Protein AF-A0A2V2RV16-F1 (afdb_monomer)

Sequence (569 aa):
MNMLKKNFLVLLIILVGFSVRVYATSWTYPSAAPCNTTLQACINGVQSGDTIFIAQAKVDEDLTINKSVNMLPFPPNPSATIGGGNTTRTISVVSGPNEVHVKLIQLKLQNSRIESTFTNGGNYLTVLDSTIDLNQKGLNAITLNSNTTNGFSFLRNLIKSSGFGIYADMNGTLDPESETGIDIKANTFTSSDTSLSQGAIRIKVRGVGYIGTNINNNIIYNVTGCGSCGAQAAIDVSVGDTAQAGTILENNTIDSIGLGDGIWLETPDAGTVVMMQIYNNIVTNISNAWLHLPPFSANVQINQDANTDFNAAAAYGGYAPGPDTYYQDPGYTNGPQHDYSLTPFSPCLDTGLINNVNIWSPRIDWAQTPRPLGKIIDRGALERTSSVLVNYLYLADNFNDGVLNNNYSYLKGKWSEDGKNLVAISATKSKLFLNSPLLCPKGCVFDTTVRFSPATGLVNKAYMLGWYQDSGTYVKVIVNQLAGKLTLIQYVNGAIAAKKSIKVTIDPLVDYRMRLVYDGDYPQTYVELLTDNANVYMPVVSVSGGDFGIQMKGDPLYIENAFITPPIN

Nearest PDB structures (foldseek):
  4b1m-assembly3_C  TM=8.407E-01  e=9.966E-08  Bacillus subtilis
  4gxl-assembly1_A  TM=7.006E-01  e=5.874E-04  Homo sapiens
  8hl9-assembly1_A  TM=6.553E-01  e=5.611E-04  Homo sapiens
  1x50-assembly1_A  TM=6.290E-01  e=1.605E-03  Homo sapiens
  4han-assembly1_B  TM=6.142E-01  e=9.111E-03  Homo sapiens

Secondary structure (DSSP, 8-state):
----------------------PPPEEEESSSTTSSS-HHHHHHHSPTT-EEEE--SEE-S-EEE-S-EEEEEPTT----EEE-SSSPEEEEEE--SS--EEEEES-EEESEEEEEEE-SSS-EEEEES-EEEE--TT--SEEEEESSS-EEEEES-EEEESSEEEEEEEEEE--TT-EEEEEEES-EEE-SSTTT--EEEEEEEEEESEEEEEEES-EEEEE--BTTTB---SEEEEE-TT-EEEEEEES-EEEEESSS-SEEE--PPTT-EEEEEEES-EEEEESSEEEE-PSP-TTEEEEEES-EEES-EEE-TTPPPPTT-EE----EEEGGGTEEEEPTT-TTTT-S-SSSS-TTS-SB-TTSPBS-SSSSPPSSS-PPPTTGGGSS-B----S-SS---TTEEEEES-EEEETTEEEE--SS-EEEEESS-----TT-EEEEEEEEPPP-SS-EEEEEEEEE-SSSSEEEEEEEGGGTEEEEEEEETTEEEEEEEEE----TT-EEEEEEE--SSSS-EEEEEGGGTEEEEEPPP-----EEEEEEEES-EEEEEEEEEPP--

pLDDT: mean 86.22, std 14.65, range [35.88, 98.69]

Foldseek 3Di:
DDDDPDPPPPPPPPPPPPPPPDDAAEEEACDDPPRPDAVQSVLVGGDANHEYAYADQEHEEAHEHAGEYEYAHDPPDLEREYHPDPAQHEHEYEHDPDAYEYEYESYEYASYAYEYAYPEADHEYEYYLYEFAHPDAPDERYEAEEAEAYEYYYALYEFAALEEPYAYAYAYPYDQVGEREAEAALYEYEYPDLQRAQAHEEAAAHYAHEYEYEHELYEYESRAHHPVVAAHENYEYEAEDQYEYEYEAFQAEAEHHHGYEPHEYDDYYPNYAYHYEAWLAEFEQHPEAPYADAADDPRHHYHYALYEYENYHHHQNPDDHHPNYDHDDQCAPDVVVPRRAGDPDGPQAQRTDDPPPDVPHDQAASVRHGPDPDLHGGRHRDDHDPVSCPVFPFPDDQLQPFDPDPQKDFPDADWTGDRRWIKGADQFKTKMWGPDFPQQAAAKKKKWKKAAAPAPDPWWKKKKWFLDPDPQFTWIWIDTAVQQKIKIFTGHRNDTPKIDMDGHHHDHGDIWMWMWHGNPPDQWTKIATSVRRDMDTMGDDDGGGGIIMMMIHHHMMIMGGIGMGGHDD

Solvent-accessible surface area (backbone atoms only — not comparable to full-atom values): 27990 Å² total; per-residue (Å²): 135,90,79,87,82,78,83,79,81,77,80,80,77,78,74,79,74,76,76,77,82,79,73,64,49,80,44,47,30,74,42,65,85,55,15,59,81,45,70,53,46,22,65,68,59,54,60,73,56,20,35,40,24,34,62,45,61,66,40,78,62,67,36,78,43,53,49,18,32,36,39,34,35,26,84,91,48,72,58,20,24,39,24,69,53,98,56,76,24,44,41,36,40,35,53,44,100,52,63,20,45,35,37,43,32,37,35,33,26,29,34,19,30,38,37,36,44,30,80,55,56,69,27,32,46,36,41,30,55,22,38,33,36,18,76,39,84,87,41,45,28,26,38,39,37,31,36,34,37,32,42,39,38,40,33,47,26,42,32,24,6,6,10,23,30,33,36,36,48,35,49,20,73,28,53,75,91,37,66,24,39,38,38,41,32,27,27,38,33,35,37,61,36,38,71,43,4,38,24,35,36,36,42,36,40,29,41,34,25,39,37,42,35,41,43,29,20,27,37,37,35,47,34,28,12,13,86,88,83,40,65,28,22,41,34,32,40,37,46,26,53,53,17,33,39,41,39,39,40,34,20,25,27,39,36,44,21,55,46,9,26,38,32,30,41,52,74,57,36,85,73,26,38,39,40,38,38,42,31,14,27,30,32,32,45,18,64,34,20,37,40,35,41,38,70,75,45,98,47,53,47,77,50,50,32,24,29,33,33,26,70,42,45,82,31,49,26,81,53,78,81,23,94,58,42,44,82,46,73,52,42,46,68,38,53,98,80,70,37,68,45,55,34,101,81,23,72,36,54,55,53,20,74,72,85,82,54,58,100,77,59,70,57,44,30,40,84,67,47,61,55,58,91,64,93,29,28,40,30,16,16,41,54,74,59,86,70,76,46,74,85,34,68,70,66,58,59,59,30,59,84,56,66,84,60,82,62,46,41,73,80,36,57,45,75,48,41,63,75,38,20,41,33,37,72,27,64,74,43,22,31,36,31,53,65,58,89,52,66,46,52,67,32,22,34,42,38,33,30,41,27,40,45,77,75,84,62,98,44,46,34,47,30,47,36,36,40,34,69,53,98,27,29,27,36,35,40,37,44,28,39,86,73,24,32,42,35,43,36,33,32,50,84,64,39,79,74,35,75,38,73,48,81,44,90,52,63,57,76,41,74,38,41,39,34,42,39,37,57,76,83,56,76,44,34,36,36,42,32,61,80,76,72,44,70,50,69,35,62,66,74,94,76,65,48,19,34,47,32,46,36,38,32,12,55,49,36,35,35,39,51,45,42,44,41,66,46,82,126

Mean predicted aligned error: 12.06 Å

Radius of gyration: 29.86 Å; Cα contacts (8 Å, |Δi|>4): 1711; chains: 1; bounding box: 71×100×74 Å

Structure (mmCIF, N/CA/C/O backbone):
data_AF-A0A2V2RV16-F1
#
_entry.id   AF-A0A2V2RV16-F1
#
loop_
_atom_site.group_PDB
_atom_site.id
_atom_site.type_symbol
_atom_site.label_atom_id
_atom_site.label_alt_id
_atom_site.label_comp_id
_atom_site.label_asym_id
_atom_site.label_entity_id
_atom_site.label_seq_id
_atom_site.pdbx_PDB_ins_code
_atom_site.Cartn_x
_atom_site.Cartn_y
_atom_site.Cartn_z
_atom_site.occupancy
_atom_site.B_iso_or_equiv
_atom_site.auth_seq_id
_atom_site.auth_comp_id
_atom_site.auth_asym_id
_atom_site.auth_atom_id
_atom_site.pdbx_PDB_model_num
ATOM 1 N N . MET A 1 1 ? 45.811 45.851 51.523 1.00 38.59 1 MET A N 1
ATOM 2 C CA . MET A 1 1 ? 45.138 46.502 50.381 1.00 38.59 1 MET A CA 1
ATOM 3 C C . MET A 1 1 ? 44.035 45.574 49.908 1.00 38.59 1 MET A C 1
ATOM 5 O O . MET A 1 1 ? 44.295 44.403 49.672 1.00 38.59 1 MET A O 1
ATOM 9 N N . ASN A 1 2 ? 42.812 46.091 49.937 1.00 43.19 2 ASN A N 1
ATOM 10 C CA . ASN A 1 2 ? 41.542 45.391 49.777 1.00 43.19 2 ASN A CA 1
ATOM 11 C C . ASN A 1 2 ? 41.410 44.667 48.433 1.00 43.19 2 ASN A C 1
ATOM 13 O O . ASN A 1 2 ? 41.698 45.276 47.413 1.00 43.19 2 ASN A O 1
ATOM 17 N N . MET A 1 3 ? 40.830 43.462 48.430 1.00 35.88 3 MET A N 1
ATOM 18 C CA . MET A 1 3 ? 39.749 43.129 47.494 1.00 35.88 3 MET A CA 1
ATOM 19 C C . MET A 1 3 ? 38.909 41.959 48.029 1.00 35.88 3 MET A C 1
ATOM 21 O O . MET A 1 3 ? 39.340 40.811 48.102 1.00 35.88 3 MET A O 1
ATOM 25 N N . LEU A 1 4 ? 37.692 42.322 48.437 1.00 39.31 4 LEU A N 1
ATOM 26 C CA . LEU A 1 4 ? 36.576 41.474 48.845 1.00 39.31 4 LEU A CA 1
ATOM 27 C C . LEU A 1 4 ? 36.238 40.450 47.742 1.00 39.31 4 LEU A C 1
ATOM 29 O O . LEU A 1 4 ? 35.750 40.829 46.678 1.00 39.31 4 LEU A O 1
ATOM 33 N N . LYS A 1 5 ? 36.400 39.152 48.018 1.00 37.97 5 LYS A N 1
ATOM 34 C CA . LYS A 1 5 ? 35.707 38.085 47.279 1.00 37.97 5 LYS A CA 1
ATOM 35 C C . LYS A 1 5 ? 34.271 37.998 47.804 1.00 37.97 5 LYS A C 1
ATOM 37 O O . LYS A 1 5 ? 34.021 37.399 48.846 1.00 37.97 5 LYS A O 1
ATOM 42 N N . LYS A 1 6 ? 33.327 38.640 47.110 1.00 44.31 6 LYS A N 1
ATOM 43 C CA . LYS A 1 6 ? 31.890 38.409 47.315 1.00 44.31 6 LYS A CA 1
ATOM 44 C C . LYS A 1 6 ? 31.553 37.012 46.787 1.00 44.31 6 LYS A C 1
ATOM 46 O O . LYS A 1 6 ? 31.472 36.811 45.580 1.00 44.31 6 LYS A O 1
ATOM 51 N N . ASN A 1 7 ? 31.373 36.062 47.700 1.00 41.94 7 ASN A N 1
ATOM 52 C CA . ASN A 1 7 ? 30.797 34.753 47.410 1.00 41.94 7 ASN A CA 1
ATOM 53 C C . ASN A 1 7 ? 29.326 34.943 47.016 1.00 41.94 7 ASN A C 1
ATOM 55 O O . ASN A 1 7 ? 28.468 35.160 47.870 1.00 41.94 7 ASN A O 1
ATOM 59 N N . PHE A 1 8 ? 29.052 34.910 45.714 1.00 42.94 8 PHE A N 1
ATOM 60 C CA . PHE A 1 8 ? 27.702 34.865 45.166 1.00 42.94 8 PHE A CA 1
ATOM 61 C C . PHE A 1 8 ? 27.206 33.418 45.293 1.00 42.94 8 PHE A C 1
ATOM 63 O O . PHE A 1 8 ? 27.550 32.552 44.492 1.00 42.94 8 PHE A O 1
ATOM 70 N N . LEU A 1 9 ? 26.462 33.139 46.362 1.00 39.34 9 LEU A N 1
ATOM 71 C CA . LEU A 1 9 ? 25.745 31.882 46.553 1.00 39.34 9 LEU A CA 1
ATOM 72 C C . LEU A 1 9 ? 24.571 31.861 45.559 1.00 39.34 9 LEU A C 1
ATOM 74 O O . LEU A 1 9 ? 23.493 32.374 45.849 1.00 39.34 9 LEU A O 1
ATOM 78 N N . VAL A 1 10 ? 24.801 31.329 44.358 1.00 44.25 10 VAL A N 1
ATOM 79 C CA . VAL A 1 10 ? 23.735 31.049 43.388 1.00 44.25 10 VAL A CA 1
ATOM 80 C C . VAL A 1 10 ? 22.962 29.838 43.904 1.00 44.25 10 VAL A C 1
ATOM 82 O O . VAL A 1 10 ? 23.418 28.701 43.808 1.00 44.25 10 VAL A O 1
ATOM 85 N N . LEU A 1 11 ? 21.802 30.098 44.502 1.00 41.09 11 LEU A N 1
ATOM 86 C CA . LEU A 1 11 ? 20.821 29.083 44.860 1.00 41.09 11 LEU A CA 1
ATOM 87 C C . LEU A 1 11 ? 20.212 28.538 43.557 1.00 41.09 11 LEU A C 1
ATOM 89 O O . LEU A 1 11 ? 19.268 29.107 43.013 1.00 41.09 11 LEU A O 1
ATOM 93 N N . LEU A 1 12 ? 20.793 27.460 43.026 1.00 45.53 12 LEU A N 1
ATOM 94 C CA . LEU A 1 12 ? 20.233 26.698 41.913 1.00 45.53 12 LEU A CA 1
ATOM 95 C C . LEU A 1 12 ? 18.991 25.953 42.426 1.00 45.53 12 LEU A C 1
ATOM 97 O O . LEU A 1 12 ? 19.073 24.817 42.889 1.00 45.53 12 LEU A O 1
ATOM 101 N N . ILE A 1 13 ? 17.835 26.617 42.394 1.00 48.56 13 ILE A N 1
ATOM 102 C CA . ILE A 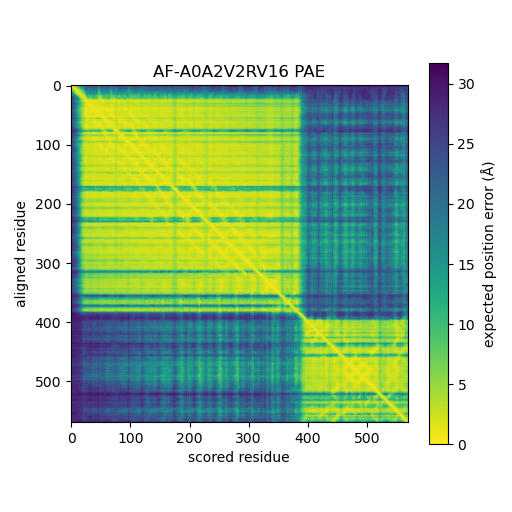1 13 ? 16.542 25.961 42.582 1.00 48.56 13 ILE A CA 1
ATOM 103 C C . ILE A 1 13 ? 16.318 25.104 41.334 1.00 48.56 13 ILE A C 1
ATOM 105 O O . ILE A 1 13 ? 15.862 25.593 40.302 1.00 48.56 13 ILE A O 1
ATOM 109 N N . ILE A 1 14 ? 16.685 23.824 41.416 1.00 51.72 14 ILE A N 1
ATOM 110 C CA . ILE A 1 14 ? 16.278 22.809 40.446 1.00 51.72 14 ILE A CA 1
ATOM 111 C C . ILE A 1 14 ? 14.768 22.639 40.633 1.00 51.72 14 ILE A C 1
ATOM 113 O O . ILE A 1 14 ? 14.309 21.846 41.454 1.00 51.72 14 ILE A O 1
ATOM 117 N N . LEU A 1 15 ? 13.989 23.448 39.912 1.00 50.22 15 LEU A N 1
ATOM 118 C CA . LEU A 1 15 ? 12.564 23.224 39.727 1.00 50.22 15 LEU A CA 1
ATOM 119 C C . LEU A 1 15 ? 12.456 21.943 38.893 1.00 50.22 15 LEU A C 1
ATOM 121 O O . LEU A 1 15 ? 12.500 21.974 37.665 1.00 50.22 15 LEU A O 1
ATOM 125 N N . VAL A 1 16 ? 12.400 20.792 39.564 1.00 56.78 16 VAL A N 1
ATOM 126 C CA . VAL A 1 16 ? 12.000 19.534 38.933 1.00 56.78 16 VAL A CA 1
ATOM 127 C C . VAL A 1 16 ? 10.543 19.733 38.538 1.00 56.78 16 VAL A C 1
ATOM 129 O O . VAL A 1 16 ? 9.632 19.543 39.343 1.00 56.78 16 VAL A O 1
ATOM 132 N N . GLY A 1 17 ? 10.329 20.236 37.323 1.00 54.53 17 GLY A N 1
ATOM 133 C CA . GLY A 1 17 ? 9.014 20.346 36.723 1.00 54.53 17 GLY A CA 1
ATOM 134 C C . GLY A 1 17 ? 8.469 18.939 36.570 1.00 54.53 17 GLY A C 1
ATOM 135 O O . GLY A 1 17 ? 8.813 18.240 35.621 1.00 54.53 17 GLY A O 1
ATOM 136 N N . PHE A 1 18 ? 7.662 18.497 37.531 1.00 55.97 18 PHE A N 1
ATOM 137 C CA . PHE A 1 18 ? 6.874 17.285 37.386 1.00 55.97 18 PHE A CA 1
ATOM 138 C C . PHE A 1 18 ? 5.902 17.527 36.235 1.00 55.97 18 PHE A C 1
ATOM 140 O O . PHE A 1 18 ? 4.863 18.163 36.408 1.00 55.97 18 PHE A O 1
ATOM 147 N N . SER A 1 19 ? 6.259 17.059 35.040 1.00 59.78 19 SER A N 1
ATOM 148 C CA . SER A 1 19 ? 5.331 16.981 33.922 1.00 59.78 19 SER A CA 1
ATOM 149 C C . SER A 1 19 ? 4.188 16.067 34.353 1.00 59.78 19 SER A C 1
ATOM 151 O O . SER A 1 19 ? 4.348 14.847 34.432 1.00 59.78 19 SER A O 1
ATOM 153 N N . VAL A 1 20 ? 3.046 16.660 34.702 1.00 63.50 20 VAL A N 1
ATOM 154 C CA . VAL A 1 20 ? 1.825 15.908 34.980 1.00 63.50 20 VAL A CA 1
ATOM 155 C C . VAL A 1 20 ? 1.483 15.171 33.692 1.00 63.50 20 VAL A C 1
ATOM 157 O O . VAL A 1 20 ? 1.203 15.799 32.672 1.00 63.50 20 VAL A O 1
ATOM 160 N N . ARG A 1 21 ? 1.559 13.836 33.710 1.00 66.56 21 ARG A N 1
ATOM 161 C CA . ARG A 1 21 ? 1.073 13.023 32.596 1.00 66.56 21 ARG A CA 1
ATOM 162 C C . ARG A 1 21 ? -0.437 13.207 32.533 1.00 66.56 21 ARG A C 1
ATOM 164 O O . ARG A 1 21 ? -1.159 12.648 33.355 1.00 66.56 21 ARG A O 1
ATOM 171 N N . VAL A 1 22 ? -0.901 14.022 31.593 1.00 72.12 22 VAL A N 1
ATOM 172 C CA . VAL A 1 22 ? -2.319 14.084 31.249 1.00 72.12 22 VAL A CA 1
ATOM 173 C C . VAL A 1 22 ? -2.641 12.766 30.556 1.00 72.12 22 VAL A C 1
ATOM 175 O O . VAL A 1 22 ? -2.099 12.465 29.494 1.00 72.12 22 VAL A O 1
ATOM 178 N N . TYR A 1 23 ? -3.442 11.930 31.210 1.00 79.62 23 TYR A N 1
ATOM 179 C CA . TYR A 1 23 ? -3.945 10.712 30.592 1.00 79.62 23 TYR A CA 1
ATOM 180 C C . TYR A 1 23 ? -4.995 11.106 29.555 1.00 79.62 23 TYR A C 1
ATOM 182 O O . TYR A 1 23 ? -5.935 11.828 29.882 1.00 79.62 23 TYR A O 1
ATOM 190 N N . ALA A 1 24 ? -4.826 10.629 28.322 1.00 89.62 24 ALA A N 1
ATOM 191 C CA . ALA A 1 24 ? -5.817 10.794 27.267 1.00 89.62 24 ALA A CA 1
ATOM 192 C C . ALA A 1 24 ? -7.166 10.231 27.734 1.00 89.62 24 ALA A C 1
ATOM 194 O O . ALA A 1 24 ? -7.274 9.045 28.061 1.00 89.62 24 ALA A O 1
ATOM 195 N N . THR A 1 25 ? -8.188 11.081 27.781 1.00 95.56 25 THR A N 1
ATOM 196 C CA . THR A 1 25 ? -9.546 10.683 28.147 1.00 95.56 25 THR A CA 1
ATOM 197 C C . THR A 1 25 ? -10.287 10.197 26.906 1.00 95.56 25 THR A C 1
ATOM 199 O O . THR A 1 25 ? -10.070 10.670 25.789 1.00 95.56 25 THR A O 1
ATOM 202 N N . SER A 1 26 ? -11.157 9.208 27.094 1.00 95.00 26 SER A N 1
ATOM 203 C CA . SER A 1 26 ? -12.036 8.694 26.046 1.00 95.00 26 SER A CA 1
ATOM 204 C C . SER A 1 26 ? -13.424 9.314 26.160 1.00 95.00 26 SER A C 1
ATOM 206 O O . SER A 1 26 ? -14.040 9.267 27.222 1.00 95.00 26 SER A O 1
ATOM 208 N N . TRP A 1 27 ? -13.933 9.838 25.052 1.00 97.31 27 TRP A N 1
ATOM 209 C CA . TRP A 1 27 ? -15.252 10.449 24.936 1.00 97.31 27 TRP A CA 1
ATOM 210 C C . TRP A 1 27 ? -16.081 9.703 23.904 1.00 97.31 27 TRP A C 1
ATOM 212 O O . TRP A 1 27 ? -15.542 9.178 22.939 1.00 97.31 27 TRP A O 1
ATOM 222 N N . THR A 1 28 ? -17.397 9.656 24.084 1.00 96.44 28 THR A N 1
ATOM 223 C CA . THR A 1 28 ? -18.314 9.104 23.075 1.00 96.44 28 THR A CA 1
ATOM 224 C C . THR A 1 28 ? -19.165 10.228 22.498 1.00 96.44 28 THR A C 1
ATOM 226 O O . THR A 1 28 ? -19.632 11.087 23.240 1.00 96.44 28 THR A O 1
ATOM 229 N N . TYR A 1 29 ? -19.380 10.246 21.188 1.00 96.94 29 TYR A N 1
ATOM 230 C CA . TYR A 1 29 ? -20.296 11.164 20.523 1.00 96.94 29 TYR A CA 1
ATOM 231 C C . TYR A 1 29 ? -21.432 10.392 19.828 1.00 96.94 29 TYR A C 1
ATOM 233 O O . TYR A 1 29 ? -21.142 9.541 18.982 1.00 96.94 29 TYR A O 1
ATOM 241 N N . PRO A 1 30 ? -22.709 10.703 20.114 1.00 97.06 30 PRO A N 1
ATOM 242 C CA . PRO A 1 30 ? -23.178 11.600 21.171 1.00 97.06 30 PRO A CA 1
ATOM 243 C C . PRO A 1 30 ? -23.063 10.960 22.569 1.00 97.06 30 PRO A C 1
ATOM 245 O O . PRO A 1 30 ? -23.253 9.756 22.728 1.00 97.06 30 PRO A O 1
ATOM 248 N N . SER A 1 31 ? -22.775 11.758 23.599 1.00 96.38 31 SER A N 1
ATOM 249 C CA . SER A 1 31 ? -22.886 11.363 25.015 1.00 96.38 31 SER A CA 1
ATOM 250 C C . SER A 1 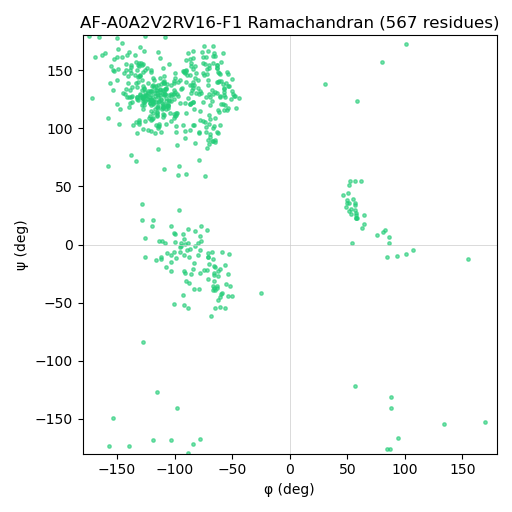31 ? -23.126 12.582 25.918 1.00 96.38 31 SER A C 1
ATOM 252 O O . SER A 1 31 ? -23.782 13.527 25.493 1.00 96.38 31 SER A O 1
ATOM 254 N N . ALA A 1 32 ? -22.660 12.569 27.171 1.00 97.12 32 ALA A N 1
ATOM 255 C CA . ALA A 1 32 ? -22.731 13.725 28.062 1.00 97.12 32 ALA A CA 1
ATOM 256 C C . ALA A 1 32 ? -21.859 14.891 27.554 1.00 97.12 32 ALA A C 1
ATOM 258 O O . ALA A 1 32 ? -20.997 14.723 26.690 1.00 97.12 32 ALA A O 1
ATOM 259 N N . ALA A 1 33 ? -22.090 16.092 28.096 1.00 96.62 33 ALA A N 1
ATOM 260 C CA . ALA A 1 33 ? -21.289 17.270 27.767 1.00 96.62 33 ALA A CA 1
ATOM 261 C C . ALA A 1 33 ? -19.778 16.982 27.955 1.00 96.62 33 ALA A C 1
ATOM 263 O O . ALA A 1 33 ? -19.414 16.355 28.952 1.00 96.62 33 ALA A O 1
ATOM 264 N N . PRO A 1 34 ? -18.908 17.416 27.019 1.00 97.19 34 PRO A N 1
ATOM 265 C CA . PRO A 1 34 ? -19.181 18.349 25.921 1.00 97.19 34 PRO A CA 1
ATOM 266 C C . PRO A 1 34 ? -19.695 17.698 24.621 1.00 97.19 34 PRO A C 1
ATOM 268 O O . PRO A 1 34 ? -19.948 18.399 23.646 1.00 97.19 34 PRO A O 1
ATOM 271 N N . CYS A 1 35 ? -19.882 16.378 24.584 1.00 97.88 35 CYS A N 1
ATOM 272 C CA . CYS A 1 35 ? -20.196 15.615 23.372 1.00 97.88 35 CYS A CA 1
ATOM 273 C C . CYS A 1 35 ? -21.700 15.349 23.179 1.00 97.88 35 CYS A C 1
ATOM 275 O O . CYS A 1 35 ? -22.077 14.332 22.604 1.00 97.88 35 CYS A O 1
ATOM 277 N N . ASN A 1 36 ? -22.574 16.235 23.659 1.00 96.88 36 ASN A N 1
ATOM 278 C CA . ASN A 1 36 ? -24.029 16.026 23.690 1.00 96.88 36 ASN A CA 1
ATOM 279 C C . ASN A 1 36 ? -24.814 16.712 22.557 1.00 96.88 36 ASN A C 1
ATOM 281 O O . ASN A 1 36 ? -26.042 16.647 22.559 1.00 96.88 36 ASN A O 1
ATOM 285 N N . THR A 1 37 ? -24.142 17.394 21.624 1.00 96.88 37 THR A N 1
ATOM 286 C CA . THR A 1 37 ? -24.794 18.163 20.546 1.00 96.88 37 THR A CA 1
ATOM 287 C C . THR A 1 37 ? -24.261 17.783 19.160 1.00 96.88 37 THR A C 1
ATOM 289 O O . THR A 1 37 ? -24.843 16.924 18.501 1.00 96.88 37 THR A O 1
ATOM 292 N N . THR A 1 38 ? -23.144 18.367 18.722 1.00 98.12 38 THR A N 1
ATOM 293 C CA . THR A 1 38 ? -22.489 18.084 17.430 1.00 98.12 38 THR A CA 1
ATOM 294 C C . THR A 1 38 ? -21.134 17.408 17.624 1.00 98.12 38 THR A C 1
ATOM 296 O O . THR A 1 38 ? -20.548 17.487 18.713 1.00 98.12 38 THR A O 1
ATOM 299 N N . LEU A 1 39 ? -20.614 16.751 16.583 1.00 98.25 39 LEU A N 1
ATOM 300 C CA . LEU A 1 39 ? -19.268 16.179 16.649 1.00 98.25 39 LEU A CA 1
ATOM 301 C C . LEU A 1 39 ? -18.233 17.307 16.746 1.00 98.25 39 LEU A C 1
ATOM 303 O O . LEU A 1 39 ? -17.294 17.203 17.531 1.00 98.25 39 LEU A O 1
ATOM 307 N N . GLN A 1 40 ? -18.464 18.438 16.078 1.00 98.50 40 GLN A N 1
ATOM 308 C CA . GLN A 1 40 ? -17.662 19.648 16.229 1.00 98.50 40 GLN A CA 1
ATOM 309 C C . GLN A 1 40 ? -17.661 20.174 17.671 1.00 98.50 40 GLN A C 1
ATOM 311 O O . GLN A 1 40 ? -16.609 20.569 18.173 1.00 98.50 40 GLN A O 1
ATOM 316 N N . ALA A 1 41 ? -18.804 20.183 18.366 1.00 98.19 41 ALA A N 1
ATOM 317 C CA . ALA A 1 41 ? -18.864 20.603 19.767 1.00 98.19 41 ALA A CA 1
ATOM 318 C C . ALA A 1 41 ? -18.067 19.651 20.671 1.00 98.19 41 ALA A C 1
ATOM 320 O O . ALA A 1 41 ? -17.335 20.113 21.548 1.00 98.19 41 ALA A O 1
ATOM 321 N N . CYS A 1 42 ? -18.136 18.344 20.400 1.00 98.56 42 CYS A N 1
ATOM 322 C CA . CYS A 1 42 ? -17.304 17.346 21.067 1.00 98.56 42 CYS A CA 1
ATOM 323 C C . CYS A 1 42 ? -15.809 17.623 20.820 1.00 98.56 42 CYS A C 1
ATOM 325 O O . CYS A 1 42 ? -15.069 17.827 21.779 1.00 98.56 42 CYS A O 1
ATOM 327 N N . ILE A 1 43 ? -15.376 17.759 19.558 1.00 98.19 43 ILE A N 1
ATOM 328 C CA . ILE A 1 43 ? -13.990 18.102 19.182 1.00 98.19 43 ILE A CA 1
ATOM 329 C C . ILE A 1 43 ? -13.527 19.376 19.896 1.00 98.19 43 ILE A C 1
ATOM 331 O O . ILE A 1 43 ? -12.429 19.416 20.451 1.00 98.19 43 ILE A O 1
ATOM 335 N N . ASN A 1 44 ? -14.368 20.410 19.943 1.00 98.06 44 ASN A N 1
ATOM 336 C CA . ASN A 1 44 ? -14.053 21.673 20.608 1.00 98.06 44 ASN A CA 1
ATOM 337 C C . ASN A 1 44 ? -13.912 21.521 22.127 1.00 98.06 44 ASN A C 1
ATOM 339 O O . ASN A 1 44 ? -13.039 22.165 22.711 1.00 98.06 44 ASN A O 1
ATOM 343 N N . GLY A 1 45 ? -14.727 20.675 22.758 1.00 97.75 45 GLY A N 1
ATOM 344 C CA . GLY A 1 45 ? -14.772 20.524 24.211 1.00 97.75 45 GLY A CA 1
ATOM 345 C C . GLY A 1 45 ? -13.761 19.546 24.814 1.00 97.75 45 GLY A C 1
ATOM 346 O O . GLY A 1 45 ? -13.410 19.715 25.979 1.00 97.75 45 GLY A O 1
ATOM 347 N N . VAL A 1 46 ? -13.276 18.553 24.059 1.00 97.75 46 VAL A N 1
ATOM 348 C CA . VAL A 1 46 ? -12.266 17.598 24.561 1.00 97.75 46 VAL A CA 1
ATOM 349 C C . VAL A 1 46 ? -10.873 18.227 24.692 1.00 97.75 46 VAL A C 1
ATOM 351 O O . VAL A 1 46 ? -10.579 19.271 24.094 1.00 97.75 46 VAL A O 1
ATOM 354 N N . GLN A 1 47 ? -9.992 17.600 25.470 1.00 96.94 47 GLN A N 1
ATOM 355 C CA . GLN A 1 47 ? -8.610 18.046 25.646 1.00 96.94 47 GLN A CA 1
ATOM 356 C C . GLN A 1 47 ? -7.700 17.536 24.517 1.00 96.94 47 GLN A C 1
ATOM 358 O O . GLN A 1 47 ? -8.028 16.593 23.801 1.00 96.94 47 GLN A O 1
ATOM 363 N N . SER A 1 48 ? -6.544 18.183 24.332 1.00 96.19 48 SER A N 1
ATOM 364 C CA . SER A 1 48 ? -5.535 17.706 23.377 1.00 96.19 48 SER A CA 1
ATOM 365 C C . SER A 1 48 ? -4.991 16.345 23.825 1.00 96.19 48 SER A C 1
ATOM 367 O O . SER A 1 48 ? -4.619 16.183 24.985 1.00 96.19 48 SER A O 1
ATOM 369 N N . GLY A 1 49 ? -4.936 15.384 22.908 1.00 93.56 49 GLY A N 1
ATOM 370 C CA . GLY A 1 49 ? -4.550 13.994 23.149 1.00 93.56 49 GLY A CA 1
ATOM 371 C C . GLY A 1 49 ? -5.726 13.054 23.431 1.00 93.56 49 GLY A C 1
ATOM 372 O O . GLY A 1 49 ? -5.524 11.840 23.428 1.00 93.56 49 GLY A O 1
ATOM 373 N N . ASP A 1 50 ? -6.940 13.577 23.635 1.00 97.38 50 ASP A N 1
ATOM 374 C CA . ASP A 1 50 ? -8.127 12.760 23.894 1.00 97.38 50 ASP A CA 1
ATOM 375 C C . ASP A 1 50 ? -8.530 11.902 22.685 1.00 97.38 50 ASP A C 1
ATOM 377 O O . ASP A 1 50 ? -8.143 12.127 21.534 1.00 97.38 50 ASP A O 1
ATOM 381 N N . THR A 1 51 ? -9.347 10.890 22.965 1.00 94.81 51 THR A N 1
ATOM 382 C CA . THR A 1 51 ? -9.920 9.990 21.964 1.00 94.81 51 THR A CA 1
ATOM 383 C C . THR A 1 51 ? -11.436 10.150 21.918 1.00 94.81 51 THR A C 1
ATOM 385 O O . THR A 1 51 ? -12.095 10.094 22.953 1.00 94.81 51 THR A O 1
ATOM 388 N N . ILE A 1 52 ? -11.997 10.325 20.724 1.00 97.06 52 ILE A N 1
ATOM 389 C CA . ILE A 1 52 ? -13.435 10.445 20.476 1.00 97.06 52 ILE A CA 1
ATOM 390 C C . ILE A 1 52 ? -13.921 9.195 19.738 1.00 97.06 52 ILE A C 1
ATOM 392 O O . ILE A 1 52 ? -13.524 8.923 18.605 1.00 97.06 52 ILE A O 1
ATOM 396 N N . PHE A 1 53 ? -14.832 8.465 20.371 1.00 95.19 53 PHE A N 1
ATOM 397 C CA . PHE A 1 53 ? -15.583 7.367 19.784 1.00 95.19 53 PHE A CA 1
ATOM 398 C C . PHE A 1 53 ? -16.888 7.879 19.169 1.00 95.19 53 PHE A C 1
ATOM 400 O O . PHE A 1 53 ? -17.730 8.443 19.867 1.00 95.19 53 PHE A O 1
ATOM 407 N N . ILE A 1 54 ? -17.093 7.663 17.875 1.00 95.94 54 ILE A N 1
ATOM 408 C CA . ILE A 1 54 ? -18.291 8.106 17.153 1.00 95.94 54 ILE A CA 1
ATOM 409 C C . ILE A 1 54 ? -19.322 6.972 17.163 1.00 95.94 54 ILE A C 1
ATOM 411 O O . ILE A 1 54 ? -19.202 5.996 16.425 1.00 95.94 54 ILE A O 1
ATOM 415 N N . ALA A 1 55 ? -20.337 7.090 18.017 1.00 93.12 55 ALA A N 1
ATOM 416 C CA . ALA A 1 55 ? -21.459 6.154 18.113 1.00 93.12 55 ALA A CA 1
ATOM 417 C C . ALA A 1 55 ? -22.573 6.447 17.104 1.00 93.12 55 ALA A C 1
ATOM 419 O O . ALA A 1 55 ? -23.366 5.564 16.770 1.00 93.12 55 ALA A O 1
ATOM 420 N N . GLN A 1 56 ? -22.636 7.678 16.597 1.00 92.44 56 GLN A N 1
ATOM 421 C CA . GLN A 1 56 ? -23.607 8.051 15.581 1.00 92.44 56 GLN A CA 1
ATOM 422 C C . GLN A 1 56 ? -23.287 7.391 14.238 1.00 92.44 56 GLN A C 1
ATOM 424 O O . GLN A 1 56 ? -22.176 7.498 13.725 1.00 92.44 56 GLN A O 1
ATOM 429 N N . ALA A 1 57 ? -24.290 6.750 13.633 1.00 90.62 57 ALA A N 1
ATOM 430 C CA . ALA A 1 57 ? -24.118 6.072 12.350 1.00 90.62 57 ALA A CA 1
ATOM 431 C C . ALA A 1 57 ? -23.750 7.038 11.209 1.00 90.62 57 ALA A C 1
ATOM 433 O O . ALA A 1 57 ? -22.947 6.689 10.348 1.00 90.62 57 ALA A O 1
ATOM 434 N N . LYS A 1 58 ? -24.325 8.249 11.208 1.00 96.06 58 LYS A N 1
ATOM 435 C CA . LYS A 1 58 ? -24.109 9.275 10.180 1.00 96.06 58 LYS A CA 1
ATOM 436 C C . LYS A 1 58 ? -23.941 10.661 10.796 1.00 96.06 58 LYS A C 1
ATOM 438 O O . LYS A 1 58 ? -24.831 11.115 11.513 1.00 96.06 58 LYS A O 1
ATOM 443 N N . VAL A 1 59 ? -22.857 11.343 10.452 1.00 97.06 59 VAL A N 1
ATOM 444 C CA . VAL A 1 59 ? -22.510 12.702 10.877 1.00 97.06 59 VAL A CA 1
ATOM 445 C C . VAL A 1 59 ? -22.429 13.587 9.635 1.00 97.06 59 VAL A C 1
ATOM 447 O O . VAL A 1 59 ? -21.526 13.417 8.827 1.00 97.06 59 VAL A O 1
ATOM 450 N N . ASP A 1 60 ? -23.388 14.492 9.442 1.00 97.25 60 ASP A N 1
ATOM 451 C CA . ASP A 1 60 ? -23.482 15.338 8.240 1.00 97.25 60 ASP A CA 1
ATOM 452 C C . ASP A 1 60 ? -23.137 16.802 8.554 1.00 97.25 60 ASP A C 1
ATOM 454 O O . ASP A 1 60 ? -23.979 17.695 8.490 1.00 97.25 60 ASP A O 1
ATOM 458 N N . GLU A 1 61 ? -21.885 17.033 8.934 1.00 97.56 61 GLU A N 1
ATOM 459 C CA . GLU A 1 61 ? -21.340 18.342 9.298 1.00 97.56 61 GLU A CA 1
ATOM 460 C C . GLU A 1 61 ? -19.902 18.480 8.794 1.00 97.56 61 GLU A C 1
ATOM 462 O O . GLU A 1 61 ? -19.206 17.485 8.581 1.00 97.56 61 GLU A O 1
ATOM 467 N N . ASP A 1 62 ? -19.472 19.723 8.589 1.00 98.44 62 ASP A N 1
ATOM 468 C CA . ASP A 1 62 ? -18.066 20.046 8.363 1.00 98.44 62 ASP A CA 1
ATOM 469 C C . ASP A 1 62 ? -17.329 20.084 9.702 1.00 98.44 62 ASP A C 1
ATOM 471 O O . ASP A 1 62 ? -17.869 20.565 10.701 1.00 98.44 62 ASP A O 1
ATOM 475 N N . LEU A 1 63 ? -16.093 19.585 9.715 1.00 98.62 63 LEU A N 1
ATOM 476 C CA . LEU A 1 63 ? -15.286 19.455 10.924 1.00 98.62 63 LEU A CA 1
ATOM 477 C C . LEU A 1 63 ? -14.003 20.274 10.797 1.00 98.62 63 LEU A C 1
ATOM 479 O O . LEU A 1 63 ? -13.282 20.146 9.816 1.00 98.62 63 LEU A O 1
ATOM 483 N N . THR A 1 64 ? -13.677 21.060 11.817 1.00 98.56 64 THR A N 1
ATOM 484 C CA . THR A 1 64 ? -12.380 21.723 11.989 1.00 98.56 64 THR A CA 1
ATOM 485 C C . THR A 1 64 ? -11.675 21.138 13.209 1.00 98.56 64 THR A C 1
ATOM 487 O O . THR A 1 64 ? -12.204 21.191 14.323 1.00 98.56 64 THR A O 1
ATOM 490 N N . ILE A 1 65 ? -10.465 20.617 13.009 1.00 98.38 65 ILE A N 1
ATOM 491 C CA . ILE A 1 65 ? -9.615 20.023 14.041 1.00 98.38 65 ILE A CA 1
ATOM 492 C C . ILE A 1 65 ? -8.303 20.809 14.098 1.00 98.38 65 ILE A C 1
ATOM 494 O O . ILE A 1 65 ? -7.534 20.816 13.141 1.00 98.38 65 ILE A O 1
ATOM 498 N N . ASN A 1 66 ? -8.053 21.473 15.225 1.00 97.94 66 ASN A N 1
ATOM 499 C CA . ASN A 1 66 ? -6.878 22.325 15.452 1.00 97.94 66 ASN A CA 1
ATOM 500 C C . ASN A 1 66 ? -6.121 21.980 16.748 1.00 97.94 66 ASN A C 1
ATOM 502 O O . ASN A 1 66 ? -5.414 22.814 17.318 1.00 97.94 66 ASN A O 1
ATOM 506 N N . LYS A 1 67 ? -6.321 20.756 17.240 1.00 96.88 67 LYS A N 1
ATOM 507 C CA . LYS A 1 67 ? -5.703 20.179 18.437 1.00 96.88 67 LYS A CA 1
ATOM 508 C C . LYS A 1 67 ? -5.481 18.684 18.206 1.00 96.88 67 LYS A C 1
ATOM 510 O O . LYS A 1 67 ? -6.142 18.097 17.348 1.00 96.88 67 LYS A O 1
ATOM 515 N N . SER A 1 68 ? -4.604 18.058 18.984 1.00 97.19 68 SER A N 1
ATOM 516 C CA . SER A 1 68 ? -4.374 16.618 18.868 1.00 97.19 68 SER A CA 1
ATOM 517 C C . SER A 1 68 ? -5.593 15.836 19.352 1.00 97.19 68 SER A C 1
ATOM 519 O O . SER A 1 68 ? -6.045 16.057 20.471 1.00 97.19 68 SER A O 1
ATOM 521 N N . VAL A 1 69 ? -6.121 14.928 18.535 1.00 97.75 69 VAL A N 1
ATOM 522 C CA . VAL A 1 69 ? -7.236 14.031 18.890 1.00 97.75 69 VAL A CA 1
ATOM 523 C C . VAL A 1 69 ? -7.176 12.755 18.056 1.00 97.75 69 VAL A C 1
ATOM 525 O O . VAL A 1 69 ? -6.759 12.770 16.897 1.00 97.75 69 VAL A O 1
ATOM 528 N N . ASN A 1 70 ? -7.657 11.652 18.626 1.00 95.19 70 ASN A N 1
ATOM 529 C CA . ASN A 1 70 ? -7.940 10.430 17.874 1.00 95.19 70 ASN A CA 1
ATOM 530 C C . ASN A 1 70 ? -9.449 10.302 17.658 1.00 95.19 70 ASN A C 1
ATOM 532 O O . ASN A 1 70 ? -10.222 10.519 18.589 1.00 95.19 70 ASN A O 1
ATOM 536 N N . MET A 1 71 ? -9.874 9.911 16.461 1.00 97.31 71 MET A N 1
ATOM 537 C CA . MET A 1 71 ? -11.277 9.683 16.123 1.00 97.31 71 MET A CA 1
ATOM 538 C C . MET A 1 71 ? -11.450 8.296 15.512 1.00 97.31 71 MET A C 1
ATOM 540 O O . MET A 1 71 ? -10.759 7.948 14.553 1.00 97.31 71 MET A O 1
ATOM 544 N N . LEU A 1 72 ? -12.380 7.519 16.065 1.00 94.88 72 LEU A N 1
ATOM 545 C CA . LEU A 1 72 ? -12.711 6.171 15.605 1.00 94.88 72 LEU A CA 1
ATOM 546 C C . LEU A 1 72 ? -14.186 5.832 15.872 1.00 94.88 72 LEU A C 1
ATOM 548 O O . LEU A 1 72 ? -14.819 6.493 16.698 1.00 94.88 72 LEU A O 1
ATOM 552 N N . PRO A 1 73 ? -14.770 4.821 15.207 1.00 88.62 73 PRO A N 1
ATOM 553 C CA . PRO A 1 73 ? -16.125 4.369 15.500 1.00 88.62 73 PRO A CA 1
ATOM 554 C C . PRO A 1 73 ? -16.263 3.826 16.929 1.00 88.62 73 PRO A C 1
ATOM 556 O O . PRO A 1 73 ? -15.327 3.248 17.482 1.00 88.62 73 PRO A O 1
ATOM 559 N N . PHE A 1 74 ? -17.443 3.981 17.530 1.00 89.25 74 PHE A N 1
ATOM 560 C CA . PHE A 1 74 ? -17.760 3.375 18.825 1.00 89.25 74 PHE A CA 1
ATOM 561 C C . PHE A 1 74 ? -18.018 1.865 18.671 1.00 89.25 74 PHE A C 1
ATOM 563 O O . PHE A 1 74 ? -18.938 1.477 17.943 1.00 89.25 74 PHE A O 1
ATOM 570 N N . PRO A 1 75 ? -17.284 0.988 19.379 1.00 77.00 75 PRO A N 1
ATOM 571 C CA . PRO A 1 75 ? -17.555 -0.445 19.357 1.00 77.00 75 PRO A CA 1
ATOM 572 C C . PRO A 1 75 ? -18.960 -0.778 19.894 1.00 77.00 75 PRO A C 1
ATOM 574 O O . PRO A 1 75 ? -19.387 -0.195 20.887 1.00 77.00 75 PRO A O 1
ATOM 577 N N . PRO A 1 76 ? -19.689 -1.740 19.303 1.00 75.56 76 PRO A N 1
ATOM 578 C CA . PRO A 1 76 ? -19.251 -2.648 18.248 1.00 75.56 76 PRO A CA 1
ATOM 579 C C . PRO A 1 76 ? -19.546 -2.142 16.829 1.00 75.56 76 PRO A C 1
ATOM 581 O O . PRO A 1 76 ? -19.427 -2.932 15.906 1.00 75.56 76 PRO A O 1
ATOM 584 N N . ASN A 1 77 ? -19.983 -0.893 16.631 1.00 70.88 77 ASN A N 1
ATOM 585 C CA . ASN A 1 77 ? -20.375 -0.387 15.315 1.00 70.88 77 ASN A CA 1
ATOM 586 C C . ASN A 1 77 ? -19.135 0.080 14.530 1.00 70.88 77 ASN A C 1
ATOM 588 O O . ASN A 1 77 ? -18.658 1.185 14.780 1.00 70.88 77 ASN A O 1
ATOM 592 N N . PRO A 1 78 ? -18.625 -0.685 13.549 1.00 69.94 78 PRO A N 1
ATOM 593 C CA . PRO A 1 78 ? -17.376 -0.347 12.873 1.00 69.94 78 PRO A CA 1
ATOM 594 C C . PRO A 1 78 ? -17.574 0.691 11.753 1.00 69.94 78 PRO A C 1
ATOM 596 O O . PRO A 1 78 ? -16.698 0.858 10.916 1.00 69.94 78 PRO A O 1
ATOM 599 N N . SER A 1 79 ? -18.745 1.337 11.660 1.00 72.81 79 SER A N 1
ATOM 600 C CA . SER A 1 79 ? -19.186 2.021 10.434 1.00 72.81 79 SER A CA 1
ATOM 601 C C . SER A 1 79 ? -19.637 3.473 10.629 1.00 72.81 79 SER A C 1
ATOM 603 O O . SER A 1 79 ? -20.546 3.945 9.943 1.00 72.81 79 SER A O 1
ATOM 605 N N . ALA A 1 80 ? -19.001 4.205 11.551 1.00 93.06 80 ALA A N 1
ATOM 606 C CA . ALA A 1 80 ? -19.259 5.636 11.709 1.00 93.06 80 ALA A CA 1
ATOM 607 C C . ALA A 1 80 ? -18.996 6.374 10.386 1.00 93.06 80 ALA A C 1
ATOM 609 O O . ALA A 1 80 ? -17.870 6.398 9.879 1.00 93.06 80 ALA A O 1
ATOM 610 N N . THR A 1 81 ? -20.057 6.948 9.815 1.00 96.69 81 THR A N 1
ATOM 611 C CA . THR A 1 81 ? -20.001 7.638 8.528 1.00 96.69 81 THR A CA 1
ATOM 612 C C . THR A 1 81 ? -19.995 9.147 8.730 1.00 96.69 81 THR A C 1
ATOM 614 O O . THR A 1 81 ? -20.893 9.678 9.378 1.00 96.69 81 THR A O 1
ATOM 617 N N . ILE A 1 82 ? -19.033 9.848 8.134 1.00 97.44 82 ILE A N 1
ATOM 618 C CA . ILE A 1 82 ? -19.023 11.311 8.032 1.00 97.44 82 ILE A CA 1
ATOM 619 C C . ILE A 1 82 ? -19.390 11.697 6.591 1.00 97.44 82 ILE A C 1
ATOM 621 O O . ILE A 1 82 ? -18.767 11.247 5.625 1.00 97.44 82 ILE A O 1
ATOM 625 N N . GLY A 1 83 ? -20.424 12.524 6.453 1.00 97.06 83 GLY A N 1
ATOM 626 C CA . GLY A 1 83 ? -21.073 12.909 5.203 1.00 97.06 83 GLY A CA 1
ATOM 627 C C . GLY A 1 83 ? -22.198 11.963 4.781 1.00 97.06 83 GLY A C 1
ATOM 628 O O . GLY A 1 83 ? -23.014 11.525 5.590 1.00 97.06 83 GLY A O 1
ATOM 629 N N . GLY A 1 84 ? -22.286 11.687 3.481 1.00 92.25 84 GLY A N 1
ATOM 630 C CA . GLY A 1 84 ? -23.343 10.909 2.830 1.00 92.25 84 GLY A CA 1
ATOM 631 C C . GLY A 1 84 ? -24.613 11.721 2.558 1.00 92.25 84 GLY A C 1
ATOM 632 O O . GLY A 1 84 ? -25.674 11.146 2.311 1.00 92.25 84 GLY A O 1
ATOM 633 N N . GLY A 1 85 ? -24.558 13.045 2.716 1.00 91.94 85 GLY A N 1
ATOM 634 C CA . GLY A 1 85 ? -25.581 13.986 2.259 1.00 91.94 85 GLY A CA 1
ATOM 635 C C . GLY A 1 85 ? -25.343 14.445 0.816 1.00 91.94 85 GLY A C 1
ATOM 636 O O . GLY A 1 85 ? -24.376 14.045 0.167 1.00 91.94 85 GLY A O 1
ATOM 637 N N . ASN A 1 86 ? -26.219 15.323 0.321 1.00 92.25 86 ASN A N 1
ATOM 638 C CA . ASN A 1 86 ? -26.086 15.926 -1.015 1.00 92.25 86 ASN A CA 1
ATOM 639 C C . ASN A 1 86 ? -24.949 16.956 -1.085 1.00 92.25 86 ASN A C 1
ATOM 641 O O . ASN A 1 86 ? -24.457 17.270 -2.164 1.00 92.25 86 ASN A O 1
ATOM 645 N N . THR A 1 87 ? -24.553 17.501 0.063 1.00 95.81 87 THR A N 1
ATOM 646 C CA . THR A 1 87 ? -23.447 18.446 0.194 1.00 95.81 87 THR A CA 1
ATOM 647 C C . THR A 1 87 ? -22.170 17.706 0.538 1.00 95.81 87 THR A C 1
ATOM 649 O O . THR A 1 87 ? -22.170 16.868 1.441 1.00 95.81 87 TH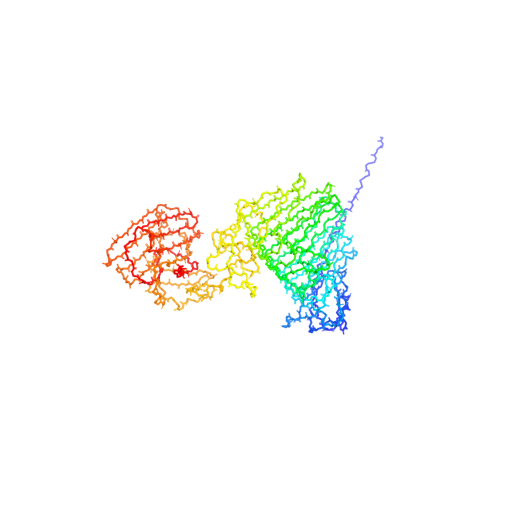R A O 1
ATOM 652 N N . THR A 1 88 ? -21.084 18.059 -0.142 1.00 97.75 88 THR A N 1
ATOM 653 C CA . THR A 1 88 ? -19.753 17.573 0.211 1.00 97.75 88 THR A CA 1
ATOM 654 C C . THR A 1 88 ? -19.371 18.070 1.599 1.00 97.75 88 THR A C 1
ATOM 656 O O . THR A 1 88 ? -19.482 19.270 1.848 1.00 97.75 88 THR A O 1
ATOM 659 N N . ARG A 1 89 ? -18.907 17.182 2.484 1.00 98.19 89 ARG A N 1
ATOM 660 C CA . ARG A 1 89 ? -18.370 17.579 3.796 1.00 98.19 89 ARG A CA 1
ATOM 661 C C . ARG A 1 89 ? -16.852 17.617 3.797 1.00 98.19 89 ARG A C 1
ATOM 663 O O . ARG A 1 89 ? -16.198 16.845 3.096 1.00 98.19 89 ARG A O 1
ATOM 670 N N . THR A 1 90 ? -16.283 18.516 4.586 1.00 98.62 90 THR A N 1
ATOM 671 C CA . THR A 1 90 ? -14.832 18.655 4.726 1.00 98.62 90 THR A CA 1
ATOM 672 C C . THR A 1 90 ? -14.411 18.434 6.172 1.00 98.62 90 THR A C 1
ATOM 674 O O . THR A 1 90 ? -14.976 19.019 7.094 1.00 98.62 90 THR A O 1
ATOM 677 N N . ILE A 1 91 ? -13.389 17.599 6.360 1.00 98.62 91 ILE A N 1
ATOM 678 C CA . ILE A 1 91 ? -12.627 17.506 7.605 1.00 98.62 91 ILE A CA 1
ATOM 679 C C . ILE A 1 91 ? -11.353 18.329 7.418 1.00 98.62 91 ILE A C 1
ATOM 681 O O . ILE A 1 91 ? -10.415 17.888 6.756 1.00 98.62 91 ILE A O 1
ATOM 685 N N . SER A 1 92 ? -11.334 19.530 7.983 1.00 98.62 92 SER A N 1
ATOM 686 C CA . SER A 1 92 ? -10.202 20.451 7.967 1.00 98.62 92 SER A CA 1
ATOM 687 C C . SER A 1 92 ? -9.302 20.212 9.178 1.00 98.62 92 SER A C 1
ATOM 689 O O . SER A 1 92 ? -9.688 20.482 10.315 1.00 98.62 92 SER A O 1
ATOM 691 N N . VAL A 1 93 ? -8.084 19.735 8.941 1.00 98.31 93 VAL A N 1
ATOM 692 C CA . VAL A 1 93 ? -7.041 19.560 9.956 1.00 98.31 93 VAL A CA 1
ATOM 693 C C . VAL A 1 93 ? -6.033 20.690 9.808 1.00 98.31 93 VAL A C 1
ATOM 695 O O . VAL A 1 93 ? -5.249 20.721 8.860 1.00 98.31 93 VAL A O 1
ATOM 698 N N . VAL A 1 94 ? -6.067 21.642 10.733 1.00 98.12 94 VAL A N 1
ATOM 699 C CA . VAL A 1 94 ? -5.278 22.875 10.647 1.00 98.12 94 VAL A CA 1
ATOM 700 C C . VAL A 1 94 ? -4.310 22.975 11.813 1.00 98.12 94 VAL A C 1
ATOM 702 O O . VAL A 1 94 ? -4.637 22.593 12.935 1.00 98.12 94 VAL A O 1
ATOM 705 N N . SER A 1 95 ? -3.116 23.506 11.571 1.00 96.31 95 SER A N 1
ATOM 706 C CA . SER A 1 95 ? -2.173 23.783 12.656 1.00 96.31 95 SER A CA 1
ATOM 707 C C . SER A 1 95 ? -2.725 24.834 13.622 1.00 96.31 95 SER A C 1
ATOM 709 O O . SER A 1 95 ? -3.305 25.837 13.201 1.00 96.31 95 SER A O 1
ATOM 711 N N . GLY A 1 96 ? -2.505 24.623 14.919 1.00 92.12 96 GLY A N 1
ATOM 712 C CA . GLY A 1 96 ? -2.798 25.586 15.979 1.00 92.12 96 GLY A CA 1
ATOM 713 C C . GLY A 1 96 ? -1.534 26.285 16.500 1.00 92.12 96 GLY A C 1
ATOM 714 O O . GLY A 1 96 ? -0.463 26.153 15.913 1.00 92.12 96 GLY A O 1
ATOM 715 N N . PRO A 1 97 ? -1.617 27.006 17.635 1.00 91.69 97 PRO A N 1
ATOM 716 C CA . PRO A 1 97 ? -0.433 27.540 18.320 1.00 91.69 97 PRO A CA 1
ATOM 717 C C . PRO A 1 97 ? 0.477 26.441 18.898 1.00 91.69 97 PRO A C 1
ATOM 719 O O . PRO A 1 97 ? 1.640 26.704 19.184 1.00 91.69 97 PRO A O 1
ATOM 722 N N . ASN A 1 98 ? -0.053 25.227 19.061 1.00 94.75 98 ASN A N 1
ATOM 723 C CA . ASN A 1 98 ? 0.669 24.028 19.478 1.00 94.75 98 ASN A CA 1
ATOM 724 C C . ASN A 1 98 ? 0.678 23.009 18.329 1.00 94.75 98 ASN A C 1
ATOM 726 O O . ASN A 1 98 ? -0.133 23.121 17.407 1.00 94.75 98 ASN A O 1
ATOM 730 N N . GLU A 1 99 ? 1.535 21.991 18.432 1.00 95.38 99 GLU A N 1
ATOM 731 C CA . GLU A 1 99 ? 1.521 20.841 17.523 1.00 95.38 99 GLU A CA 1
ATOM 732 C C . GLU A 1 99 ? 0.157 20.132 17.532 1.00 95.38 99 GLU A C 1
ATOM 734 O O . GLU A 1 99 ? -0.459 19.927 18.584 1.00 95.38 99 GLU A O 1
ATOM 739 N N . VAL A 1 100 ? -0.305 19.747 16.343 1.00 96.94 100 VAL A N 1
ATOM 740 C CA . VAL A 1 100 ? -1.588 19.081 16.103 1.00 96.94 100 VAL A CA 1
ATOM 741 C C . VAL A 1 100 ? -1.330 17.681 15.564 1.00 96.94 100 VAL A C 1
ATOM 743 O O . VAL A 1 100 ? -0.831 17.513 14.455 1.00 96.94 100 VAL A O 1
ATOM 746 N N . HIS A 1 101 ? -1.639 16.661 16.366 1.00 96.56 101 HIS A N 1
ATOM 747 C CA . HIS A 1 101 ? -1.481 15.249 16.003 1.00 96.56 101 HIS A CA 1
ATOM 748 C C . HIS A 1 101 ? -2.863 14.597 15.910 1.00 96.56 101 HIS A C 1
ATOM 750 O O . HIS A 1 101 ? -3.495 14.318 16.931 1.00 96.56 101 HIS A O 1
ATOM 756 N N . VAL A 1 102 ? -3.352 14.374 14.693 1.00 97.31 102 VAL A N 1
ATOM 757 C CA . VAL A 1 102 ? -4.707 13.864 14.436 1.00 97.31 102 VAL A CA 1
ATOM 758 C C . VAL A 1 102 ? -4.652 12.463 13.853 1.00 97.31 102 VAL A C 1
ATOM 760 O O . VAL A 1 102 ? -3.919 12.212 12.895 1.00 97.31 102 VAL A O 1
ATOM 763 N N . LYS A 1 103 ? -5.467 11.554 14.398 1.00 94.81 103 LYS A N 1
ATOM 764 C CA . LYS A 1 103 ? -5.667 10.211 13.839 1.00 94.81 103 LYS A CA 1
ATOM 765 C C . LYS A 1 103 ? -7.131 9.975 13.501 1.00 94.81 103 LYS A C 1
ATOM 767 O O . LYS A 1 103 ? -7.987 10.074 14.376 1.00 94.81 103 LYS A O 1
ATOM 772 N N . LEU A 1 104 ? -7.396 9.613 12.252 1.00 95.94 104 LEU A N 1
ATOM 773 C CA . LEU A 1 104 ? -8.703 9.206 11.745 1.00 95.94 104 LEU A CA 1
ATOM 774 C C . LEU A 1 104 ? -8.637 7.707 11.439 1.00 95.94 104 LEU A C 1
ATOM 776 O O . LEU A 1 104 ? -7.905 7.298 10.540 1.00 95.94 104 LEU A O 1
ATOM 780 N N . ILE A 1 105 ? -9.325 6.882 12.227 1.00 91.19 105 ILE A N 1
ATOM 781 C CA . ILE A 1 105 ? -9.153 5.424 12.209 1.00 91.19 105 ILE A CA 1
ATOM 782 C C . ILE A 1 105 ? -10.500 4.758 11.940 1.00 91.19 105 ILE A C 1
ATOM 784 O O . ILE A 1 105 ? -11.459 5.038 12.651 1.00 91.19 105 ILE A O 1
ATOM 788 N N . GLN A 1 106 ? -10.566 3.853 10.960 1.00 90.19 106 GLN A N 1
ATOM 789 C CA . GLN A 1 106 ? -11.765 3.063 10.641 1.00 90.19 106 GLN A CA 1
ATOM 790 C C . GLN A 1 106 ? -13.018 3.900 10.338 1.00 90.19 106 GLN A C 1
ATOM 792 O O . GLN A 1 106 ? -14.144 3.472 10.583 1.00 90.19 106 GLN A O 1
ATOM 797 N N . LEU A 1 107 ? -12.846 5.113 9.808 1.00 93.38 107 LEU A N 1
ATOM 798 C CA . LEU A 1 107 ? -13.968 5.985 9.468 1.00 93.38 107 LEU A CA 1
ATOM 799 C C . LEU A 1 107 ? -14.436 5.741 8.033 1.00 93.38 107 LEU A C 1
ATOM 801 O O . LEU A 1 107 ? -13.642 5.438 7.140 1.00 93.38 107 LEU A O 1
ATOM 805 N N . LYS A 1 108 ? -15.735 5.935 7.794 1.00 96.69 108 LYS A N 1
ATOM 806 C CA . LYS A 1 108 ? -16.299 5.980 6.444 1.00 96.69 108 LYS A CA 1
ATOM 807 C C . LYS A 1 108 ? -16.594 7.427 6.062 1.00 96.69 108 LYS A C 1
ATOM 809 O O . LYS A 1 108 ? -17.475 8.058 6.629 1.00 96.69 108 LYS A O 1
ATOM 814 N N . LEU A 1 109 ? -15.887 7.962 5.083 1.00 97.94 109 LEU A N 1
ATOM 815 C CA . LEU A 1 109 ? -16.113 9.291 4.531 1.00 97.94 109 LEU A CA 1
ATOM 816 C C . LEU A 1 109 ? -16.892 9.133 3.223 1.00 97.94 109 LEU A C 1
ATOM 818 O O . LEU A 1 109 ? -16.355 8.629 2.244 1.00 97.94 109 LEU A O 1
ATOM 822 N N . GLN A 1 110 ? -18.169 9.511 3.206 1.00 97.88 110 GLN A N 1
ATOM 823 C CA . GLN A 1 110 ? -19.009 9.436 2.003 1.00 97.88 110 GLN A CA 1
ATOM 824 C C . GLN A 1 110 ? -19.358 10.834 1.525 1.00 97.88 110 GLN A C 1
ATOM 826 O O . GLN A 1 110 ? -19.862 11.622 2.315 1.00 97.88 110 GLN A O 1
ATOM 831 N N . ASN A 1 111 ? -19.136 11.142 0.248 1.00 97.75 111 ASN A N 1
ATOM 832 C CA . ASN A 1 111 ? -19.235 12.509 -0.267 1.00 97.75 111 ASN A CA 1
ATOM 833 C C . ASN A 1 111 ? -18.513 13.504 0.665 1.00 97.75 111 ASN A C 1
ATOM 835 O O . ASN A 1 111 ? -19.038 14.552 1.028 1.00 97.75 111 ASN A O 1
ATOM 839 N N . SER A 1 112 ? -17.335 13.102 1.134 1.00 98.25 112 SER A N 1
ATOM 840 C CA . SER A 1 112 ? -16.564 13.806 2.151 1.00 98.25 112 SER A CA 1
ATOM 841 C C . SER A 1 112 ? -15.098 13.777 1.768 1.00 98.25 112 SER A C 1
ATOM 843 O O . SER A 1 112 ? -14.641 12.822 1.139 1.00 98.25 112 SER A O 1
ATOM 845 N N . ARG A 1 113 ? -14.359 14.803 2.177 1.00 98.38 113 ARG A N 1
ATOM 846 C CA . ARG A 1 113 ? -12.922 14.919 1.927 1.00 98.38 113 ARG A CA 1
ATOM 847 C C . ARG A 1 113 ? -12.163 15.356 3.169 1.00 98.38 113 ARG A C 1
ATOM 849 O O . ARG A 1 113 ? -12.748 15.896 4.110 1.00 98.38 113 ARG A O 1
ATOM 856 N N . ILE A 1 114 ? -10.854 15.160 3.136 1.00 98.69 114 ILE A N 1
ATOM 857 C CA . ILE A 1 114 ? -9.930 15.646 4.157 1.00 98.69 114 ILE A CA 1
ATOM 858 C C . ILE A 1 114 ? -9.089 16.763 3.547 1.00 98.69 114 ILE A C 1
ATOM 860 O O . ILE A 1 114 ? -8.532 16.607 2.462 1.00 98.69 114 ILE A O 1
ATOM 864 N N . GLU A 1 115 ? -8.965 17.874 4.261 1.00 98.56 115 GLU A N 1
ATOM 865 C CA . GLU A 1 115 ? -8.014 18.929 3.933 1.00 98.56 115 GLU A CA 1
ATOM 866 C C . GLU A 1 115 ? -7.099 19.172 5.119 1.00 98.56 115 GLU A C 1
ATOM 868 O O . GLU A 1 115 ? -7.566 19.444 6.222 1.00 98.56 115 GLU A O 1
ATOM 873 N N . SER A 1 116 ? -5.793 19.093 4.894 1.00 98.25 116 SER A N 1
ATOM 874 C CA . SER A 1 116 ? -4.799 19.446 5.894 1.00 98.25 116 SER A CA 1
ATOM 875 C C . SER A 1 116 ? -4.038 20.689 5.468 1.00 98.25 116 SER A C 1
ATOM 877 O O . SER A 1 116 ? -3.565 20.763 4.336 1.00 98.25 116 SER A O 1
ATOM 879 N N . THR A 1 117 ? -3.917 21.647 6.385 1.00 97.81 117 THR A N 1
ATOM 880 C CA . THR A 1 117 ? -3.125 22.863 6.186 1.00 97.81 117 THR A CA 1
ATOM 881 C C . THR A 1 117 ? -2.271 23.110 7.419 1.00 97.81 117 THR A C 1
ATOM 883 O O . THR A 1 117 ? -2.774 23.547 8.458 1.00 97.81 117 THR A O 1
ATOM 886 N N . PHE A 1 118 ? -0.972 22.847 7.303 1.00 96.62 118 PHE A N 1
ATOM 887 C CA . PHE A 1 118 ? -0.005 23.073 8.373 1.00 96.62 118 PHE A CA 1
ATOM 888 C C . PHE A 1 118 ? 0.927 24.238 8.035 1.00 96.62 118 PHE A C 1
ATOM 890 O O . PHE A 1 118 ? 1.669 24.214 7.053 1.00 96.62 118 PHE A O 1
ATOM 897 N N . THR A 1 119 ? 0.876 25.278 8.868 1.00 94.94 119 THR A N 1
ATOM 898 C CA . THR A 1 119 ? 1.669 26.508 8.722 1.00 94.94 119 THR A CA 1
ATOM 899 C C . THR A 1 119 ? 2.813 26.615 9.735 1.00 94.94 119 THR A C 1
ATOM 901 O O . THR A 1 119 ? 3.611 27.542 9.649 1.00 94.94 119 THR A O 1
ATOM 904 N N . ASN A 1 120 ? 2.895 25.703 10.708 1.00 93.19 120 ASN A N 1
ATOM 905 C CA . ASN A 1 120 ? 4.017 25.534 11.642 1.00 93.19 120 ASN A CA 1
ATOM 906 C C . ASN A 1 120 ? 4.513 24.074 11.617 1.00 93.19 120 ASN A C 1
ATOM 908 O O . ASN A 1 120 ? 3.885 23.224 10.986 1.00 93.19 120 ASN A O 1
ATOM 912 N N . GLY A 1 121 ? 5.689 23.789 12.179 1.00 93.06 121 GLY A N 1
ATOM 913 C CA . GLY A 1 121 ? 6.269 22.438 12.172 1.00 93.06 121 GLY A CA 1
ATOM 914 C C . GLY A 1 121 ? 5.751 21.543 13.303 1.00 93.06 121 GLY A C 1
ATOM 915 O O . GLY A 1 121 ? 5.162 22.037 14.263 1.00 93.06 121 GLY A O 1
ATOM 916 N N . GLY A 1 122 ? 6.010 20.238 13.197 1.00 92.12 122 GLY A N 1
ATOM 917 C CA . GLY A 1 122 ? 5.738 19.243 14.243 1.00 92.12 122 GLY A CA 1
ATOM 918 C C . GLY A 1 122 ? 4.323 18.654 14.236 1.00 92.12 122 GLY A C 1
ATOM 919 O O . GLY A 1 122 ? 3.970 17.903 15.143 1.00 92.12 122 GLY A O 1
ATOM 920 N N . ASN A 1 123 ? 3.498 18.963 13.233 1.00 96.50 123 ASN A N 1
ATOM 921 C CA . ASN A 1 123 ? 2.145 18.417 13.122 1.00 96.50 123 ASN A CA 1
ATOM 922 C C . ASN A 1 123 ? 2.136 17.063 12.414 1.00 96.50 123 ASN A C 1
ATOM 924 O O . ASN A 1 123 ? 2.990 16.769 11.574 1.00 96.50 123 ASN A O 1
ATOM 928 N N . TYR A 1 124 ? 1.121 16.259 12.731 1.00 96.69 124 TYR A N 1
ATOM 929 C CA . TYR A 1 124 ? 0.943 14.927 12.172 1.00 96.69 124 TYR A CA 1
ATOM 930 C C . TYR A 1 124 ? -0.519 14.655 11.825 1.00 96.69 124 TYR A C 1
ATOM 932 O O . TYR A 1 124 ? -1.411 14.847 12.653 1.00 96.69 124 TYR A O 1
ATOM 940 N N . LEU A 1 125 ? -0.761 14.132 10.624 1.00 97.88 125 LEU A N 1
ATOM 941 C CA . LEU A 1 125 ? -2.052 13.576 10.223 1.00 97.88 125 LEU A CA 1
ATOM 942 C C . LEU A 1 125 ? -1.888 12.098 9.872 1.00 97.88 125 LEU A C 1
ATOM 944 O O . LEU A 1 125 ? -1.102 11.739 8.999 1.00 97.88 125 LEU A O 1
ATOM 948 N N . THR A 1 126 ? -2.653 11.235 10.536 1.00 95.56 126 THR A N 1
ATOM 949 C CA . THR A 1 126 ? -2.757 9.812 10.203 1.00 95.56 126 THR A CA 1
ATOM 950 C C . THR A 1 126 ? -4.182 9.458 9.796 1.00 95.56 126 THR A C 1
ATOM 952 O O . THR A 1 126 ? -5.122 9.743 10.537 1.00 95.56 126 THR A O 1
ATOM 955 N N . VAL A 1 127 ? -4.340 8.781 8.660 1.00 95.56 127 VAL A N 1
ATOM 956 C CA . VAL A 1 127 ? -5.601 8.169 8.223 1.00 95.56 127 VAL A CA 1
ATOM 957 C C . VAL A 1 127 ? -5.372 6.673 8.049 1.00 95.56 127 VAL A C 1
ATOM 959 O O . VAL A 1 127 ? -4.502 6.253 7.281 1.00 95.56 127 VAL A O 1
ATOM 9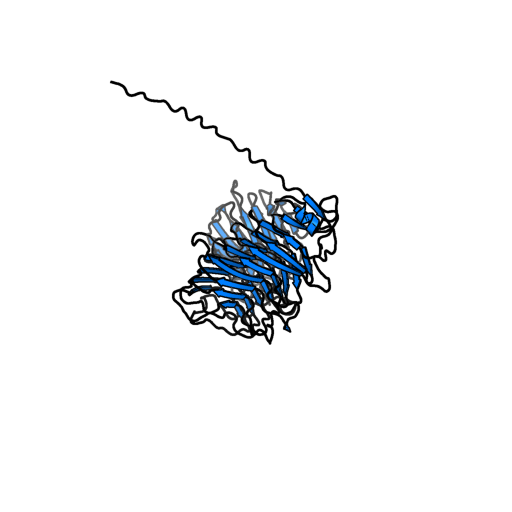62 N N . LEU A 1 128 ? -6.118 5.871 8.799 1.00 90.88 128 LEU A N 1
ATOM 963 C CA . LEU A 1 128 ? -5.865 4.445 8.957 1.00 90.88 128 LEU A CA 1
ATOM 964 C C . LEU A 1 128 ? -7.143 3.633 8.784 1.00 90.88 128 LEU A C 1
ATOM 966 O O . LEU A 1 128 ? -8.167 3.977 9.379 1.00 90.88 128 LEU A O 1
ATOM 970 N N . ASP A 1 129 ? -7.073 2.534 8.033 1.00 85.75 129 ASP A N 1
ATOM 971 C CA . ASP A 1 129 ? -8.159 1.548 7.900 1.00 85.75 129 ASP A CA 1
ATOM 972 C C . ASP A 1 129 ? -9.511 2.171 7.496 1.00 85.75 129 ASP A C 1
ATOM 974 O O . ASP A 1 129 ? -10.575 1.666 7.849 1.00 85.75 129 ASP A O 1
ATOM 978 N N . SER A 1 130 ? -9.487 3.315 6.809 1.00 94.06 130 SER A N 1
ATOM 979 C CA . SER A 1 130 ? -10.672 4.125 6.526 1.00 94.06 130 SER A CA 1
ATOM 980 C C . SER A 1 130 ? -11.120 3.972 5.073 1.00 94.06 130 SER A C 1
ATOM 982 O O . SER A 1 130 ? -10.342 3.643 4.181 1.00 94.06 130 SER A O 1
ATOM 984 N N . THR A 1 131 ? -12.401 4.224 4.810 1.00 95.94 131 THR A N 1
ATOM 985 C CA . THR A 1 131 ? -12.935 4.289 3.443 1.00 95.94 131 THR A CA 1
ATOM 986 C C . THR A 1 131 ? -13.292 5.724 3.111 1.00 95.94 131 THR A C 1
ATOM 988 O O . THR A 1 131 ? -14.024 6.353 3.868 1.00 95.94 131 THR A O 1
ATOM 991 N N . ILE A 1 132 ? -12.832 6.226 1.972 1.00 98.31 132 ILE A N 1
ATOM 992 C CA . ILE A 1 132 ? -13.181 7.545 1.450 1.00 98.31 132 ILE A CA 1
ATOM 993 C C . ILE A 1 132 ? -13.814 7.352 0.080 1.00 98.31 132 ILE A C 1
ATOM 995 O O . ILE A 1 132 ? -13.246 6.676 -0.768 1.00 98.31 132 ILE A O 1
ATOM 999 N N . ASP A 1 133 ? -14.998 7.916 -0.123 1.00 97.94 133 ASP A N 1
ATOM 1000 C CA . ASP A 1 133 ? -15.724 7.882 -1.387 1.00 97.94 133 ASP A CA 1
ATOM 1001 C C . ASP A 1 133 ? -16.184 9.295 -1.740 1.00 97.94 133 ASP A C 1
ATOM 1003 O O . ASP A 1 133 ? -17.125 9.827 -1.140 1.00 97.94 133 ASP A O 1
ATOM 1007 N N . LEU A 1 134 ? -15.487 9.917 -2.689 1.00 97.44 134 LEU A N 1
ATOM 1008 C CA . LEU A 1 134 ? -15.739 11.274 -3.150 1.00 97.44 134 LEU A CA 1
ATOM 1009 C C . LEU A 1 134 ? -15.998 11.282 -4.657 1.00 97.44 134 LEU A C 1
ATOM 1011 O O . LEU A 1 134 ? -15.072 11.342 -5.465 1.00 97.44 134 LEU A O 1
ATOM 1015 N N . ASN A 1 135 ? -17.274 11.321 -5.035 1.00 95.62 135 ASN A N 1
ATOM 1016 C CA . ASN A 1 135 ? -17.677 11.497 -6.427 1.00 95.62 135 ASN A CA 1
ATOM 1017 C C . ASN A 1 135 ? -17.990 12.966 -6.753 1.00 95.62 135 ASN A C 1
ATOM 1019 O O . ASN A 1 135 ? -19.146 13.331 -6.961 1.00 95.62 135 ASN A O 1
ATOM 1023 N N . GLN A 1 136 ? -16.973 13.829 -6.733 1.00 94.31 136 GLN A N 1
ATOM 1024 C CA . GLN A 1 136 ? -17.134 15.254 -7.031 1.00 94.31 136 GLN A CA 1
ATOM 1025 C C . GLN A 1 136 ? -16.076 15.724 -8.023 1.00 94.31 136 GLN A C 1
ATOM 1027 O O . GLN A 1 136 ? -14.876 15.590 -7.789 1.00 94.31 136 GLN A O 1
ATOM 1032 N N . LYS A 1 137 ? -16.525 16.302 -9.141 1.00 91.50 137 LYS A N 1
ATOM 1033 C CA . LYS A 1 137 ? -15.634 16.795 -10.194 1.00 91.50 137 LYS A CA 1
ATOM 1034 C C . LYS A 1 137 ? -14.710 17.888 -9.650 1.00 91.50 137 LYS A C 1
ATOM 1036 O O . LYS A 1 137 ? -15.181 18.895 -9.129 1.00 91.50 137 LYS A O 1
ATOM 1041 N N . GLY A 1 138 ? -13.405 17.716 -9.853 1.00 90.75 138 GLY A N 1
ATOM 1042 C CA . GLY A 1 138 ? -12.394 18.720 -9.508 1.00 90.75 138 GLY A CA 1
ATOM 1043 C C . GLY A 1 138 ? -12.073 18.828 -8.016 1.00 90.75 138 GLY A C 1
ATOM 1044 O O . GLY A 1 138 ? -11.350 19.744 -7.634 1.00 90.75 138 GLY A O 1
ATOM 1045 N N . LEU A 1 139 ? -12.587 17.920 -7.180 1.00 95.88 139 LEU A N 1
ATOM 1046 C CA . LEU A 1 139 ? -12.221 17.829 -5.769 1.00 95.88 139 LEU A CA 1
ATOM 1047 C C . LEU A 1 139 ? -11.410 16.560 -5.512 1.00 95.88 139 LEU A C 1
ATOM 1049 O O . LEU A 1 139 ? -11.742 15.493 -6.019 1.00 95.88 139 LEU A O 1
ATOM 1053 N N . ASN A 1 140 ? -10.385 16.680 -4.672 1.00 97.44 140 ASN A N 1
ATOM 1054 C CA . ASN A 1 140 ? -9.565 15.556 -4.228 1.00 97.44 140 ASN A CA 1
ATOM 1055 C C . ASN A 1 140 ? -10.133 14.960 -2.938 1.00 97.44 140 ASN A C 1
ATOM 1057 O O . ASN A 1 140 ? -10.677 15.692 -2.105 1.00 97.44 140 ASN A O 1
ATOM 1061 N N . ALA A 1 141 ? -9.981 13.647 -2.759 1.00 98.06 141 ALA A N 1
ATOM 1062 C CA . ALA A 1 141 ? -10.412 12.961 -1.542 1.00 98.06 141 ALA A CA 1
ATOM 1063 C C . ALA A 1 141 ? -9.581 13.402 -0.326 1.00 98.06 141 ALA A C 1
ATOM 1065 O O . ALA A 1 141 ? -10.131 13.616 0.758 1.00 98.06 141 ALA A O 1
ATOM 1066 N N . ILE A 1 142 ? -8.276 13.598 -0.521 1.00 98.69 142 ILE A N 1
ATOM 1067 C CA . ILE A 1 142 ? -7.356 14.137 0.480 1.00 98.69 142 ILE A CA 1
ATOM 1068 C C . ILE A 1 142 ? -6.497 15.228 -0.166 1.00 98.69 142 ILE A C 1
ATOM 1070 O O . ILE A 1 142 ? -5.812 14.970 -1.155 1.00 98.69 142 ILE A O 1
ATOM 1074 N N . THR A 1 143 ? -6.501 16.425 0.419 1.00 98.50 143 THR A N 1
ATOM 1075 C CA . THR A 1 143 ? -5.606 17.531 0.051 1.00 98.50 143 THR A CA 1
ATOM 1076 C C . THR A 1 143 ? -4.669 17.838 1.211 1.00 98.50 143 THR A C 1
ATOM 1078 O O . THR A 1 143 ? -5.133 18.068 2.328 1.00 98.50 143 THR A O 1
ATOM 1081 N N . LEU A 1 144 ? -3.365 17.886 0.952 1.00 98.12 144 LEU A N 1
ATOM 1082 C CA . LEU A 1 144 ? -2.344 18.236 1.939 1.00 98.12 144 LEU A CA 1
ATOM 1083 C C . LEU A 1 144 ? -1.641 19.511 1.500 1.00 98.12 144 LEU A C 1
ATOM 1085 O O . LEU A 1 144 ? -1.152 19.581 0.379 1.00 98.12 144 LEU A O 1
ATOM 1089 N N . ASN A 1 145 ? -1.579 20.491 2.393 1.00 97.06 145 ASN A N 1
ATOM 1090 C CA . ASN A 1 145 ? -0.818 21.716 2.215 1.00 97.06 145 ASN A CA 1
ATOM 1091 C C . ASN A 1 145 ? 0.105 21.890 3.418 1.00 97.06 145 ASN A C 1
ATOM 1093 O O . ASN A 1 145 ? -0.354 21.943 4.564 1.00 97.06 145 ASN A O 1
ATOM 1097 N N . SER A 1 146 ? 1.405 21.991 3.171 1.00 95.31 146 SER A N 1
ATOM 1098 C CA . SER A 1 146 ? 2.393 22.174 4.233 1.00 95.31 146 SER A CA 1
ATOM 1099 C C . SER A 1 146 ? 3.494 23.110 3.780 1.00 95.31 146 SER A C 1
ATOM 1101 O O . SER A 1 146 ? 4.055 22.914 2.702 1.00 95.31 146 SER A O 1
ATOM 1103 N N . ASN A 1 147 ? 3.843 24.070 4.640 1.00 92.25 147 ASN A N 1
ATOM 1104 C CA . ASN A 1 147 ? 4.954 24.996 4.393 1.00 92.25 147 ASN A CA 1
ATOM 1105 C C . ASN A 1 147 ? 6.160 24.769 5.321 1.00 92.25 147 ASN A C 1
ATOM 1107 O O . ASN A 1 147 ? 7.140 25.515 5.292 1.00 92.25 147 ASN A O 1
ATOM 1111 N N . THR A 1 148 ? 6.060 23.750 6.169 1.00 91.81 148 THR A N 1
ATOM 1112 C CA . THR A 1 148 ? 6.947 23.446 7.296 1.00 91.81 148 THR A CA 1
ATOM 1113 C C . THR A 1 148 ? 7.078 21.930 7.473 1.00 91.81 148 THR A C 1
ATOM 1115 O O . THR A 1 148 ? 6.391 21.153 6.804 1.00 91.81 148 THR A O 1
ATOM 1118 N N . THR A 1 149 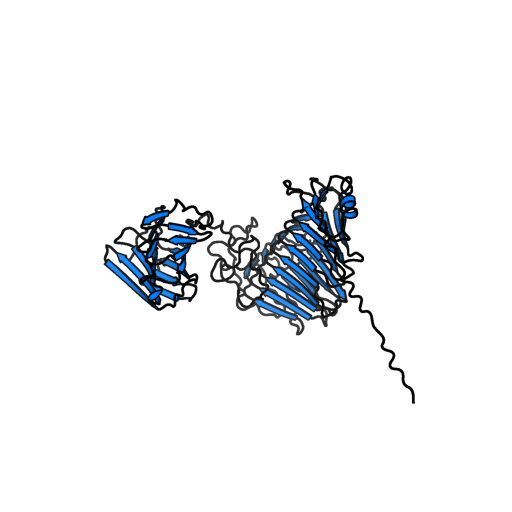? 7.963 21.507 8.375 1.00 91.94 149 THR A N 1
ATOM 1119 C CA . THR A 1 149 ? 8.265 20.101 8.671 1.00 91.94 149 THR A CA 1
ATOM 1120 C C . THR A 1 149 ? 7.098 19.411 9.369 1.00 91.94 149 THR A C 1
ATOM 1122 O O . THR A 1 149 ? 6.839 19.678 10.542 1.00 91.94 149 THR A O 1
ATOM 1125 N N . ASN A 1 150 ? 6.392 18.525 8.670 1.00 94.19 150 ASN A N 1
ATOM 1126 C CA . ASN A 1 150 ? 5.236 17.794 9.203 1.00 94.19 150 ASN A CA 1
ATOM 1127 C C . ASN A 1 150 ? 5.240 16.326 8.745 1.00 94.19 150 ASN A C 1
ATOM 1129 O O . ASN A 1 150 ? 5.971 15.954 7.828 1.00 94.19 150 ASN A O 1
ATOM 1133 N N . GLY A 1 151 ? 4.422 15.489 9.380 1.00 94.25 151 GLY A N 1
ATOM 1134 C CA . GLY A 1 151 ? 4.261 14.085 9.005 1.00 94.25 151 GLY A CA 1
ATOM 1135 C C . GLY A 1 151 ? 2.853 13.756 8.522 1.00 94.25 151 GLY A C 1
ATOM 1136 O O . GLY A 1 151 ? 1.856 14.129 9.142 1.00 94.25 151 GLY A O 1
ATOM 1137 N N . PHE A 1 152 ? 2.759 12.993 7.439 1.00 97.25 152 PHE A N 1
ATOM 1138 C CA . PHE A 1 152 ? 1.495 12.504 6.897 1.00 97.25 152 PHE A CA 1
ATOM 1139 C C . PHE A 1 152 ? 1.570 10.997 6.704 1.00 97.25 152 PHE A C 1
ATOM 1141 O O . PHE A 1 152 ? 2.544 10.490 6.153 1.00 97.25 152 PHE A O 1
ATOM 1148 N N . SER A 1 153 ? 0.550 10.271 7.155 1.00 95.50 153 SER A N 1
ATOM 1149 C CA . SER A 1 153 ? 0.535 8.813 7.067 1.00 95.50 153 SER A CA 1
ATOM 1150 C C . SER A 1 153 ? -0.841 8.289 6.674 1.00 95.50 153 SER A C 1
ATOM 1152 O O . SER A 1 153 ? -1.822 8.483 7.389 1.00 95.50 153 SER A O 1
ATOM 1154 N N . PHE A 1 154 ? -0.915 7.608 5.536 1.00 96.94 154 PHE A N 1
ATOM 1155 C CA . PHE A 1 154 ? -2.131 7.020 4.984 1.00 96.94 154 PHE A CA 1
ATOM 1156 C C . PHE A 1 154 ? -1.900 5.527 4.845 1.00 96.94 154 PHE A C 1
ATOM 1158 O O . PHE A 1 154 ? -1.128 5.106 3.979 1.00 96.94 154 PHE A O 1
ATOM 1165 N N . LEU A 1 155 ? -2.532 4.725 5.707 1.00 90.75 155 LEU A N 1
ATOM 1166 C CA . LEU A 1 155 ? -2.356 3.278 5.675 1.00 90.75 155 LEU A CA 1
ATOM 1167 C C . LEU A 1 155 ? -3.669 2.509 5.581 1.00 90.75 155 LEU A C 1
ATOM 1169 O O . LEU A 1 155 ? -4.602 2.773 6.338 1.00 90.75 155 LEU A O 1
ATOM 1173 N N . ARG A 1 156 ? -3.699 1.502 4.699 1.00 88.81 156 ARG A N 1
ATOM 1174 C CA . ARG A 1 156 ? -4.810 0.538 4.583 1.00 88.81 156 ARG A CA 1
ATOM 1175 C C . ARG A 1 156 ? -6.172 1.170 4.328 1.00 88.81 156 ARG A C 1
ATOM 1177 O O . ARG A 1 156 ? -7.199 0.680 4.789 1.00 88.81 156 ARG A O 1
ATOM 1184 N N . ASN A 1 157 ? -6.188 2.273 3.592 1.00 94.94 157 ASN A N 1
ATOM 1185 C CA . ASN A 1 157 ? -7.425 2.943 3.233 1.00 94.94 157 ASN A CA 1
ATOM 1186 C C . ASN A 1 157 ? -7.955 2.442 1.889 1.00 94.94 157 ASN A C 1
ATOM 1188 O O . ASN A 1 157 ? -7.181 2.126 0.987 1.00 94.94 157 ASN A O 1
ATOM 1192 N N . LEU A 1 158 ? -9.277 2.452 1.732 1.00 96.00 158 LEU A N 1
ATOM 1193 C CA . LEU A 1 158 ? -9.938 2.369 0.432 1.00 96.00 158 LEU A CA 1
ATOM 1194 C C . LEU A 1 158 ? -10.342 3.780 0.006 1.00 96.00 158 LEU A C 1
ATOM 1196 O O . LEU A 1 158 ? -11.241 4.365 0.604 1.00 96.00 158 LEU A O 1
ATOM 1200 N N . ILE A 1 159 ? -9.700 4.324 -1.023 1.00 98.31 159 ILE A N 1
ATOM 1201 C CA . ILE A 1 159 ? -9.918 5.693 -1.494 1.00 98.31 159 ILE A CA 1
ATOM 1202 C C . ILE A 1 159 ? -10.507 5.641 -2.904 1.00 98.31 159 ILE A C 1
ATOM 1204 O O . ILE A 1 159 ? -9.831 5.273 -3.864 1.00 98.31 159 ILE A O 1
ATOM 1208 N N . LYS A 1 160 ? -11.779 6.022 -3.015 1.00 97.88 160 LYS A N 1
ATOM 1209 C CA . LYS A 1 160 ? -12.502 6.219 -4.270 1.00 97.88 160 LYS A CA 1
ATOM 1210 C C . LYS A 1 160 ? -12.667 7.714 -4.511 1.00 97.88 160 LYS A C 1
ATOM 1212 O O . LYS A 1 160 ? -13.240 8.411 -3.672 1.00 97.88 160 LYS A O 1
ATOM 1217 N N . SER A 1 161 ? -12.121 8.220 -5.613 1.00 97.31 161 SER A N 1
ATOM 1218 C CA . SER A 1 161 ? -12.143 9.655 -5.911 1.00 97.31 161 SER A CA 1
ATOM 1219 C C . SER A 1 161 ? -12.394 9.920 -7.388 1.00 97.31 161 SER A C 1
ATOM 1221 O O . SER A 1 161 ? -11.837 9.250 -8.255 1.00 97.31 161 SER A O 1
ATOM 1223 N N . SER A 1 162 ? -13.218 10.921 -7.680 1.00 95.06 162 SER A N 1
ATOM 1224 C CA . SER A 1 162 ? -13.323 11.495 -9.026 1.00 95.06 162 SER A CA 1
ATOM 1225 C C . SER A 1 162 ? -12.240 12.545 -9.289 1.00 95.06 162 SER A C 1
ATOM 1227 O O . SER A 1 162 ? -12.023 12.896 -10.434 1.00 95.06 162 SER A O 1
ATOM 1229 N N . GLY A 1 163 ? -11.552 13.066 -8.270 1.00 95.75 163 GLY A N 1
ATOM 1230 C CA . GLY A 1 163 ? -10.326 13.856 -8.438 1.00 95.75 163 GLY A CA 1
ATOM 1231 C C . GLY A 1 163 ? -9.090 12.992 -8.219 1.00 95.75 163 GLY A C 1
ATOM 1232 O O . GLY A 1 163 ? -9.055 11.837 -8.641 1.00 95.75 163 GLY A O 1
ATOM 1233 N N . PHE A 1 164 ? -8.074 13.543 -7.554 1.00 97.38 164 PHE A N 1
ATOM 1234 C CA . PHE A 1 164 ? -7.007 12.721 -6.989 1.00 97.38 164 PHE A CA 1
ATOM 1235 C C . PHE A 1 164 ? -7.497 12.009 -5.726 1.00 97.38 164 PHE A C 1
ATOM 1237 O O . PHE A 1 164 ? -8.320 12.543 -4.969 1.00 97.38 164 PHE A O 1
ATOM 1244 N N . GLY A 1 165 ? -6.987 10.806 -5.468 1.00 97.50 165 GLY A N 1
ATOM 1245 C CA . GLY A 1 165 ? -7.123 10.168 -4.160 1.00 97.50 165 GLY A CA 1
ATOM 1246 C C . GLY A 1 165 ? -6.383 10.971 -3.088 1.00 97.50 165 GLY A C 1
ATOM 1247 O O . GLY A 1 165 ? -6.981 11.407 -2.106 1.00 97.50 165 GLY A O 1
ATOM 1248 N N . ILE A 1 166 ? -5.097 11.232 -3.321 1.00 98.44 166 ILE A N 1
ATOM 1249 C CA . ILE A 1 166 ? -4.258 12.119 -2.508 1.00 98.44 166 ILE A CA 1
ATOM 1250 C C . ILE A 1 166 ? -3.617 13.163 -3.418 1.00 98.44 166 ILE A C 1
ATOM 1252 O O . ILE A 1 166 ? -2.969 12.818 -4.403 1.00 98.44 166 ILE A O 1
ATOM 1256 N N . TYR A 1 167 ? -3.762 14.433 -3.056 1.00 98.00 167 TYR A N 1
ATOM 1257 C CA . TYR A 1 167 ? -3.055 15.556 -3.658 1.00 98.00 167 TYR A CA 1
ATOM 1258 C C . TYR A 1 167 ? -2.261 16.279 -2.569 1.00 98.00 167 TYR A C 1
ATOM 1260 O O . TYR A 1 167 ? -2.844 16.900 -1.680 1.00 98.00 167 TYR A O 1
ATOM 1268 N N . ALA A 1 168 ? -0.937 16.184 -2.623 1.00 97.69 168 ALA A N 1
ATOM 1269 C CA . ALA A 1 168 ? -0.038 16.867 -1.705 1.00 97.69 168 ALA A CA 1
ATOM 1270 C C . ALA A 1 168 ? 0.640 18.041 -2.414 1.00 97.69 168 ALA A C 1
ATOM 1272 O O . ALA A 1 168 ? 1.344 17.839 -3.400 1.00 97.69 168 ALA A O 1
ATOM 1273 N N . ASP A 1 169 ? 0.434 19.255 -1.911 1.00 96.69 169 ASP A N 1
ATOM 1274 C CA . ASP A 1 169 ? 1.107 20.475 -2.353 1.00 96.69 169 ASP A CA 1
ATOM 1275 C C . ASP A 1 169 ? 1.984 20.999 -1.221 1.00 96.69 169 ASP A C 1
ATOM 1277 O O . ASP A 1 169 ? 1.531 21.600 -0.244 1.00 96.69 169 ASP A O 1
ATOM 1281 N N . MET A 1 170 ? 3.265 20.701 -1.336 1.00 95.56 170 MET A N 1
ATOM 1282 C CA . MET A 1 170 ? 4.241 20.917 -0.290 1.00 95.56 170 MET A CA 1
ATOM 1283 C C . MET A 1 170 ? 5.125 22.085 -0.704 1.00 95.56 170 MET A C 1
ATOM 1285 O O . MET A 1 170 ? 5.968 21.950 -1.589 1.00 95.56 170 MET A O 1
ATOM 1289 N N . ASN A 1 171 ? 4.897 23.247 -0.098 1.00 90.94 171 ASN A N 1
ATOM 1290 C CA . ASN A 1 171 ? 5.544 24.499 -0.471 1.00 90.94 171 ASN A CA 1
ATOM 1291 C C . ASN A 1 171 ? 6.438 24.986 0.668 1.00 90.94 171 ASN A C 1
ATOM 1293 O O . ASN A 1 171 ? 6.038 25.789 1.510 1.00 90.94 171 ASN A O 1
ATOM 1297 N N . GLY A 1 172 ? 7.642 24.437 0.729 1.00 69.06 172 GLY A N 1
ATOM 1298 C CA . GLY A 1 172 ? 8.522 24.591 1.872 1.00 69.06 172 GLY A CA 1
ATOM 1299 C C . GLY A 1 172 ? 9.367 25.856 1.846 1.00 69.06 172 GLY A C 1
ATOM 1300 O O . GLY A 1 172 ? 10.090 26.105 0.892 1.00 69.06 172 GLY A O 1
ATOM 1301 N N . THR A 1 173 ? 9.414 26.578 2.962 1.00 79.56 173 THR A N 1
ATOM 1302 C CA . THR A 1 173 ? 10.693 27.111 3.465 1.00 79.56 173 THR A CA 1
ATOM 1303 C C . THR A 1 173 ? 11.201 26.145 4.525 1.00 79.56 173 THR A C 1
ATOM 1305 O O . THR A 1 173 ? 11.263 26.488 5.704 1.00 79.56 173 THR A O 1
ATOM 1308 N N . LEU A 1 174 ? 11.432 24.891 4.128 1.00 71.50 174 LEU A N 1
ATOM 1309 C CA . LEU A 1 174 ? 11.888 23.870 5.060 1.00 71.50 174 LEU A CA 1
ATOM 1310 C C . LEU A 1 174 ? 13.333 24.180 5.434 1.00 71.50 174 LEU A C 1
ATOM 1312 O O . LEU A 1 174 ? 14.149 24.532 4.578 1.00 71.50 174 LEU A O 1
ATOM 1316 N N . ASP A 1 175 ? 13.639 24.044 6.720 1.00 70.00 175 ASP A N 1
ATOM 1317 C CA . ASP A 1 175 ? 15.026 23.967 7.151 1.00 70.00 175 ASP A CA 1
ATOM 1318 C C . ASP A 1 175 ? 15.665 22.792 6.386 1.00 70.00 175 ASP A C 1
ATOM 1320 O O . ASP A 1 175 ? 15.072 21.706 6.384 1.00 70.00 175 ASP A O 1
ATOM 1324 N N . PRO A 1 176 ? 16.799 22.981 5.688 1.00 67.00 176 PRO A N 1
ATOM 1325 C CA . PRO A 1 176 ? 17.474 21.908 4.963 1.00 67.00 176 PRO A CA 1
ATOM 1326 C C . PRO A 1 176 ? 17.840 20.701 5.843 1.00 67.00 176 PRO A C 1
ATOM 1328 O O . PRO A 1 176 ? 18.066 19.625 5.297 1.00 67.00 176 PRO A O 1
ATOM 1331 N N . GLU A 1 177 ? 17.867 20.849 7.173 1.00 68.75 177 GLU A N 1
ATOM 1332 C CA . GLU A 1 177 ? 18.066 19.739 8.119 1.00 68.75 177 GLU A CA 1
ATOM 1333 C C . GLU A 1 177 ? 16.761 19.047 8.559 1.00 68.75 177 GLU A C 1
ATOM 1335 O O . GLU A 1 177 ? 16.790 18.050 9.280 1.00 68.75 177 GLU A O 1
ATOM 1340 N N . SER A 1 178 ? 15.603 19.556 8.138 1.00 70.69 178 SER A N 1
ATOM 1341 C CA . SER A 1 178 ? 14.287 19.060 8.538 1.00 70.69 178 SER A CA 1
ATOM 1342 C C . SER A 1 178 ? 13.590 18.306 7.401 1.00 70.69 178 SER A C 1
ATOM 1344 O O . SER A 1 178 ? 13.553 18.768 6.262 1.00 70.69 178 SER A O 1
ATOM 1346 N N . GLU A 1 179 ? 13.002 17.150 7.713 1.00 76.31 179 GLU A N 1
ATOM 1347 C CA . GLU A 1 179 ? 12.350 16.281 6.731 1.00 76.31 179 GLU A CA 1
ATOM 1348 C C . GLU A 1 179 ? 10.831 16.283 6.925 1.00 76.31 179 GLU A C 1
ATOM 1350 O O . GLU A 1 179 ? 10.316 15.902 7.977 1.00 76.31 179 GLU A O 1
ATOM 1355 N N . THR A 1 180 ? 10.100 16.719 5.897 1.00 86.75 180 THR A N 1
ATOM 1356 C CA . THR A 1 180 ? 8.656 16.467 5.816 1.00 86.75 180 THR A CA 1
ATOM 1357 C C . THR A 1 180 ? 8.446 15.081 5.228 1.00 86.75 180 THR A C 1
ATOM 1359 O O . THR A 1 180 ? 8.922 14.815 4.125 1.00 86.75 180 THR A O 1
ATOM 1362 N N . GLY A 1 181 ? 7.745 14.213 5.957 1.00 93.06 181 GLY A N 1
ATOM 1363 C CA . GLY A 1 181 ? 7.533 12.819 5.570 1.00 93.06 181 GLY A CA 1
ATOM 1364 C C . GLY A 1 181 ? 6.098 12.551 5.129 1.00 93.06 181 GLY A C 1
ATOM 1365 O O . GLY A 1 181 ? 5.155 12.875 5.856 1.00 93.06 181 GLY A O 1
ATOM 1366 N N . ILE A 1 182 ? 5.924 11.925 3.966 1.00 96.50 182 ILE A N 1
ATOM 1367 C CA . ILE A 1 182 ? 4.633 11.423 3.481 1.00 96.50 182 ILE A CA 1
ATOM 1368 C C . ILE A 1 182 ? 4.729 9.905 3.302 1.00 96.50 182 ILE A C 1
ATOM 1370 O O . ILE A 1 182 ? 5.427 9.416 2.420 1.00 96.50 182 ILE A O 1
ATOM 1374 N N . ASP A 1 183 ? 3.993 9.150 4.112 1.00 95.19 183 ASP A N 1
ATOM 1375 C CA . ASP A 1 183 ? 3.878 7.697 4.003 1.00 95.19 183 ASP A CA 1
ATOM 1376 C C . ASP A 1 183 ? 2.506 7.306 3.433 1.00 95.19 183 ASP A C 1
ATOM 1378 O O . ASP A 1 183 ? 1.476 7.535 4.067 1.00 95.19 183 ASP A O 1
ATOM 1382 N N . ILE A 1 184 ? 2.477 6.659 2.268 1.00 97.25 184 ILE A N 1
ATOM 1383 C CA . ILE A 1 184 ? 1.268 6.129 1.620 1.00 97.25 184 ILE A CA 1
ATOM 1384 C C . ILE A 1 184 ? 1.454 4.620 1.452 1.00 97.25 184 ILE A C 1
ATOM 1386 O O . ILE A 1 184 ? 2.142 4.166 0.537 1.00 97.25 184 ILE A O 1
ATOM 1390 N N . LYS A 1 185 ? 0.891 3.828 2.370 1.00 93.88 185 LYS A N 1
ATOM 1391 C CA . LYS A 1 185 ? 1.198 2.394 2.486 1.00 93.88 185 LYS A CA 1
ATOM 1392 C C . LYS A 1 185 ? -0.041 1.509 2.460 1.00 93.88 185 LYS A C 1
ATOM 1394 O O . LYS A 1 185 ? -0.978 1.737 3.217 1.00 93.88 185 LYS A O 1
ATOM 1399 N N . ALA A 1 186 ? -0.017 0.435 1.676 1.00 91.69 186 ALA A N 1
ATOM 1400 C CA . ALA A 1 186 ? -1.074 -0.582 1.697 1.00 91.69 186 ALA A CA 1
ATOM 1401 C C . ALA A 1 186 ? -2.490 -0.040 1.409 1.00 91.69 186 ALA A C 1
ATOM 1403 O O . ALA A 1 186 ? -3.467 -0.601 1.887 1.00 91.69 186 ALA A O 1
ATOM 1404 N N . ASN A 1 187 ? -2.635 1.059 0.663 1.00 96.50 187 ASN A N 1
ATOM 1405 C CA . ASN A 1 187 ? -3.950 1.598 0.312 1.00 96.50 187 ASN A CA 1
ATOM 1406 C C . ASN A 1 187 ? -4.457 0.998 -1.002 1.00 96.50 187 ASN A C 1
ATOM 1408 O O . ASN A 1 187 ? -3.682 0.535 -1.840 1.00 96.50 187 ASN A O 1
ATOM 1412 N N . THR A 1 188 ? -5.767 1.065 -1.202 1.00 97.50 188 THR A N 1
ATOM 1413 C CA . THR A 1 188 ? -6.414 0.814 -2.487 1.00 97.50 188 THR A CA 1
ATOM 1414 C C . THR A 1 188 ? -6.972 2.118 -3.032 1.00 97.50 188 THR A C 1
ATOM 1416 O O . THR A 1 188 ? -7.825 2.737 -2.397 1.00 97.50 188 THR A O 1
ATOM 1419 N N . PHE A 1 189 ? -6.529 2.509 -4.221 1.00 98.06 189 PHE A N 1
ATOM 1420 C CA . PHE A 1 189 ? -7.026 3.672 -4.943 1.00 98.06 189 PHE A CA 1
ATOM 1421 C C . PHE A 1 189 ? -7.832 3.234 -6.156 1.00 98.06 189 PHE A C 1
ATOM 1423 O O . PHE A 1 189 ? -7.384 2.411 -6.955 1.00 98.06 189 PHE A O 1
ATOM 1430 N N . THR A 1 190 ? -9.012 3.816 -6.310 1.00 97.56 190 THR A N 1
ATOM 1431 C CA . THR A 1 190 ? -9.811 3.670 -7.524 1.00 97.56 190 THR A CA 1
ATOM 1432 C C . THR A 1 190 ? -10.653 4.916 -7.765 1.00 97.56 190 THR A C 1
ATOM 1434 O O . THR A 1 190 ? -10.627 5.858 -6.969 1.00 97.56 190 THR A O 1
ATOM 1437 N N . SER A 1 191 ? -11.395 4.948 -8.866 1.00 95.81 191 SER A N 1
ATOM 1438 C CA . SER A 1 191 ? -12.261 6.074 -9.179 1.00 95.81 191 SER A CA 1
ATOM 1439 C C . SER A 1 191 ? -13.711 5.834 -8.766 1.00 95.81 191 SER A C 1
ATOM 1441 O O . SER A 1 191 ? -14.250 4.743 -8.955 1.00 95.81 191 SER A O 1
ATOM 1443 N N . SER A 1 192 ? -14.361 6.867 -8.221 1.00 93.62 192 SER A N 1
ATOM 1444 C CA . SER A 1 192 ? -15.822 6.871 -8.032 1.00 93.62 192 SER A CA 1
ATOM 1445 C C . SER A 1 192 ? -16.572 7.166 -9.339 1.00 93.62 192 SER A C 1
ATOM 1447 O O . SER A 1 192 ? -17.727 6.772 -9.485 1.00 93.62 192 SER A O 1
ATOM 1449 N N . ASP A 1 193 ? -15.914 7.840 -10.285 1.00 94.50 193 ASP A N 1
ATOM 1450 C CA . ASP A 1 193 ? -16.371 8.078 -11.653 1.00 94.50 193 ASP A CA 1
ATOM 1451 C C . ASP A 1 193 ? -15.146 8.137 -12.568 1.00 94.50 193 ASP A C 1
ATOM 1453 O O . ASP A 1 193 ? -14.422 9.136 -12.629 1.00 94.50 193 ASP A O 1
ATOM 1457 N N . THR A 1 194 ? -14.934 7.048 -13.301 1.00 91.75 194 THR A N 1
ATOM 1458 C CA . THR A 1 194 ? -13.775 6.859 -14.173 1.00 91.75 194 THR A CA 1
ATOM 1459 C C . THR A 1 194 ? -13.636 7.997 -15.190 1.00 91.75 194 THR A C 1
ATOM 1461 O O . THR A 1 194 ? -12.525 8.438 -15.468 1.00 91.75 194 THR A O 1
ATOM 1464 N N . SER A 1 195 ? -14.747 8.566 -15.677 1.00 90.81 195 SER A N 1
ATOM 1465 C CA . SER A 1 195 ? -14.730 9.665 -16.656 1.00 90.81 195 SER A CA 1
ATOM 1466 C C . SER A 1 195 ? -14.239 11.004 -16.092 1.00 90.81 195 SER A C 1
ATOM 1468 O O . SER A 1 195 ? -13.914 11.924 -16.851 1.00 90.81 195 SER A O 1
ATOM 1470 N N . LEU A 1 196 ? -14.209 11.127 -14.764 1.00 92.25 196 LEU A N 1
ATOM 1471 C CA . LEU A 1 196 ? -13.805 12.330 -14.048 1.00 92.25 196 LEU A CA 1
ATOM 1472 C C . LEU A 1 196 ? -12.445 12.195 -13.366 1.00 92.25 196 LEU A C 1
ATOM 1474 O O . LEU A 1 196 ? -11.850 13.232 -13.080 1.00 92.25 196 LEU A O 1
ATOM 1478 N N . SER A 1 197 ? -11.969 10.964 -13.152 1.00 93.88 197 SER A N 1
ATOM 1479 C CA . SER A 1 197 ? -10.748 10.635 -12.412 1.00 93.88 197 SER A CA 1
ATOM 1480 C C . SER A 1 197 ? -9.547 11.471 -12.844 1.00 93.88 197 SER A C 1
ATOM 1482 O O . SER A 1 197 ? -9.193 11.484 -14.017 1.00 93.88 197 SER A O 1
ATOM 1484 N N . GLN A 1 198 ? -8.870 12.106 -11.893 1.00 94.62 198 GLN A N 1
ATOM 1485 C CA . GLN A 1 198 ? -7.632 12.844 -12.157 1.00 94.62 198 GLN A CA 1
ATOM 1486 C C . GLN A 1 198 ? -6.408 11.943 -11.968 1.00 94.62 198 GLN A C 1
ATOM 1488 O O . GLN A 1 198 ? -5.640 11.737 -12.887 1.00 94.62 198 GLN A O 1
ATOM 1493 N N . GLY A 1 199 ? -6.288 11.261 -10.839 1.00 95.75 199 GLY A N 1
ATOM 1494 C CA . GLY A 1 199 ? -5.172 10.350 -10.585 1.00 95.75 199 GLY A CA 1
ATOM 1495 C C . GLY A 1 199 ? -5.382 9.624 -9.266 1.00 95.75 199 GLY A C 1
ATOM 1496 O O . GLY A 1 199 ? -6.365 9.882 -8.570 1.00 95.75 199 GLY A O 1
ATOM 1497 N N . ALA A 1 200 ? -4.468 8.746 -8.864 1.00 97.38 200 ALA A N 1
ATOM 1498 C CA . ALA A 1 200 ? -4.517 8.209 -7.505 1.00 97.38 200 ALA A CA 1
ATOM 1499 C C . ALA A 1 200 ? -3.742 9.108 -6.543 1.00 97.38 200 ALA A C 1
ATOM 1501 O O . ALA A 1 200 ? -4.305 9.580 -5.554 1.00 97.38 200 ALA A O 1
ATOM 1502 N N . ILE A 1 201 ? -2.473 9.374 -6.851 1.00 98.19 201 ILE A N 1
ATOM 1503 C CA . ILE A 1 201 ? -1.564 10.109 -5.974 1.00 98.19 201 ILE A CA 1
ATOM 1504 C C . ILE A 1 201 ? -0.849 11.181 -6.788 1.00 98.19 201 ILE A C 1
ATOM 1506 O O . ILE A 1 201 ? -0.216 10.871 -7.793 1.00 98.19 201 ILE A O 1
ATOM 1510 N N . ARG A 1 202 ? -0.901 12.428 -6.318 1.00 97.62 202 ARG A N 1
ATOM 1511 C CA . ARG A 1 202 ? -0.073 13.518 -6.828 1.00 97.62 202 ARG A CA 1
ATOM 1512 C C . ARG A 1 202 ? 0.731 14.152 -5.707 1.00 97.62 202 ARG A C 1
ATOM 1514 O O . ARG A 1 202 ? 0.156 14.608 -4.719 1.00 97.62 202 ARG A O 1
ATOM 1521 N N . ILE A 1 203 ? 2.045 14.204 -5.886 1.00 97.94 203 ILE A N 1
ATOM 1522 C CA . ILE A 1 203 ? 2.995 14.833 -4.972 1.00 97.94 203 ILE A CA 1
ATOM 1523 C C . ILE A 1 203 ? 3.639 16.007 -5.693 1.00 97.94 203 ILE A C 1
ATOM 1525 O O . ILE A 1 203 ? 4.375 15.830 -6.660 1.00 97.94 203 ILE A O 1
ATOM 1529 N N . LYS A 1 204 ? 3.357 17.217 -5.222 1.00 97.38 204 LYS A N 1
ATOM 1530 C CA . LYS A 1 204 ? 3.933 18.449 -5.741 1.00 97.38 204 LYS A CA 1
ATOM 1531 C C . LYS A 1 204 ? 4.814 19.087 -4.680 1.00 97.38 204 LYS A C 1
ATOM 1533 O O . LYS A 1 204 ? 4.329 19.463 -3.618 1.00 97.38 204 LYS A O 1
ATOM 1538 N N . VAL A 1 205 ? 6.100 19.212 -4.977 1.00 95.94 205 VAL A N 1
ATOM 1539 C CA . VAL A 1 205 ? 7.125 19.746 -4.077 1.00 95.94 205 VAL A CA 1
ATOM 1540 C C . VAL A 1 205 ? 7.664 21.053 -4.649 1.00 95.94 205 VAL A C 1
ATOM 1542 O O . VAL A 1 205 ? 8.064 21.102 -5.809 1.00 95.94 205 VAL A O 1
ATOM 1545 N N . ARG A 1 206 ? 7.648 22.121 -3.852 1.00 95.38 206 ARG A N 1
ATOM 1546 C CA . ARG A 1 206 ? 8.054 23.485 -4.223 1.00 95.38 206 ARG A CA 1
ATOM 1547 C C . ARG A 1 206 ? 8.806 24.173 -3.078 1.00 95.38 206 ARG A C 1
ATOM 1549 O O . ARG A 1 206 ? 8.724 23.734 -1.929 1.00 95.38 206 ARG A O 1
ATOM 1556 N N . GLY A 1 207 ? 9.520 25.254 -3.391 1.00 91.25 207 GLY A N 1
ATOM 1557 C CA . GLY A 1 207 ? 10.284 26.057 -2.429 1.00 91.25 207 GLY A CA 1
ATOM 1558 C C . GLY A 1 207 ? 11.728 25.585 -2.167 1.00 91.25 207 GLY A C 1
ATOM 1559 O O . GLY A 1 207 ? 12.515 25.411 -3.099 1.00 91.25 207 GLY A O 1
ATOM 1560 N N . VAL A 1 208 ? 12.109 25.458 -0.890 1.00 88.06 208 VAL A N 1
ATOM 1561 C CA . VAL A 1 208 ? 13.432 25.030 -0.390 1.00 88.06 208 VAL A CA 1
ATOM 1562 C C . VAL A 1 208 ? 13.309 23.929 0.673 1.00 88.06 208 VAL A C 1
ATOM 1564 O O . VAL A 1 208 ? 12.320 23.856 1.406 1.00 88.06 208 VAL A O 1
ATOM 1567 N N . GLY A 1 209 ? 14.366 23.118 0.773 1.00 88.69 209 GLY A N 1
ATOM 1568 C CA . GLY A 1 209 ? 14.544 22.015 1.726 1.00 88.69 209 GLY A CA 1
ATOM 1569 C C . GLY A 1 209 ? 14.119 20.654 1.171 1.00 88.69 209 GLY A C 1
ATOM 1570 O O . GLY A 1 209 ? 13.990 20.511 -0.046 1.00 88.69 209 GLY A O 1
ATOM 1571 N N . TYR A 1 210 ? 13.985 19.647 2.043 1.00 91.62 210 TYR A N 1
ATOM 1572 C CA . TYR A 1 210 ? 13.857 18.240 1.646 1.00 91.62 210 TYR A CA 1
ATOM 1573 C C . TYR A 1 210 ? 12.504 17.619 2.027 1.00 91.62 2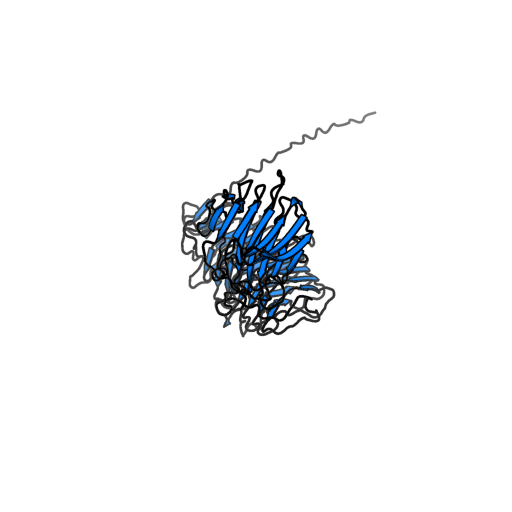10 TYR A C 1
ATOM 1575 O O . TYR A 1 210 ? 12.035 17.743 3.162 1.00 91.62 210 TYR A O 1
ATOM 1583 N N . ILE A 1 211 ? 11.888 16.913 1.073 1.00 93.69 211 ILE A N 1
ATOM 1584 C CA . ILE A 1 211 ? 10.641 16.162 1.276 1.00 93.69 211 ILE A CA 1
ATOM 1585 C C . ILE A 1 211 ? 10.855 14.692 0.939 1.00 93.69 211 ILE A C 1
ATOM 1587 O O . ILE A 1 211 ? 11.204 14.357 -0.194 1.00 93.69 211 ILE A O 1
ATOM 1591 N N . GLY A 1 212 ? 10.603 13.828 1.921 1.00 94.19 212 GLY A N 1
ATOM 1592 C CA . GLY A 1 212 ? 10.622 12.378 1.779 1.00 94.19 212 GLY A CA 1
ATOM 1593 C C . GLY A 1 212 ? 9.214 11.830 1.550 1.00 94.19 212 GLY A C 1
ATOM 1594 O O . GLY A 1 212 ? 8.295 12.107 2.321 1.00 94.19 212 GLY A O 1
ATOM 1595 N N . THR A 1 213 ? 9.030 11.032 0.500 1.00 96.12 213 THR A N 1
ATOM 1596 C CA . THR A 1 213 ? 7.766 10.339 0.212 1.00 96.12 213 THR A CA 1
ATOM 1597 C C . THR A 1 213 ? 8.007 8.841 0.060 1.00 96.12 213 THR A C 1
ATOM 1599 O O . THR A 1 213 ? 8.826 8.429 -0.756 1.00 96.12 213 THR A O 1
ATOM 1602 N N . ASN A 1 214 ? 7.259 8.020 0.795 1.00 95.31 214 ASN A N 1
ATOM 1603 C CA . ASN A 1 214 ? 7.257 6.563 0.663 1.00 95.31 214 ASN A CA 1
ATOM 1604 C C . ASN A 1 214 ? 5.878 6.096 0.190 1.00 95.31 214 ASN A C 1
ATOM 1606 O O . ASN A 1 214 ? 4.900 6.203 0.933 1.00 95.31 214 ASN A O 1
ATOM 1610 N N . ILE A 1 215 ? 5.794 5.550 -1.019 1.00 96.75 215 ILE A N 1
ATOM 1611 C CA . ILE A 1 215 ? 4.561 5.031 -1.617 1.00 96.75 215 ILE A CA 1
ATOM 1612 C C . ILE A 1 215 ? 4.752 3.538 -1.843 1.00 96.75 215 ILE A C 1
ATOM 1614 O O . ILE A 1 215 ? 5.340 3.133 -2.846 1.00 96.75 215 ILE A O 1
ATOM 1618 N N . ASN A 1 216 ? 4.276 2.722 -0.898 1.00 94.88 216 ASN A N 1
ATOM 1619 C CA . ASN A 1 216 ? 4.584 1.294 -0.899 1.00 94.88 216 ASN A CA 1
ATOM 1620 C C . ASN A 1 216 ? 3.351 0.398 -0.750 1.00 94.88 216 ASN A C 1
ATOM 1622 O O . ASN A 1 216 ? 2.435 0.708 0.014 1.00 94.88 216 ASN A O 1
ATOM 1626 N N . ASN A 1 217 ? 3.361 -0.773 -1.386 1.00 94.44 217 ASN A N 1
ATOM 1627 C CA . ASN A 1 217 ? 2.293 -1.775 -1.269 1.00 94.44 217 ASN A CA 1
ATOM 1628 C C . ASN A 1 217 ? 0.894 -1.271 -1.660 1.00 94.44 217 ASN A C 1
ATOM 1630 O O . ASN A 1 217 ? -0.096 -1.774 -1.137 1.00 94.44 217 ASN A O 1
ATOM 1634 N N . ASN A 1 218 ? 0.760 -0.254 -2.512 1.00 97.38 218 ASN A N 1
ATOM 1635 C CA . ASN A 1 218 ? -0.562 0.248 -2.888 1.00 97.38 218 ASN A CA 1
ATOM 1636 C C . ASN A 1 218 ? -1.108 -0.495 -4.109 1.00 97.38 218 ASN A C 1
ATOM 1638 O O . ASN A 1 218 ? -0.360 -0.836 -5.023 1.00 97.38 218 ASN A O 1
ATOM 1642 N N . ILE A 1 219 ? -2.425 -0.689 -4.135 1.00 97.88 219 ILE A N 1
ATOM 1643 C CA . ILE A 1 219 ? -3.166 -1.174 -5.300 1.00 97.88 219 ILE A CA 1
ATOM 1644 C C . ILE A 1 219 ? -3.869 0.026 -5.936 1.00 97.88 219 ILE A C 1
ATOM 1646 O O . ILE A 1 219 ? -4.649 0.701 -5.264 1.00 97.88 219 ILE A O 1
ATOM 1650 N N . ILE A 1 220 ? -3.625 0.297 -7.214 1.00 98.25 220 ILE A N 1
ATOM 1651 C CA . ILE A 1 220 ? -4.215 1.423 -7.947 1.00 98.25 220 ILE A CA 1
ATOM 1652 C C . ILE A 1 220 ? -4.889 0.894 -9.209 1.00 98.25 220 ILE A C 1
ATOM 1654 O O . ILE A 1 220 ? -4.225 0.250 -10.015 1.00 98.25 220 ILE A O 1
ATOM 1658 N N . TYR A 1 221 ? -6.187 1.162 -9.393 1.00 97.62 221 TYR A N 1
ATOM 1659 C CA . TYR A 1 221 ? -6.899 0.711 -10.592 1.00 97.62 221 TYR A CA 1
ATOM 1660 C C . TYR A 1 221 ? -8.099 1.560 -11.014 1.00 97.62 221 TYR A C 1
ATOM 1662 O O . TYR A 1 221 ? -8.696 2.266 -10.202 1.00 97.62 221 TYR A O 1
ATOM 1670 N N . ASN A 1 222 ? -8.501 1.438 -12.285 1.00 95.88 222 ASN A N 1
ATOM 1671 C CA . ASN A 1 222 ? -9.611 2.180 -12.906 1.00 95.88 222 ASN A CA 1
ATOM 1672 C C . ASN A 1 222 ? -9.469 3.706 -12.765 1.00 95.88 222 ASN A C 1
ATOM 1674 O O . ASN A 1 222 ? -10.443 4.425 -12.535 1.00 95.88 222 ASN A O 1
ATOM 1678 N N . VAL A 1 223 ? -8.247 4.211 -12.905 1.00 93.88 223 VAL A N 1
ATOM 1679 C CA . VAL A 1 223 ? -7.959 5.648 -12.938 1.00 93.88 223 VAL A CA 1
ATOM 1680 C C . VAL A 1 223 ? -7.832 6.031 -14.409 1.00 93.88 223 VAL A C 1
ATOM 1682 O O . VAL A 1 223 ? -6.757 5.972 -14.999 1.00 93.88 223 VAL A O 1
ATOM 1685 N N . THR A 1 224 ? -8.959 6.331 -15.057 1.00 87.69 224 THR A N 1
ATOM 1686 C CA . THR A 1 224 ? -8.987 6.452 -16.526 1.00 87.69 224 THR A CA 1
ATOM 1687 C C . THR A 1 224 ? -8.735 7.852 -17.064 1.00 87.69 224 THR A C 1
ATOM 1689 O O . THR A 1 224 ? -8.705 8.021 -18.275 1.00 87.69 224 THR A O 1
ATOM 1692 N N . GLY A 1 225 ? -8.503 8.839 -16.200 1.00 81.88 225 GLY A N 1
ATOM 1693 C CA . GLY A 1 225 ? -8.301 10.228 -16.602 1.00 81.88 225 GLY A CA 1
ATOM 1694 C C . GLY A 1 225 ? -9.612 10.960 -16.900 1.00 81.88 225 GLY A C 1
ATOM 1695 O O . GLY A 1 225 ? -10.630 10.355 -17.242 1.00 81.88 225 GLY A O 1
ATOM 1696 N N . CYS A 1 226 ? -9.574 12.288 -16.806 1.00 83.50 226 CYS A N 1
ATOM 1697 C CA . CYS A 1 226 ? -10.706 13.134 -17.140 1.00 83.50 226 CYS A CA 1
ATOM 1698 C C . CYS A 1 226 ? -10.420 13.858 -18.451 1.00 83.50 226 CYS A C 1
ATOM 1700 O O . CYS A 1 226 ? -9.489 14.657 -18.552 1.00 83.50 226 CYS A O 1
ATOM 1702 N N . GLY A 1 227 ? -11.223 13.579 -19.483 1.00 81.81 227 GLY A N 1
ATOM 1703 C CA . GLY A 1 227 ? -10.934 14.015 -20.856 1.00 81.81 227 GLY A CA 1
ATOM 1704 C C . GLY A 1 227 ? -10.670 15.522 -21.010 1.00 81.81 227 GLY A C 1
ATOM 1705 O O . GLY A 1 227 ? -9.957 15.925 -21.922 1.00 81.81 227 GLY A O 1
ATOM 1706 N N . SER A 1 228 ? -11.195 16.357 -20.102 1.00 84.12 228 SER A N 1
ATOM 1707 C CA . SER A 1 228 ? -10.955 17.807 -20.078 1.00 84.12 228 SER A CA 1
ATOM 1708 C C . SER A 1 228 ? -9.777 18.277 -19.213 1.00 84.12 228 SER A C 1
ATOM 1710 O O . SER A 1 228 ? -9.317 19.393 -19.419 1.00 84.12 228 SER A O 1
ATOM 1712 N N . CYS A 1 229 ? -9.329 17.506 -18.215 1.00 79.88 229 CYS A N 1
ATOM 1713 C CA . CYS A 1 229 ? -8.170 17.870 -17.378 1.00 79.88 229 CYS A CA 1
ATOM 1714 C C . CYS A 1 229 ? -6.857 17.245 -17.864 1.00 79.88 229 CYS A C 1
ATOM 1716 O O . CYS A 1 229 ? -5.799 17.608 -17.355 1.00 79.88 229 CYS A O 1
ATOM 1718 N N . GLY A 1 230 ? -6.927 16.371 -18.870 1.00 79.31 230 GLY A N 1
ATOM 1719 C CA . GLY A 1 230 ? -5.771 15.781 -19.530 1.00 79.31 230 GLY A CA 1
ATOM 1720 C C . GLY A 1 230 ? -5.463 14.360 -19.068 1.00 79.31 230 GLY A C 1
ATOM 1721 O O . GLY A 1 230 ? -6.072 13.822 -18.144 1.00 79.31 230 GLY A O 1
ATOM 1722 N N . ALA A 1 231 ? -4.506 13.762 -19.771 1.00 77.06 231 ALA A N 1
ATOM 1723 C CA . ALA A 1 231 ? -3.864 12.511 -19.410 1.00 77.06 231 ALA A CA 1
ATOM 1724 C C . ALA A 1 231 ? -3.083 12.714 -18.108 1.00 77.06 231 ALA A C 1
ATOM 1726 O O . ALA A 1 231 ? -2.077 13.418 -18.096 1.00 77.06 231 ALA A O 1
ATOM 1727 N N . GLN A 1 232 ? -3.565 12.144 -17.012 1.00 86.56 232 GLN A N 1
ATOM 1728 C CA . GLN A 1 232 ? -2.900 12.230 -15.718 1.00 86.56 232 GLN A CA 1
ATOM 1729 C C . GLN A 1 232 ? -2.515 10.833 -15.249 1.00 86.56 232 GLN A C 1
ATOM 1731 O O . GLN A 1 232 ? -3.234 9.862 -15.497 1.00 86.56 232 GLN A O 1
ATOM 1736 N N . ALA A 1 233 ? -1.339 10.743 -14.634 1.00 94.88 233 ALA A N 1
ATOM 1737 C CA . ALA A 1 233 ? -0.754 9.476 -14.242 1.00 94.88 233 ALA A CA 1
ATOM 1738 C C . ALA A 1 233 ? -1.433 8.878 -13.003 1.00 94.88 233 ALA A C 1
ATOM 1740 O O . ALA A 1 233 ? -2.077 9.583 -12.220 1.00 94.88 233 ALA A O 1
ATOM 1741 N N . ALA A 1 234 ? -1.256 7.573 -12.790 1.00 97.06 234 ALA A N 1
ATOM 1742 C CA . ALA A 1 234 ? -1.702 6.937 -11.553 1.00 97.06 234 ALA A CA 1
ATOM 1743 C C . ALA A 1 234 ? -0.950 7.530 -10.348 1.00 97.06 234 ALA A C 1
ATOM 1745 O O . ALA A 1 234 ? -1.574 7.939 -9.364 1.00 97.06 234 ALA A O 1
ATOM 1746 N N . ILE A 1 235 ? 0.378 7.625 -10.465 1.00 97.94 235 ILE A N 1
ATOM 1747 C CA . ILE A 1 235 ? 1.264 8.319 -9.528 1.00 97.94 235 ILE A CA 1
ATOM 1748 C C . ILE A 1 235 ? 1.991 9.431 -10.282 1.00 97.94 235 ILE A C 1
ATOM 1750 O O . ILE A 1 235 ? 2.696 9.165 -11.250 1.00 97.94 235 ILE A O 1
ATOM 1754 N N . ASP A 1 236 ? 1.837 10.662 -9.812 1.00 97.25 236 ASP A N 1
ATOM 1755 C CA . ASP A 1 236 ? 2.404 11.874 -10.401 1.00 97.25 236 ASP A CA 1
ATOM 1756 C C . ASP A 1 236 ? 3.292 12.583 -9.370 1.00 97.25 236 ASP A C 1
ATOM 1758 O O . ASP A 1 236 ? 2.841 12.921 -8.271 1.00 97.25 236 ASP A O 1
ATOM 1762 N N . VAL A 1 237 ? 4.564 12.781 -9.710 1.00 97.50 237 VAL A N 1
ATOM 1763 C CA . VAL A 1 237 ? 5.542 13.496 -8.889 1.00 97.50 237 VAL A CA 1
ATOM 1764 C C . VAL A 1 237 ? 6.055 14.705 -9.662 1.00 97.50 237 VAL A C 1
ATOM 1766 O O . VAL A 1 237 ? 6.604 14.582 -10.754 1.00 97.50 237 VAL A O 1
ATOM 1769 N N . SER A 1 238 ? 5.928 15.882 -9.056 1.00 97.38 238 SER A N 1
ATOM 1770 C CA . SER A 1 238 ? 6.339 17.164 -9.623 1.00 97.38 238 SER A CA 1
ATOM 1771 C C . SER A 1 238 ? 7.206 17.911 -8.617 1.00 97.38 238 SER A C 1
ATOM 1773 O O . SER A 1 238 ? 6.809 18.085 -7.462 1.00 97.38 238 SER A O 1
ATOM 1775 N N . VAL A 1 239 ? 8.396 18.339 -9.038 1.00 96.69 239 VAL A N 1
ATOM 1776 C CA . VAL A 1 239 ? 9.368 19.025 -8.176 1.00 96.69 239 VAL A CA 1
ATOM 1777 C C . VAL A 1 239 ? 9.802 20.318 -8.854 1.00 96.69 239 VAL A C 1
ATOM 1779 O O . VAL A 1 239 ? 10.342 20.291 -9.956 1.00 96.69 239 VAL A O 1
ATOM 1782 N N . GLY A 1 240 ? 9.555 21.447 -8.198 1.00 95.38 240 GLY A N 1
ATOM 1783 C CA . GLY A 1 240 ? 9.841 22.780 -8.720 1.00 95.38 240 GLY A CA 1
ATOM 1784 C C . GLY A 1 240 ? 10.712 23.632 -7.798 1.00 95.38 240 GLY A C 1
ATOM 1785 O O . GLY A 1 240 ? 11.083 23.226 -6.693 1.00 95.38 240 GLY A O 1
ATOM 1786 N N . ASP A 1 241 ? 11.002 24.843 -8.263 1.00 92.25 241 ASP A N 1
ATOM 1787 C CA . ASP A 1 241 ? 11.845 25.846 -7.609 1.00 92.25 241 ASP A CA 1
ATOM 1788 C C . ASP A 1 241 ? 13.270 25.335 -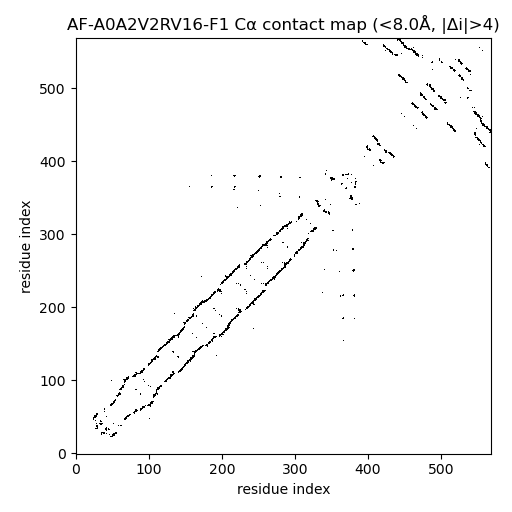7.299 1.00 92.25 241 ASP A C 1
ATOM 1790 O O . ASP A 1 241 ? 14.018 24.941 -8.190 1.00 92.25 241 ASP A O 1
ATOM 1794 N N . THR A 1 242 ? 13.677 25.365 -6.028 1.00 91.69 242 THR A N 1
ATOM 1795 C CA . THR A 1 242 ? 14.989 24.915 -5.528 1.00 91.69 242 THR A CA 1
ATOM 1796 C C . THR A 1 242 ? 14.842 23.764 -4.532 1.00 91.69 242 THR A C 1
ATOM 1798 O O . THR A 1 242 ? 15.713 23.535 -3.689 1.00 91.69 242 THR A O 1
ATOM 1801 N N . ALA A 1 243 ? 13.705 23.072 -4.578 1.00 92.56 243 ALA A N 1
ATOM 1802 C CA . ALA A 1 243 ? 13.383 22.037 -3.618 1.00 92.56 243 ALA A CA 1
ATOM 1803 C C . ALA A 1 243 ? 14.177 20.752 -3.886 1.00 92.56 243 ALA A C 1
ATOM 1805 O O . ALA A 1 243 ? 14.616 20.472 -5.008 1.00 92.56 243 ALA A O 1
ATOM 1806 N N . GLN A 1 244 ? 14.339 19.957 -2.831 1.00 93.62 244 GLN A N 1
ATOM 1807 C CA . GLN A 1 244 ? 14.885 18.611 -2.904 1.00 93.62 244 GLN A CA 1
ATOM 1808 C C . GLN A 1 244 ? 13.787 17.605 -2.561 1.00 93.62 244 GLN A C 1
ATOM 1810 O O . GLN A 1 244 ? 13.064 17.773 -1.578 1.00 93.62 244 GLN A O 1
ATOM 1815 N N . ALA A 1 245 ? 13.659 16.549 -3.357 1.00 94.19 245 ALA A N 1
ATOM 1816 C CA . ALA A 1 245 ? 12.660 15.512 -3.131 1.00 94.19 245 ALA A CA 1
ATOM 1817 C C . ALA A 1 245 ? 13.296 14.123 -3.183 1.00 94.19 245 ALA A C 1
ATOM 1819 O O . ALA A 1 245 ? 13.988 13.780 -4.143 1.00 94.19 245 ALA A O 1
ATOM 1820 N N . GLY A 1 246 ? 13.026 13.320 -2.157 1.00 95.19 246 GLY A N 1
ATOM 1821 C CA . GLY A 1 246 ? 13.277 11.886 -2.143 1.00 95.19 246 GLY A CA 1
ATOM 1822 C C . GLY A 1 246 ? 11.959 11.134 -2.250 1.00 95.19 246 GLY A C 1
ATOM 1823 O O . GLY A 1 246 ? 11.066 11.339 -1.432 1.00 95.19 246 GLY A O 1
ATOM 1824 N N . THR A 1 247 ? 11.806 10.271 -3.250 1.00 96.00 247 THR A N 1
ATOM 1825 C CA . THR A 1 247 ? 10.606 9.437 -3.405 1.00 96.00 247 THR A CA 1
ATOM 1826 C C . THR A 1 247 ? 10.978 7.970 -3.554 1.00 96.00 247 THR A C 1
ATOM 1828 O O . THR A 1 247 ? 11.753 7.605 -4.436 1.00 96.00 247 THR A O 1
ATOM 1831 N N . ILE A 1 248 ? 10.394 7.123 -2.711 1.00 95.12 248 ILE A N 1
ATOM 1832 C CA . ILE A 1 248 ? 10.479 5.666 -2.798 1.00 95.12 248 ILE A CA 1
ATOM 1833 C C . ILE A 1 248 ? 9.125 5.144 -3.278 1.00 95.12 248 ILE A C 1
ATOM 1835 O O . ILE A 1 248 ? 8.106 5.370 -2.627 1.00 95.12 248 ILE A O 1
ATOM 1839 N N . LEU A 1 249 ? 9.124 4.461 -4.422 1.00 95.94 249 LEU A N 1
ATOM 1840 C CA . LEU A 1 249 ? 7.995 3.727 -4.984 1.00 95.94 249 LEU A CA 1
ATOM 1841 C C . LEU A 1 249 ? 8.329 2.239 -4.973 1.00 95.94 249 LEU A C 1
ATOM 1843 O O . LEU A 1 249 ? 9.072 1.755 -5.832 1.00 95.94 249 LEU A O 1
ATOM 1847 N N . GLU A 1 250 ? 7.784 1.508 -4.010 1.00 93.81 250 GLU A N 1
ATOM 1848 C CA . GLU A 1 250 ? 8.124 0.099 -3.844 1.00 93.81 250 GLU A CA 1
ATOM 1849 C C . GLU A 1 250 ? 6.895 -0.796 -3.798 1.00 93.81 250 GLU A C 1
ATOM 1851 O O . GLU A 1 250 ? 5.941 -0.524 -3.069 1.00 93.81 250 GLU A O 1
ATOM 1856 N N . ASN A 1 251 ? 6.947 -1.925 -4.501 1.00 94.69 251 ASN A N 1
ATOM 1857 C CA . ASN A 1 251 ? 5.942 -2.969 -4.358 1.00 94.69 251 ASN A CA 1
ATOM 1858 C C . ASN A 1 251 ? 4.510 -2.466 -4.624 1.00 94.69 251 ASN A C 1
ATOM 1860 O O . ASN A 1 251 ? 3.586 -2.860 -3.930 1.00 94.69 251 ASN A O 1
ATOM 1864 N N . ASN A 1 252 ? 4.279 -1.545 -5.557 1.00 97.25 252 ASN A N 1
ATOM 1865 C CA . ASN A 1 252 ? 2.915 -1.128 -5.905 1.00 97.25 252 ASN A CA 1
ATOM 1866 C C . ASN A 1 252 ? 2.381 -1.977 -7.062 1.00 97.25 252 ASN A C 1
ATOM 1868 O O . ASN A 1 252 ? 3.146 -2.392 -7.931 1.00 97.25 252 ASN A O 1
ATOM 1872 N N . THR A 1 253 ? 1.069 -2.203 -7.089 1.00 97.94 253 THR A N 1
ATOM 1873 C CA . THR A 1 253 ? 0.364 -2.781 -8.239 1.00 97.94 253 THR A CA 1
ATOM 1874 C C . THR A 1 253 ? -0.525 -1.712 -8.860 1.00 97.94 253 THR A C 1
ATOM 1876 O O . THR A 1 253 ? -1.448 -1.221 -8.211 1.00 97.94 253 THR A O 1
ATOM 1879 N N . ILE A 1 254 ? -0.239 -1.343 -10.104 1.00 98.25 254 ILE A N 1
ATOM 1880 C CA . ILE A 1 254 ? -0.940 -0.306 -10.862 1.00 98.25 254 ILE A CA 1
ATOM 1881 C C . ILE A 1 254 ? -1.541 -0.966 -12.098 1.00 98.25 254 ILE A C 1
ATOM 1883 O O . ILE A 1 254 ? -0.807 -1.544 -12.891 1.00 98.25 254 ILE A O 1
ATOM 1887 N N . ASP A 1 255 ? -2.856 -0.885 -12.268 1.00 97.75 255 ASP A N 1
ATOM 1888 C CA . ASP A 1 255 ? -3.554 -1.520 -13.384 1.00 97.75 255 ASP A CA 1
ATOM 1889 C C . ASP A 1 255 ? -4.634 -0.614 -13.991 1.00 97.75 255 ASP A C 1
ATOM 1891 O O . ASP A 1 255 ? -5.201 0.239 -13.312 1.00 97.75 255 ASP A O 1
ATOM 1895 N N . SER A 1 256 ? -4.971 -0.817 -15.266 1.00 96.06 256 SER A N 1
ATOM 1896 C CA . SER A 1 256 ? -6.149 -0.210 -15.905 1.00 96.06 256 SER A CA 1
ATOM 1897 C C . SER A 1 256 ? -6.165 1.328 -15.830 1.00 96.06 256 SER A C 1
ATOM 1899 O O . SER A 1 256 ? -7.125 1.950 -15.355 1.00 96.06 256 SER A O 1
ATOM 1901 N N . ILE A 1 257 ? -5.084 1.947 -16.313 1.00 95.81 257 ILE A N 1
ATOM 1902 C CA . ILE A 1 257 ? -4.930 3.405 -16.401 1.00 95.81 257 ILE A CA 1
ATOM 1903 C C . ILE A 1 257 ? -5.253 3.847 -17.828 1.00 95.81 257 ILE A C 1
ATOM 1905 O O . ILE A 1 257 ? -4.568 3.481 -18.778 1.00 95.81 257 ILE A O 1
ATOM 1909 N N . GLY A 1 258 ? -6.347 4.592 -17.977 1.00 92.38 258 GLY A N 1
ATOM 1910 C CA . GLY A 1 258 ? -7.060 4.715 -19.257 1.00 92.38 258 GLY A CA 1
ATOM 1911 C C . GLY A 1 258 ? -6.622 5.841 -20.199 1.00 92.38 258 GLY A C 1
ATOM 1912 O O . GLY A 1 258 ? -6.753 5.671 -21.409 1.00 92.38 258 GLY A O 1
ATOM 1913 N N . LEU A 1 259 ? -6.142 6.978 -19.686 1.00 90.94 259 LEU A N 1
ATOM 1914 C CA . LEU A 1 259 ? -5.662 8.094 -20.520 1.00 90.94 259 LEU A CA 1
ATOM 1915 C C . LEU A 1 259 ? -4.236 8.546 -20.189 1.00 90.94 259 LEU A C 1
ATOM 1917 O O . LEU A 1 259 ? -3.691 9.350 -20.936 1.00 90.94 259 LEU A O 1
ATOM 1921 N N . GLY A 1 260 ? -3.643 8.079 -19.089 1.00 92.50 260 GLY A N 1
ATOM 1922 C CA . GLY A 1 260 ? -2.368 8.576 -18.571 1.00 92.50 260 GLY A CA 1
ATOM 1923 C C . GLY A 1 260 ? -1.258 7.537 -18.502 1.00 92.50 260 GLY A C 1
ATOM 1924 O O . GLY A 1 260 ? -1.360 6.438 -19.053 1.00 92.50 260 GLY A O 1
ATOM 1925 N N . ASP A 1 261 ? -0.192 7.932 -17.813 1.00 96.06 261 ASP A N 1
ATOM 1926 C CA . ASP A 1 261 ? 0.958 7.092 -17.487 1.00 96.06 261 ASP A CA 1
ATOM 1927 C C . ASP A 1 261 ? 0.719 6.300 -16.186 1.00 96.06 261 ASP A C 1
ATOM 1929 O O . ASP A 1 261 ? -0.112 6.665 -15.355 1.00 96.06 261 ASP A O 1
ATOM 1933 N N . GLY A 1 262 ? 1.453 5.211 -15.970 1.00 96.69 262 GLY A N 1
ATOM 1934 C CA . GLY A 1 262 ? 1.432 4.499 -14.691 1.00 96.69 262 GLY A CA 1
ATOM 1935 C C . GLY A 1 262 ? 2.081 5.357 -13.606 1.00 96.69 262 GLY A C 1
ATOM 1936 O O . GLY A 1 262 ? 1.434 5.785 -12.650 1.00 96.69 262 GLY A O 1
ATOM 1937 N N . ILE A 1 263 ? 3.362 5.658 -13.800 1.00 97.62 263 ILE A N 1
ATOM 1938 C CA . ILE A 1 263 ? 4.170 6.520 -12.937 1.00 97.62 263 ILE A CA 1
ATOM 1939 C C . ILE A 1 263 ? 4.733 7.654 -13.789 1.00 97.62 263 ILE A C 1
ATOM 1941 O O . ILE A 1 263 ? 5.343 7.399 -14.825 1.00 97.62 263 ILE A O 1
ATOM 1945 N N . TRP A 1 264 ? 4.580 8.896 -13.340 1.00 96.94 264 TRP A N 1
ATOM 1946 C CA . TRP A 1 264 ? 5.115 10.068 -14.021 1.00 96.94 264 TRP A CA 1
ATOM 1947 C C . TRP A 1 264 ? 5.938 10.930 -13.072 1.00 96.94 264 TRP A C 1
ATOM 1949 O O . TRP A 1 264 ? 5.453 11.375 -12.033 1.00 96.94 264 TRP A O 1
ATOM 1959 N N . LEU A 1 265 ? 7.190 11.170 -13.455 1.00 97.12 265 LEU A N 1
ATOM 1960 C CA . LEU A 1 265 ? 8.005 12.247 -12.916 1.00 97.12 265 LEU A CA 1
ATOM 1961 C C . LEU A 1 265 ? 7.994 13.411 -13.917 1.00 97.12 265 LEU A C 1
ATOM 1963 O O . LEU A 1 265 ? 8.534 13.292 -15.020 1.00 97.12 265 LEU A O 1
ATOM 1967 N N . GLU A 1 266 ? 7.376 14.530 -13.541 1.00 96.56 266 GLU A N 1
ATOM 1968 C CA . GLU A 1 266 ? 7.410 15.754 -14.345 1.00 96.56 266 GLU A CA 1
ATOM 1969 C C . GLU A 1 266 ? 8.853 16.280 -14.463 1.00 96.56 266 GLU A C 1
ATOM 1971 O O . GLU A 1 266 ? 9.699 16.016 -13.608 1.00 96.56 266 GLU A O 1
ATOM 1976 N N . THR A 1 267 ? 9.149 17.037 -15.528 1.00 96.31 267 THR A N 1
ATOM 1977 C CA . THR A 1 267 ? 10.474 17.661 -15.697 1.00 96.31 267 THR A CA 1
ATOM 1978 C C . THR A 1 267 ? 10.729 18.651 -14.566 1.00 96.31 267 THR A C 1
ATOM 1980 O O . THR A 1 267 ? 10.011 19.649 -14.499 1.00 96.31 267 THR A O 1
ATOM 1983 N N . PRO A 1 268 ? 11.731 18.408 -13.700 1.00 96.38 268 PRO A N 1
ATOM 1984 C CA . PRO A 1 268 ? 11.966 19.286 -12.568 1.00 96.38 268 PRO A CA 1
ATOM 1985 C C . PRO A 1 268 ? 12.511 20.649 -13.004 1.00 96.38 268 PRO A C 1
ATOM 1987 O O . PRO A 1 268 ? 13.217 20.748 -14.015 1.00 96.38 268 PRO A O 1
ATOM 1990 N N . ASP A 1 269 ? 12.232 21.693 -12.222 1.00 95.75 269 ASP A N 1
ATOM 1991 C CA . ASP A 1 269 ? 12.779 23.029 -12.482 1.00 95.75 269 ASP A CA 1
ATOM 1992 C C . ASP A 1 269 ? 14.313 23.044 -12.372 1.00 95.75 269 ASP A C 1
ATOM 1994 O O . ASP A 1 269 ? 14.938 22.246 -11.661 1.00 95.75 269 ASP A O 1
ATOM 1998 N N . ALA A 1 270 ? 14.947 23.993 -13.064 1.00 93.38 270 ALA A N 1
ATOM 1999 C CA . ALA A 1 270 ? 16.391 24.170 -12.995 1.00 93.38 270 ALA A CA 1
ATOM 2000 C C . ALA A 1 270 ? 16.842 24.480 -11.555 1.00 93.38 270 ALA A C 1
ATOM 2002 O O . ALA A 1 270 ? 16.455 25.492 -10.980 1.00 93.38 270 ALA A O 1
ATOM 2003 N N . GLY A 1 271 ? 17.717 23.634 -11.002 1.00 91.38 271 GLY A N 1
ATOM 2004 C CA . GLY A 1 271 ? 18.258 23.788 -9.644 1.00 91.38 271 GLY A CA 1
ATOM 2005 C C . GLY A 1 271 ? 17.606 22.896 -8.584 1.00 91.38 271 GLY A C 1
ATOM 2006 O O . GLY A 1 271 ? 18.140 22.805 -7.482 1.00 91.38 271 GLY A O 1
ATOM 2007 N N . THR A 1 272 ? 16.523 22.191 -8.916 1.00 94.81 272 THR A N 1
ATOM 2008 C CA . THR A 1 272 ? 15.955 21.137 -8.059 1.00 94.81 272 THR A CA 1
ATOM 2009 C C . THR A 1 272 ? 16.860 19.907 -8.009 1.00 94.81 272 THR A C 1
ATOM 2011 O O . THR A 1 272 ? 17.626 19.665 -8.945 1.00 94.81 272 THR A O 1
ATOM 2014 N N . VAL A 1 273 ? 16.764 19.124 -6.926 1.00 95.38 273 VAL A N 1
ATOM 2015 C CA . VAL A 1 273 ? 17.404 17.802 -6.800 1.00 95.38 273 VAL A CA 1
ATOM 2016 C C . VAL A 1 273 ? 16.330 16.752 -6.554 1.00 95.38 273 VAL A C 1
ATOM 2018 O O . VAL A 1 273 ? 15.571 16.844 -5.591 1.00 95.38 273 VAL A O 1
ATOM 2021 N N . VAL A 1 274 ? 16.283 15.732 -7.404 1.00 96.81 274 VAL A N 1
ATOM 2022 C CA . VAL A 1 274 ? 15.315 14.638 -7.299 1.00 96.81 274 VAL A CA 1
ATOM 2023 C C . VAL A 1 274 ? 16.056 13.321 -7.143 1.00 96.81 274 VAL A C 1
ATOM 2025 O O . VAL A 1 274 ? 16.893 12.971 -7.972 1.00 96.81 274 VAL A O 1
ATOM 2028 N N . MET A 1 275 ? 15.722 12.580 -6.091 1.00 96.38 275 MET A N 1
ATOM 2029 C CA . MET A 1 275 ? 16.160 11.205 -5.877 1.00 96.38 275 MET A CA 1
ATOM 2030 C C . MET A 1 275 ? 14.934 10.301 -5.878 1.00 96.38 275 MET A C 1
ATOM 2032 O O . MET A 1 275 ? 14.069 10.420 -5.012 1.00 96.38 275 MET A O 1
ATOM 2036 N N . MET A 1 276 ? 14.854 9.385 -6.839 1.00 96.62 276 MET A N 1
ATOM 2037 C CA . MET A 1 276 ? 13.734 8.458 -6.957 1.00 96.62 276 MET A CA 1
ATOM 2038 C C . MET A 1 276 ? 14.221 7.013 -6.942 1.00 96.62 276 MET A C 1
ATOM 2040 O O . MET A 1 276 ? 15.163 6.650 -7.648 1.00 96.62 276 MET A O 1
ATOM 2044 N N . GLN A 1 277 ? 13.575 6.193 -6.123 1.00 94.94 277 GLN A N 1
ATOM 2045 C CA . GLN A 1 277 ? 13.798 4.757 -6.007 1.00 94.94 277 GLN A CA 1
ATOM 2046 C C . GLN A 1 277 ? 12.529 4.037 -6.463 1.00 94.94 277 GLN A C 1
ATOM 2048 O O . GLN A 1 277 ? 11.482 4.245 -5.862 1.00 94.94 277 GLN A O 1
ATOM 2053 N N . ILE A 1 278 ? 12.601 3.229 -7.521 1.00 95.25 278 ILE A N 1
ATOM 2054 C CA . ILE A 1 278 ? 11.435 2.571 -8.133 1.00 95.25 278 ILE A CA 1
ATOM 2055 C C . ILE A 1 278 ? 11.709 1.072 -8.226 1.00 95.25 278 ILE A C 1
ATOM 2057 O O . ILE A 1 278 ? 12.400 0.620 -9.140 1.00 95.25 278 ILE A O 1
ATOM 2061 N N . TYR A 1 279 ? 11.180 0.296 -7.284 1.00 94.00 279 TYR A N 1
ATOM 2062 C CA . TYR A 1 279 ? 11.507 -1.123 -7.168 1.00 94.00 279 TYR A CA 1
ATOM 2063 C C . TYR A 1 279 ? 10.287 -2.015 -7.045 1.00 94.00 279 TYR A C 1
ATOM 2065 O O . TYR A 1 279 ? 9.320 -1.674 -6.364 1.00 94.00 279 TYR A O 1
ATOM 2073 N N . ASN A 1 280 ? 10.380 -3.209 -7.633 1.00 94.50 280 ASN A N 1
ATOM 2074 C CA . ASN A 1 280 ? 9.431 -4.294 -7.393 1.00 94.50 280 ASN A CA 1
ATOM 2075 C C . ASN A 1 280 ? 7.969 -3.921 -7.704 1.00 94.50 280 ASN A C 1
ATOM 2077 O O . ASN A 1 280 ? 7.054 -4.515 -7.144 1.00 94.50 280 ASN A O 1
ATOM 2081 N N . ASN A 1 281 ? 7.708 -2.925 -8.554 1.00 96.56 281 ASN A N 1
ATOM 2082 C CA . ASN A 1 281 ? 6.343 -2.541 -8.912 1.00 96.56 281 ASN A CA 1
ATOM 2083 C C . ASN A 1 281 ? 5.820 -3.436 -10.044 1.00 96.56 281 ASN A C 1
ATOM 2085 O O . ASN A 1 281 ? 6.594 -3.893 -10.885 1.00 96.56 281 ASN A O 1
ATOM 2089 N N . ILE A 1 282 ? 4.507 -3.651 -10.088 1.00 97.38 282 ILE A N 1
ATOM 2090 C CA . ILE A 1 282 ? 3.808 -4.230 -11.238 1.00 97.38 282 ILE A CA 1
ATOM 2091 C C . ILE A 1 282 ? 2.926 -3.139 -11.841 1.00 97.38 282 ILE A C 1
ATOM 2093 O O . ILE A 1 282 ? 2.108 -2.550 -11.134 1.00 97.38 282 ILE A O 1
ATOM 2097 N N . VAL A 1 283 ? 3.093 -2.865 -13.133 1.00 97.75 283 VAL A N 1
ATOM 2098 C CA . VAL A 1 283 ? 2.370 -1.806 -13.843 1.00 97.75 283 VAL A CA 1
ATOM 2099 C C . VAL A 1 283 ? 1.783 -2.357 -15.142 1.00 97.75 283 VAL A C 1
ATOM 2101 O O . VAL A 1 283 ? 2.506 -2.622 -16.099 1.00 97.75 283 VAL A O 1
ATOM 2104 N N . THR A 1 284 ? 0.467 -2.539 -15.193 1.00 97.44 284 THR A N 1
ATOM 2105 C CA . THR A 1 284 ? -0.206 -3.235 -16.294 1.00 97.44 284 THR A CA 1
ATOM 2106 C C . THR A 1 284 ? -1.361 -2.458 -16.904 1.00 97.44 284 THR A C 1
ATOM 2108 O O . THR A 1 284 ? -1.981 -1.624 -16.255 1.00 97.44 284 THR A O 1
ATOM 2111 N N . ASN A 1 285 ? -1.671 -2.742 -18.172 1.00 96.75 285 ASN A N 1
ATOM 2112 C CA . ASN A 1 285 ? -2.833 -2.184 -18.874 1.00 96.75 285 ASN A CA 1
ATOM 2113 C C . ASN A 1 285 ? -2.886 -0.644 -18.786 1.00 96.75 285 ASN A C 1
ATOM 2115 O O . ASN A 1 285 ? -3.872 -0.054 -18.334 1.00 96.75 285 ASN A O 1
ATOM 2119 N N . ILE A 1 286 ? -1.790 -0.004 -19.196 1.00 96.44 286 ILE A N 1
ATOM 2120 C CA . ILE A 1 286 ? -1.626 1.452 -19.191 1.00 96.44 286 ILE A CA 1
ATOM 2121 C C . ILE A 1 286 ? -1.785 1.969 -20.616 1.00 96.44 286 ILE A C 1
ATOM 2123 O O . ILE A 1 286 ? -1.135 1.479 -21.538 1.00 96.44 286 ILE A O 1
ATOM 2127 N N . SER A 1 287 ? -2.623 2.984 -20.808 1.00 94.25 287 SER A N 1
ATOM 2128 C CA . SER A 1 287 ? -2.877 3.568 -22.128 1.00 94.25 287 SER A CA 1
ATOM 2129 C C . SER A 1 287 ? -1.668 4.269 -22.745 1.00 94.25 287 SER A C 1
ATOM 2131 O O . SER A 1 287 ? -1.558 4.319 -23.968 1.00 94.25 287 SER A O 1
ATOM 2133 N N . ASN A 1 288 ? -0.802 4.846 -21.906 1.00 94.56 288 ASN A N 1
ATOM 2134 C CA . ASN A 1 288 ? 0.423 5.517 -22.325 1.00 94.56 288 ASN A CA 1
ATOM 2135 C C . ASN A 1 288 ? 1.647 4.762 -21.782 1.00 94.56 288 ASN A C 1
ATOM 2137 O O . ASN A 1 288 ? 1.760 3.556 -22.013 1.00 94.56 288 ASN A O 1
ATOM 2141 N N . ALA A 1 289 ? 2.569 5.422 -21.079 1.00 95.88 289 ALA A N 1
ATOM 2142 C CA . ALA A 1 289 ? 3.770 4.785 -20.570 1.00 95.88 289 ALA A CA 1
ATOM 2143 C C . ALA A 1 289 ? 3.571 4.202 -19.168 1.00 95.88 289 ALA A C 1
ATOM 2145 O O . ALA A 1 289 ? 2.988 4.845 -18.301 1.00 95.88 289 ALA A O 1
ATOM 2146 N N . TRP A 1 290 ? 4.115 3.017 -18.887 1.00 96.00 290 TRP A N 1
ATOM 2147 C CA . TRP A 1 290 ? 4.134 2.490 -17.516 1.00 96.00 290 TRP A CA 1
ATOM 2148 C C . TRP A 1 290 ? 4.968 3.380 -16.582 1.00 96.00 290 TRP A C 1
ATOM 2150 O O . TRP A 1 290 ? 4.601 3.588 -15.426 1.00 96.00 290 TRP A O 1
ATOM 2160 N N . LEU A 1 291 ? 6.053 3.948 -17.115 1.00 96.50 291 LEU A N 1
ATOM 2161 C CA . LEU A 1 291 ? 6.933 4.902 -16.457 1.00 96.50 291 LEU A CA 1
ATOM 2162 C C . LEU A 1 291 ? 7.325 5.997 -17.448 1.00 96.50 291 LEU A C 1
ATOM 2164 O O . LEU A 1 291 ? 7.910 5.699 -18.491 1.00 96.50 291 LEU A O 1
ATOM 2168 N N . HIS A 1 292 ? 7.007 7.239 -17.091 1.00 96.19 292 HIS A N 1
ATOM 2169 C CA . HIS A 1 292 ? 7.375 8.462 -17.790 1.00 96.19 292 HIS A CA 1
ATOM 2170 C C . HIS A 1 292 ? 8.401 9.228 -16.956 1.00 96.19 292 HIS A C 1
ATOM 2172 O O . HIS A 1 292 ? 8.089 9.750 -15.884 1.00 96.19 292 HIS A O 1
ATOM 2178 N N . LEU A 1 293 ? 9.628 9.309 -17.467 1.00 96.31 293 LEU A N 1
ATOM 2179 C CA . LEU A 1 293 ? 10.716 10.072 -16.855 1.00 96.31 293 LEU A CA 1
ATOM 2180 C C . LEU A 1 293 ? 11.075 11.306 -17.693 1.00 96.31 293 LEU A C 1
ATOM 2182 O O . LEU A 1 293 ? 10.929 11.282 -18.920 1.00 96.31 293 LEU A O 1
ATOM 2186 N N . PRO A 1 294 ? 11.587 12.372 -17.059 1.00 95.75 294 PRO A N 1
ATOM 2187 C CA . PRO A 1 294 ? 12.101 13.529 -17.775 1.00 95.75 294 PRO A CA 1
ATOM 2188 C C . PRO A 1 294 ? 13.423 13.192 -18.481 1.00 95.75 294 PRO A C 1
ATOM 2190 O O . PRO A 1 294 ? 14.038 12.173 -18.162 1.00 95.75 294 PRO A O 1
ATOM 2193 N N . PRO A 1 295 ? 13.902 14.050 -19.404 1.00 95.19 295 PRO A N 1
ATOM 2194 C CA . PRO A 1 295 ? 15.247 13.944 -19.958 1.00 95.19 295 PRO A CA 1
ATOM 2195 C C . PRO A 1 295 ? 16.316 13.811 -18.867 1.00 95.19 295 PRO A C 1
ATOM 2197 O O . PRO A 1 295 ? 16.242 14.488 -17.839 1.00 95.19 295 PRO A O 1
ATOM 2200 N N . PHE A 1 296 ? 17.339 12.991 -19.121 1.00 93.31 296 PHE A N 1
ATOM 2201 C CA . PHE A 1 296 ? 18.469 12.829 -18.207 1.00 93.31 296 PHE A CA 1
ATOM 2202 C C . PHE A 1 296 ? 19.057 14.180 -17.769 1.00 93.31 296 PHE A C 1
ATOM 2204 O O . PHE A 1 296 ? 19.414 15.025 -18.594 1.00 93.31 296 PHE A O 1
ATOM 2211 N N . SER A 1 297 ? 19.211 14.347 -16.457 1.00 94.00 297 SER A N 1
ATOM 2212 C CA . SER A 1 297 ? 19.794 15.529 -15.826 1.00 94.00 297 SER A CA 1
ATOM 2213 C C . SER A 1 297 ? 20.680 15.113 -14.656 1.00 94.00 297 SER A C 1
ATOM 2215 O O . SER A 1 297 ? 20.359 14.177 -13.928 1.00 94.00 297 SER A O 1
ATOM 2217 N N . ALA A 1 298 ? 21.780 15.839 -14.431 1.00 93.62 298 ALA A N 1
ATOM 2218 C CA . ALA A 1 298 ? 22.711 15.557 -13.334 1.00 93.62 298 ALA A CA 1
ATOM 2219 C C . ALA A 1 298 ? 22.068 15.684 -11.940 1.00 93.62 298 ALA A C 1
ATOM 2221 O O . ALA A 1 298 ? 22.550 15.074 -10.987 1.00 93.62 298 ALA A O 1
ATOM 2222 N N . ASN A 1 299 ? 20.975 16.446 -11.829 1.00 95.38 299 ASN A N 1
ATOM 2223 C CA . ASN A 1 299 ? 20.261 16.639 -10.569 1.00 95.38 299 ASN A CA 1
ATOM 2224 C C . ASN A 1 299 ? 19.083 15.670 -10.378 1.00 95.38 299 ASN A C 1
ATOM 2226 O O . ASN A 1 299 ? 18.382 15.758 -9.373 1.00 95.38 299 ASN A O 1
ATOM 2230 N N . VAL A 1 300 ? 18.844 14.766 -11.331 1.00 96.62 300 VAL A N 1
ATOM 2231 C CA . VAL A 1 300 ? 17.763 13.778 -11.268 1.00 96.62 300 VAL A CA 1
ATOM 2232 C C . VAL A 1 300 ? 18.385 12.387 -11.230 1.00 96.62 300 VAL A C 1
ATOM 2234 O O . VAL A 1 300 ? 18.850 11.856 -12.241 1.00 96.62 300 VAL A O 1
ATOM 2237 N N . GLN A 1 301 ? 18.405 11.800 -10.037 1.00 96.31 301 GLN A N 1
ATOM 2238 C CA . GLN A 1 301 ? 18.911 10.459 -9.783 1.00 96.31 301 GLN A CA 1
ATOM 2239 C C . GLN A 1 301 ? 17.746 9.476 -9.720 1.00 96.31 301 GLN A C 1
ATOM 2241 O O . GLN A 1 301 ? 16.955 9.495 -8.778 1.00 96.31 301 GLN A O 1
ATOM 2246 N N . ILE A 1 302 ? 17.663 8.598 -10.717 1.00 95.69 302 ILE A N 1
ATOM 2247 C CA . ILE A 1 302 ? 16.663 7.532 -10.778 1.00 95.69 302 ILE A CA 1
ATOM 2248 C C . ILE A 1 302 ? 17.372 6.201 -10.571 1.00 95.69 302 ILE A C 1
ATOM 2250 O O . ILE A 1 302 ? 18.205 5.806 -11.385 1.00 95.69 302 ILE A O 1
ATOM 2254 N N . ASN A 1 303 ? 17.017 5.506 -9.494 1.00 93.75 303 ASN A N 1
ATOM 2255 C CA . ASN A 1 303 ? 17.401 4.122 -9.268 1.00 93.75 303 ASN A CA 1
ATOM 2256 C C . ASN A 1 303 ? 16.154 3.261 -9.436 1.00 93.75 303 ASN A C 1
ATOM 2258 O O . ASN A 1 303 ? 15.228 3.353 -8.632 1.00 93.75 303 ASN A O 1
ATOM 2262 N N . GLN A 1 304 ? 16.118 2.447 -10.484 1.00 93.31 304 GLN A N 1
ATOM 2263 C CA . GLN A 1 304 ? 15.007 1.540 -10.736 1.00 93.31 304 GLN A CA 1
ATOM 2264 C C . GLN A 1 304 ? 15.508 0.123 -10.968 1.00 93.31 304 GLN A C 1
ATOM 2266 O O . GLN A 1 304 ? 16.536 -0.058 -11.620 1.00 93.31 304 GLN A O 1
ATOM 2271 N N . ASP A 1 305 ? 14.784 -0.867 -10.451 1.00 93.50 305 ASP A N 1
ATOM 2272 C CA . ASP A 1 305 ? 15.084 -2.274 -10.704 1.00 93.50 305 ASP A CA 1
ATOM 2273 C C . ASP A 1 305 ? 13.908 -3.196 -10.361 1.00 93.50 305 ASP A C 1
ATOM 2275 O O . ASP A 1 305 ? 12.987 -2.805 -9.646 1.00 93.50 305 ASP A O 1
ATOM 2279 N N . ALA A 1 306 ? 13.946 -4.429 -10.865 1.00 93.38 306 ALA A N 1
ATOM 2280 C CA . ALA A 1 306 ? 12.964 -5.472 -10.567 1.00 93.38 306 ALA A CA 1
ATOM 2281 C C . ALA A 1 306 ? 11.486 -5.066 -10.764 1.00 93.38 306 ALA A C 1
ATOM 2283 O O . ALA A 1 306 ? 10.598 -5.599 -10.103 1.00 93.38 306 ALA A O 1
ATOM 2284 N N . ASN A 1 307 ? 11.188 -4.130 -11.670 1.00 95.50 307 ASN A N 1
ATOM 2285 C CA . ASN A 1 307 ? 9.809 -3.765 -12.004 1.00 95.50 307 ASN A CA 1
ATOM 2286 C C . ASN A 1 307 ? 9.244 -4.706 -13.081 1.00 95.50 307 ASN A C 1
ATOM 2288 O O . ASN A 1 307 ? 9.985 -5.319 -13.848 1.00 95.50 307 ASN A O 1
ATOM 2292 N N . THR A 1 308 ? 7.926 -4.835 -13.151 1.00 96.38 308 THR A N 1
ATOM 2293 C CA . THR A 1 308 ? 7.256 -5.589 -14.218 1.00 96.38 308 THR A CA 1
ATOM 2294 C C . THR A 1 308 ? 6.247 -4.696 -14.903 1.00 96.38 308 THR A C 1
ATOM 2296 O O . THR A 1 308 ? 5.409 -4.099 -14.227 1.00 96.38 308 THR A O 1
ATOM 2299 N N . ASP A 1 309 ? 6.305 -4.631 -16.227 1.00 96.69 309 ASP A N 1
ATOM 2300 C CA . ASP A 1 309 ? 5.289 -3.972 -17.035 1.00 96.69 309 ASP A CA 1
ATOM 2301 C C . ASP A 1 309 ? 4.625 -4.937 -18.026 1.00 96.69 309 ASP A C 1
ATOM 2303 O O . ASP A 1 309 ? 5.213 -5.930 -18.450 1.00 96.69 309 ASP A O 1
ATOM 2307 N N . PHE A 1 310 ? 3.360 -4.686 -18.368 1.00 96.75 310 PHE A N 1
ATOM 2308 C CA . PHE A 1 310 ? 2.629 -5.473 -19.367 1.00 96.75 310 PHE A CA 1
ATOM 2309 C C . PHE A 1 310 ? 1.495 -4.656 -19.980 1.00 96.75 310 PHE A C 1
ATOM 2311 O O . PHE A 1 310 ? 0.783 -3.951 -19.269 1.00 96.75 310 PHE A O 1
ATOM 2318 N N . ASN A 1 311 ? 1.284 -4.754 -21.296 1.00 95.56 311 ASN A N 1
ATOM 2319 C CA . ASN A 1 311 ? 0.287 -3.937 -22.008 1.00 95.56 311 ASN A CA 1
ATOM 2320 C C . ASN A 1 311 ? 0.402 -2.429 -21.702 1.00 95.56 311 ASN A C 1
ATOM 2322 O O . ASN A 1 311 ? -0.593 -1.755 -21.444 1.00 95.56 311 ASN A O 1
ATOM 2326 N N . ALA A 1 312 ? 1.627 -1.914 -21.708 1.00 92.56 312 ALA A N 1
ATOM 2327 C CA . ALA A 1 312 ? 1.937 -0.504 -21.545 1.00 92.56 312 ALA A CA 1
ATOM 2328 C C . ALA A 1 312 ? 3.040 -0.115 -22.534 1.00 92.56 312 ALA A C 1
ATOM 2330 O O . ALA A 1 312 ? 3.851 -0.958 -22.926 1.00 92.56 312 ALA A O 1
ATOM 2331 N N . ALA A 1 313 ? 3.086 1.151 -22.947 1.00 88.06 313 ALA A N 1
ATOM 2332 C CA . ALA A 1 313 ? 4.277 1.680 -23.598 1.00 88.06 313 ALA A CA 1
ATOM 2333 C C . ALA A 1 313 ? 5.366 1.945 -22.544 1.00 88.06 313 ALA A C 1
ATOM 2335 O O . ALA A 1 313 ? 5.098 2.004 -21.345 1.00 88.06 313 ALA A O 1
ATOM 2336 N N . ALA A 1 314 ? 6.605 2.146 -22.977 1.00 78.44 314 ALA A N 1
ATOM 2337 C CA . ALA A 1 314 ? 7.689 2.561 -22.092 1.00 78.44 314 ALA A CA 1
ATOM 2338 C C . ALA A 1 314 ? 8.169 3.974 -22.461 1.00 78.44 314 ALA A C 1
ATOM 2340 O O . ALA A 1 314 ? 8.335 4.267 -23.647 1.00 78.44 314 ALA A O 1
ATOM 2341 N N . ALA A 1 315 ? 8.426 4.841 -21.469 1.00 79.31 315 ALA A N 1
ATOM 2342 C CA . ALA A 1 315 ? 8.927 6.205 -21.681 1.00 79.31 315 ALA A CA 1
ATOM 2343 C C . ALA A 1 315 ? 10.024 6.592 -20.670 1.00 79.31 315 ALA A C 1
ATOM 2345 O O . ALA A 1 315 ? 9.832 7.365 -19.736 1.00 79.31 315 ALA A O 1
ATOM 2346 N N . TYR A 1 316 ? 11.239 6.097 -20.888 1.00 82.56 316 TYR A N 1
ATOM 2347 C CA . TYR A 1 316 ? 12.315 6.242 -19.905 1.00 82.56 316 TYR A CA 1
ATOM 2348 C C . TYR A 1 316 ? 13.043 7.595 -19.868 1.00 82.56 316 TYR A C 1
ATOM 2350 O O . TYR A 1 316 ? 13.993 7.721 -19.107 1.00 82.56 316 TYR A O 1
ATOM 2358 N N . GLY A 1 317 ? 12.687 8.603 -20.672 1.00 79.38 317 GLY A N 1
ATOM 2359 C CA . GLY A 1 317 ? 13.320 9.932 -20.563 1.00 79.38 317 GLY A CA 1
ATOM 2360 C C . GLY A 1 317 ? 14.853 9.956 -20.737 1.00 79.38 317 GLY A C 1
ATOM 2361 O O . GLY A 1 317 ? 15.533 10.847 -20.246 1.00 79.38 317 GLY A O 1
ATOM 2362 N N . GLY A 1 318 ? 15.447 8.965 -21.406 1.00 79.94 318 GLY A N 1
ATOM 2363 C CA . GLY A 1 318 ? 16.909 8.834 -21.511 1.00 79.94 318 GLY A CA 1
ATOM 2364 C C . GLY A 1 318 ? 17.582 8.078 -20.357 1.00 79.94 318 GLY A C 1
ATOM 2365 O O . GLY A 1 318 ? 18.796 7.895 -20.387 1.00 79.94 318 GLY A O 1
ATOM 2366 N N . TYR A 1 319 ? 16.816 7.584 -19.387 1.00 91.62 319 TYR A N 1
ATOM 2367 C CA . TYR A 1 319 ? 17.250 6.552 -18.448 1.00 91.62 319 TYR A CA 1
ATOM 2368 C C . TYR A 1 319 ? 17.092 5.166 -19.095 1.00 91.62 319 TYR A C 1
ATOM 2370 O O . TYR A 1 319 ? 16.286 4.977 -20.003 1.00 91.62 319 TYR A O 1
ATOM 2378 N N . ALA A 1 320 ? 17.882 4.183 -18.669 1.00 90.75 320 ALA A N 1
ATOM 2379 C CA . ALA A 1 320 ? 17.677 2.792 -19.072 1.00 90.75 320 ALA A CA 1
ATOM 2380 C C . ALA A 1 320 ? 16.745 2.092 -18.064 1.00 90.75 320 ALA A C 1
ATOM 2382 O O . ALA A 1 320 ? 16.768 2.466 -16.885 1.00 90.75 320 ALA A O 1
ATOM 2383 N N . PRO A 1 321 ? 15.950 1.087 -18.482 1.00 91.38 321 PRO A N 1
ATOM 2384 C CA . PRO A 1 321 ? 15.302 0.176 -17.540 1.00 91.38 321 PRO A CA 1
ATOM 2385 C C . PRO A 1 321 ? 16.333 -0.467 -16.606 1.00 91.38 321 PRO A C 1
ATOM 2387 O O . PRO A 1 321 ? 17.479 -0.696 -17.002 1.00 91.38 321 PRO A O 1
ATOM 2390 N N . GLY A 1 322 ? 15.919 -0.764 -15.373 1.00 90.94 322 GLY A N 1
ATOM 2391 C CA . GLY A 1 322 ? 16.749 -1.527 -14.441 1.00 90.94 322 GLY A CA 1
ATOM 2392 C C . GLY A 1 322 ? 17.017 -2.952 -14.953 1.00 90.94 322 GLY A C 1
ATOM 2393 O O . GLY A 1 322 ? 16.176 -3.473 -15.690 1.00 90.94 322 GLY A O 1
ATOM 2394 N N . PRO A 1 323 ? 18.145 -3.594 -14.585 1.00 91.06 323 PRO A N 1
ATOM 2395 C CA . PRO A 1 323 ? 18.539 -4.918 -15.084 1.00 91.06 323 PRO A CA 1
ATOM 2396 C C . PRO A 1 323 ? 17.470 -6.008 -14.959 1.00 91.06 323 PRO A C 1
ATOM 2398 O O . PRO A 1 323 ? 17.346 -6.841 -15.857 1.00 91.06 323 PRO A O 1
ATOM 2401 N N . ASP A 1 324 ? 16.678 -5.967 -13.889 1.00 92.31 324 ASP A N 1
ATOM 2402 C CA . ASP A 1 324 ? 15.643 -6.952 -13.598 1.00 92.31 324 ASP A CA 1
ATOM 2403 C C . ASP A 1 324 ? 14.227 -6.441 -13.918 1.00 92.31 324 ASP A C 1
ATOM 2405 O O . ASP A 1 324 ? 13.220 -7.007 -13.479 1.00 92.31 324 ASP A O 1
ATOM 2409 N N . THR A 1 325 ? 14.134 -5.361 -14.699 1.00 93.19 325 THR A N 1
ATOM 2410 C CA . THR A 1 325 ? 12.865 -4.850 -15.223 1.00 93.19 325 THR A CA 1
ATOM 2411 C C . THR A 1 325 ? 12.481 -5.595 -16.497 1.00 93.19 325 THR A C 1
ATOM 2413 O O . THR A 1 325 ? 13.244 -5.601 -17.464 1.00 93.19 325 THR A O 1
ATOM 2416 N N . TYR A 1 326 ? 11.302 -6.218 -16.516 1.00 93.00 326 TYR A N 1
ATOM 2417 C CA . TYR A 1 326 ? 10.881 -7.073 -17.629 1.00 93.00 326 TYR A CA 1
ATOM 2418 C C . TYR A 1 326 ? 9.444 -6.782 -18.069 1.00 93.00 326 TYR A C 1
ATOM 2420 O O . TYR A 1 326 ? 8.571 -6.549 -17.235 1.00 93.00 326 TYR A O 1
ATOM 2428 N N . TYR A 1 327 ? 9.199 -6.925 -19.374 1.00 95.56 327 TYR A N 1
ATOM 2429 C CA . TYR A 1 327 ? 7.863 -6.895 -19.961 1.00 95.56 327 TYR A CA 1
ATOM 2430 C C . TYR A 1 327 ? 7.233 -8.296 -19.921 1.00 95.56 327 TYR A C 1
ATOM 2432 O O . TYR A 1 327 ? 7.572 -9.140 -20.758 1.00 95.56 327 TYR A O 1
ATOM 2440 N N . GLN A 1 328 ? 6.373 -8.584 -18.943 1.00 95.88 328 GLN A N 1
ATOM 2441 C CA . GLN A 1 328 ? 5.740 -9.900 -18.773 1.00 95.88 328 GLN A CA 1
ATOM 2442 C C . GLN A 1 328 ? 4.359 -9.782 -18.132 1.00 95.88 328 GLN A C 1
ATOM 2444 O O . GLN A 1 328 ? 4.173 -9.002 -17.203 1.00 95.88 328 GLN A O 1
ATOM 2449 N N . ASP A 1 329 ? 3.411 -10.605 -18.589 1.00 96.12 329 ASP A N 1
ATOM 2450 C CA . ASP A 1 329 ? 2.108 -10.730 -17.934 1.00 96.12 329 ASP A CA 1
ATOM 2451 C C . ASP A 1 329 ? 2.320 -11.168 -16.475 1.00 96.12 329 ASP A C 1
ATOM 2453 O O . ASP A 1 329 ? 2.902 -12.234 -16.244 1.00 96.12 329 ASP A O 1
ATOM 2457 N N . PRO A 1 330 ? 1.870 -10.381 -15.483 1.00 95.94 330 PRO A N 1
ATOM 2458 C CA . PRO A 1 330 ? 2.039 -10.739 -14.085 1.00 95.94 330 PRO A CA 1
ATOM 2459 C C . PRO A 1 330 ? 1.230 -11.975 -13.701 1.00 95.94 330 PRO A C 1
ATOM 2461 O O . PRO A 1 330 ? 1.455 -12.513 -12.624 1.00 95.94 330 PRO A O 1
ATOM 2464 N N . GLY A 1 331 ? 0.292 -12.446 -14.526 1.00 94.31 331 GLY A N 1
ATOM 2465 C CA . GLY A 1 331 ? -0.503 -13.631 -14.232 1.00 94.31 331 GLY A CA 1
ATOM 2466 C C . GLY A 1 331 ? -1.344 -13.437 -12.973 1.00 94.31 331 GLY A C 1
ATOM 2467 O O . GLY A 1 331 ? -1.226 -14.227 -12.034 1.00 94.31 331 GLY A O 1
ATOM 2468 N N . TYR A 1 332 ? -2.153 -12.374 -12.933 1.00 94.44 332 TYR A N 1
ATOM 2469 C CA . TYR A 1 332 ? -3.111 -12.133 -11.849 1.00 94.44 332 TYR A CA 1
ATOM 2470 C C . TYR A 1 332 ? -4.144 -13.263 -11.756 1.00 94.44 332 TYR A C 1
ATOM 2472 O O . TYR A 1 332 ? -4.562 -13.815 -12.773 1.00 94.44 332 TYR A O 1
ATOM 2480 N N . THR A 1 333 ? -4.614 -13.568 -10.546 1.00 89.00 333 THR A N 1
ATOM 2481 C CA . THR A 1 333 ? -5.676 -14.555 -10.306 1.00 89.00 333 THR A CA 1
ATOM 2482 C C 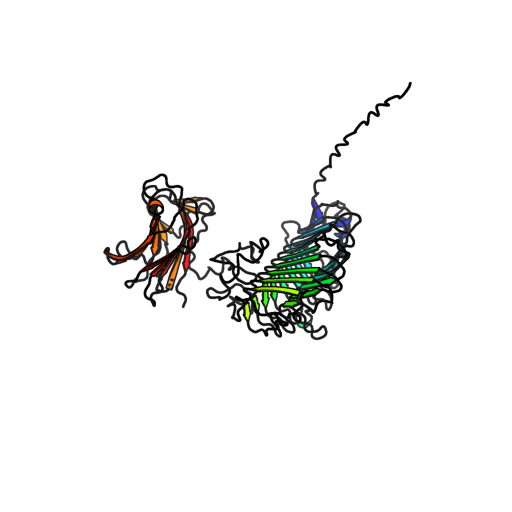. THR A 1 333 ? -6.967 -14.146 -11.005 1.00 89.00 333 THR A C 1
ATOM 2484 O O . THR A 1 333 ? -7.596 -14.984 -11.654 1.00 89.00 333 THR A O 1
ATOM 2487 N N . ASN A 1 334 ? -7.366 -12.870 -10.893 1.00 91.56 334 ASN A N 1
ATOM 2488 C CA . ASN A 1 334 ? -8.532 -12.344 -11.598 1.00 91.56 334 ASN A CA 1
ATOM 2489 C C . ASN A 1 334 ? -8.498 -10.809 -11.762 1.00 91.56 334 ASN A C 1
ATOM 2491 O O . ASN A 1 334 ? -9.314 -10.081 -11.189 1.00 91.56 334 ASN A O 1
ATOM 2495 N N . GLY A 1 335 ? -7.549 -10.315 -12.566 1.00 92.50 335 GLY A N 1
ATOM 2496 C CA . GLY A 1 335 ? -7.344 -8.879 -12.816 1.00 92.50 335 GLY A CA 1
ATOM 2497 C C . GLY A 1 335 ? -8.607 -8.084 -13.205 1.00 92.50 335 GLY A C 1
ATOM 2498 O O . GLY A 1 335 ? -8.836 -7.030 -12.613 1.00 92.50 335 GLY A O 1
ATOM 2499 N N . PRO A 1 336 ? -9.492 -8.572 -14.104 1.00 93.62 336 PRO A N 1
ATOM 2500 C CA . PRO A 1 336 ? -10.709 -7.840 -14.485 1.00 93.62 336 PRO A CA 1
ATOM 2501 C C . PRO A 1 336 ? -11.725 -7.647 -13.345 1.00 93.62 336 PRO A C 1
ATOM 2503 O O . PRO A 1 336 ? -12.582 -6.770 -13.422 1.00 93.62 336 PRO A O 1
ATOM 2506 N N . GLN A 1 337 ? -11.630 -8.447 -12.281 1.00 92.44 337 GLN A N 1
ATOM 2507 C CA . GLN A 1 337 ? -12.430 -8.341 -11.059 1.00 92.44 337 GLN A CA 1
ATOM 2508 C C . GLN A 1 337 ? -11.643 -7.649 -9.935 1.00 92.44 337 GLN A C 1
ATOM 2510 O O . GLN A 1 337 ? -12.101 -7.615 -8.794 1.00 92.44 337 GLN A O 1
ATOM 2515 N N . HIS A 1 338 ? -10.479 -7.083 -10.265 1.00 93.25 338 HIS A N 1
ATOM 2516 C CA . HIS A 1 338 ? -9.566 -6.386 -9.363 1.00 93.25 338 HIS A CA 1
ATOM 2517 C C . HIS A 1 338 ? -8.962 -7.284 -8.272 1.00 93.25 338 HIS A C 1
ATOM 2519 O O . HIS A 1 338 ? -8.555 -6.800 -7.216 1.00 93.25 338 HIS A O 1
ATOM 2525 N N . ASP A 1 339 ? -8.878 -8.592 -8.538 1.00 91.56 339 ASP A N 1
ATOM 2526 C CA . ASP A 1 339 ? -8.063 -9.519 -7.757 1.00 91.56 339 ASP A CA 1
ATOM 2527 C C . ASP A 1 339 ? -6.670 -9.606 -8.381 1.00 91.56 339 ASP A C 1
ATOM 2529 O O . ASP A 1 339 ? -6.401 -10.399 -9.291 1.00 91.56 339 ASP A O 1
ATOM 2533 N N . TYR A 1 340 ? -5.792 -8.747 -7.873 1.00 94.75 340 TYR A N 1
ATOM 2534 C CA . TYR A 1 340 ? -4.402 -8.647 -8.300 1.00 94.75 340 TYR A CA 1
ATOM 2535 C C . TYR A 1 340 ? -3.465 -9.583 -7.533 1.00 94.75 340 TYR A C 1
ATOM 2537 O O . TYR A 1 340 ? -2.247 -9.411 -7.594 1.00 94.75 340 TYR A O 1
ATOM 2545 N N . SER A 1 341 ? -3.999 -10.560 -6.791 1.00 90.31 341 SER A N 1
ATOM 2546 C CA . SER A 1 341 ? -3.154 -11.630 -6.265 1.00 90.31 341 SER A CA 1
ATOM 2547 C C . SER A 1 341 ? -2.493 -12.383 -7.421 1.00 90.31 341 SER A C 1
ATOM 2549 O O . SER A 1 341 ? -3.059 -12.500 -8.508 1.00 90.31 341 SER A O 1
ATOM 2551 N N . LEU A 1 342 ? -1.276 -12.873 -7.210 1.00 90.31 342 LEU A N 1
ATOM 2552 C CA . LEU A 1 342 ? -0.507 -13.553 -8.249 1.00 90.31 342 LEU A CA 1
ATOM 2553 C C . LEU A 1 342 ? -0.860 -15.045 -8.307 1.00 90.31 342 LEU A C 1
ATOM 2555 O O . LEU A 1 342 ? -0.816 -15.749 -7.290 1.00 90.31 342 LEU A O 1
ATOM 2559 N N . THR A 1 343 ? -1.149 -15.553 -9.509 1.00 84.38 343 THR A N 1
ATOM 2560 C CA . THR A 1 343 ? -1.372 -16.989 -9.736 1.00 84.38 343 THR A CA 1
ATOM 2561 C C . THR A 1 343 ? -0.144 -17.811 -9.352 1.00 84.38 343 THR A C 1
ATOM 2563 O O . THR A 1 343 ? 0.971 -17.290 -9.382 1.00 84.38 343 THR A O 1
ATOM 2566 N N . PRO A 1 344 ? -0.313 -19.114 -9.056 1.00 79.62 344 PRO A N 1
ATOM 2567 C CA . PRO A 1 344 ? 0.709 -20.172 -9.012 1.00 79.62 344 PRO A CA 1
ATOM 2568 C C . PRO A 1 344 ? 1.984 -20.007 -9.846 1.00 79.62 344 PRO A C 1
ATOM 2570 O O . PRO A 1 344 ? 3.076 -20.284 -9.341 1.00 79.62 344 PRO A O 1
ATOM 2573 N N . PHE A 1 345 ? 1.846 -19.523 -11.073 1.00 80.56 345 PHE A N 1
ATOM 2574 C CA . PHE A 1 345 ? 2.900 -19.541 -12.085 1.00 80.56 345 PHE A CA 1
ATOM 2575 C C . PHE A 1 345 ? 3.282 -18.144 -12.562 1.00 80.56 345 PHE A C 1
ATOM 2577 O O . PHE A 1 345 ? 3.915 -17.998 -13.603 1.00 80.56 345 PHE A O 1
ATOM 2584 N N . SER A 1 346 ? 2.878 -17.122 -11.812 1.00 90.75 346 SER A N 1
ATOM 2585 C CA . SER A 1 346 ? 3.232 -15.745 -12.108 1.00 90.75 346 SER A CA 1
ATOM 2586 C C . SER A 1 346 ? 4.759 -15.562 -12.163 1.00 90.75 346 SER A C 1
ATOM 2588 O O . SER A 1 346 ? 5.470 -16.014 -11.263 1.00 90.75 346 SER A O 1
ATOM 2590 N N . PRO A 1 347 ? 5.291 -14.857 -13.172 1.00 89.12 347 PRO A N 1
ATOM 2591 C CA . PRO A 1 347 ? 6.712 -14.515 -13.219 1.00 89.12 347 PRO A CA 1
ATOM 2592 C C . PRO A 1 347 ? 7.112 -13.452 -12.184 1.00 89.12 347 PRO A C 1
ATOM 2594 O O . PRO A 1 347 ? 8.297 -13.191 -11.977 1.00 89.12 347 PRO A O 1
ATOM 2597 N N . CYS A 1 348 ? 6.138 -12.817 -11.532 1.00 92.69 348 CYS A N 1
ATOM 2598 C CA . CYS A 1 348 ? 6.355 -11.784 -10.523 1.00 92.69 348 CYS A CA 1
ATOM 2599 C C . CYS A 1 348 ? 6.566 -12.346 -9.111 1.00 92.69 348 CYS A C 1
ATOM 2601 O O . CYS A 1 348 ? 6.813 -11.577 -8.183 1.00 92.69 348 CYS A O 1
ATOM 2603 N N . LEU A 1 349 ? 6.453 -13.662 -8.941 1.00 88.31 349 LEU A N 1
ATOM 2604 C CA . LEU A 1 349 ? 6.642 -14.320 -7.653 1.00 88.31 349 LEU A CA 1
ATOM 2605 C C . LEU A 1 349 ? 8.102 -14.561 -7.383 1.00 88.31 349 LEU A C 1
ATOM 2607 O O . LEU A 1 349 ? 8.786 -15.076 -8.267 1.00 88.31 349 LEU A O 1
ATOM 2611 N N . ASP A 1 350 ? 8.554 -14.315 -6.158 1.00 85.56 350 ASP A N 1
ATOM 2612 C CA . ASP A 1 350 ? 9.938 -14.607 -5.790 1.00 85.56 350 ASP A CA 1
ATOM 2613 C C . ASP A 1 350 ? 10.941 -14.033 -6.825 1.00 85.56 350 ASP A C 1
ATOM 2615 O O . ASP A 1 350 ? 11.967 -14.650 -7.128 1.00 85.56 350 ASP A O 1
ATOM 2619 N N . THR A 1 351 ? 10.645 -12.861 -7.404 1.00 87.81 351 THR A N 1
ATOM 2620 C CA . THR A 1 351 ? 11.501 -12.176 -8.396 1.00 87.81 351 THR A CA 1
ATOM 2621 C C . THR A 1 351 ? 11.836 -10.730 -8.020 1.00 87.81 351 THR A C 1
ATOM 2623 O O . THR A 1 351 ? 12.446 -10.016 -8.823 1.00 87.81 351 THR A O 1
ATOM 2626 N N . GLY A 1 352 ? 11.439 -10.267 -6.831 1.00 85.31 352 GLY A N 1
ATOM 2627 C CA . GLY A 1 352 ? 11.785 -8.945 -6.308 1.00 85.31 352 GLY A CA 1
ATOM 2628 C C . GLY A 1 352 ? 13.109 -8.913 -5.534 1.00 85.31 352 GLY A C 1
ATOM 2629 O O . GLY A 1 352 ? 13.650 -9.936 -5.118 1.00 85.31 352 GLY A O 1
ATOM 2630 N N . LEU A 1 353 ? 13.649 -7.717 -5.306 1.00 84.44 353 LEU A N 1
ATOM 2631 C CA . LEU A 1 353 ? 14.907 -7.518 -4.577 1.00 84.44 353 LEU A CA 1
ATOM 2632 C C . LEU A 1 353 ? 14.674 -7.390 -3.064 1.00 84.44 353 LEU A C 1
ATOM 2634 O O . LEU A 1 353 ? 13.944 -6.505 -2.635 1.00 84.44 353 LEU A O 1
ATOM 2638 N N . ILE A 1 354 ? 15.361 -8.200 -2.243 1.00 70.94 354 ILE A N 1
ATOM 2639 C CA . ILE A 1 354 ? 15.335 -8.073 -0.764 1.00 70.94 354 ILE A CA 1
ATOM 2640 C C . ILE A 1 354 ? 16.406 -7.091 -0.252 1.00 70.94 354 ILE A C 1
ATOM 2642 O O . ILE A 1 354 ? 16.257 -6.455 0.786 1.00 70.94 354 ILE A O 1
ATOM 2646 N N . ASN A 1 355 ? 17.550 -7.036 -0.935 1.00 53.81 355 ASN A N 1
ATOM 2647 C CA . ASN A 1 355 ? 18.850 -6.713 -0.337 1.00 53.81 355 ASN A CA 1
ATOM 2648 C C . ASN A 1 355 ? 19.461 -5.374 -0.774 1.00 53.81 355 ASN A C 1
ATOM 2650 O O . ASN A 1 355 ? 20.391 -4.909 -0.119 1.00 53.81 355 ASN A O 1
ATOM 2654 N N . ASN A 1 356 ? 18.927 -4.732 -1.815 1.00 50.84 356 ASN A N 1
ATOM 2655 C CA . ASN A 1 356 ? 19.406 -3.422 -2.283 1.00 50.84 356 ASN A CA 1
ATOM 2656 C C . ASN A 1 356 ? 18.402 -2.286 -2.058 1.00 50.84 356 ASN A C 1
ATOM 2658 O O . ASN A 1 356 ? 18.750 -1.112 -2.187 1.00 50.84 356 ASN A O 1
ATOM 2662 N N . VAL A 1 357 ? 17.171 -2.621 -1.685 1.00 50.09 357 VAL A N 1
ATOM 2663 C CA . VAL A 1 357 ? 16.122 -1.651 -1.402 1.00 50.09 357 VAL A CA 1
ATOM 2664 C C . VAL A 1 357 ? 16.103 -1.503 0.109 1.00 50.09 357 VAL A C 1
ATOM 2666 O O . VAL A 1 357 ? 15.636 -2.392 0.801 1.00 50.09 357 VAL A O 1
ATOM 2669 N N . ASN A 1 358 ? 16.794 -0.471 0.592 1.00 52.94 358 ASN A N 1
ATOM 2670 C CA . ASN A 1 358 ? 16.650 0.222 1.874 1.00 52.94 358 ASN A CA 1
ATOM 2671 C C . ASN A 1 358 ? 16.143 -0.583 3.103 1.00 52.94 358 ASN A C 1
ATOM 2673 O O . ASN A 1 358 ? 15.119 -1.251 3.069 1.00 52.94 358 ASN A O 1
ATOM 2677 N N . ILE A 1 359 ? 16.741 -0.380 4.285 1.00 54.16 359 ILE A N 1
ATOM 2678 C CA . ILE A 1 359 ? 16.233 -0.898 5.587 1.00 54.16 359 ILE A CA 1
ATOM 2679 C C . ILE A 1 359 ? 14.753 -0.550 5.890 1.00 54.16 359 ILE A C 1
ATOM 2681 O O . ILE A 1 359 ? 14.183 -1.043 6.865 1.00 54.16 359 ILE A O 1
ATOM 2685 N N . TRP A 1 360 ? 14.150 0.298 5.058 1.00 57.19 360 TRP A N 1
ATOM 2686 C CA . TRP A 1 360 ? 12.776 0.779 5.094 1.00 57.19 360 TRP A CA 1
ATOM 2687 C C . TRP A 1 360 ? 11.790 -0.012 4.221 1.00 57.19 360 TRP A C 1
ATOM 2689 O O . TRP A 1 360 ? 10.601 0.314 4.250 1.00 57.19 360 TRP A O 1
ATOM 2699 N N . SER A 1 361 ? 12.236 -1.041 3.489 1.00 66.94 361 SER A N 1
ATOM 2700 C CA . SER A 1 361 ? 11.337 -1.896 2.706 1.00 66.94 361 SER A CA 1
ATOM 2701 C C . SER A 1 361 ? 10.272 -2.524 3.619 1.00 66.94 361 SER A C 1
ATOM 2703 O O . SER A 1 361 ? 10.610 -3.061 4.687 1.00 66.94 361 SER A O 1
ATOM 2705 N N . PRO A 1 362 ? 8.971 -2.431 3.282 1.00 71.00 362 PRO A N 1
ATOM 2706 C CA . PRO A 1 362 ? 7.910 -2.899 4.161 1.00 71.00 362 PRO A CA 1
ATOM 2707 C C . PRO A 1 362 ? 8.032 -4.398 4.437 1.00 71.00 362 PRO A C 1
ATOM 2709 O O . PRO A 1 362 ? 8.056 -5.212 3.524 1.00 71.00 362 PRO A O 1
ATOM 2712 N N . ARG A 1 363 ? 8.025 -4.785 5.715 1.00 75.31 363 ARG A N 1
ATOM 2713 C CA . ARG A 1 363 ? 8.044 -6.204 6.118 1.00 75.31 363 ARG A CA 1
ATOM 2714 C C . ARG A 1 363 ? 6.692 -6.902 5.999 1.00 75.31 363 ARG A C 1
ATOM 2716 O O . ARG A 1 363 ? 6.600 -8.084 6.297 1.00 75.31 363 ARG A O 1
ATOM 2723 N N . ILE A 1 364 ? 5.645 -6.169 5.644 1.00 74.50 364 ILE A N 1
ATOM 2724 C CA . ILE A 1 364 ? 4.285 -6.668 5.453 1.00 74.50 364 ILE A CA 1
ATOM 2725 C C . ILE A 1 364 ? 3.760 -6.126 4.128 1.00 74.50 364 ILE A C 1
ATOM 2727 O O . ILE A 1 364 ? 4.100 -5.002 3.755 1.00 74.50 364 ILE A O 1
ATOM 2731 N N . ASP A 1 365 ? 2.969 -6.917 3.423 1.00 79.38 365 ASP A N 1
ATOM 2732 C CA . ASP A 1 365 ? 2.325 -6.552 2.166 1.00 79.38 365 ASP A CA 1
ATOM 2733 C C . ASP A 1 365 ? 1.007 -5.783 2.393 1.00 79.38 365 ASP A C 1
ATOM 2735 O O . ASP A 1 365 ? 0.667 -5.384 3.517 1.00 79.38 365 ASP A O 1
ATOM 2739 N N . TRP A 1 366 ? 0.250 -5.561 1.317 1.00 86.06 366 TRP A N 1
ATOM 2740 C CA . TRP A 1 366 ? -1.078 -4.954 1.381 1.00 86.06 366 TRP A CA 1
ATOM 2741 C C . TRP A 1 366 ? -2.058 -5.756 2.256 1.00 86.06 366 TRP A C 1
ATOM 2743 O O . TRP A 1 366 ? -2.766 -5.175 3.081 1.00 86.06 366 TRP A O 1
ATOM 2753 N N . ALA A 1 367 ? -2.044 -7.087 2.154 1.00 80.94 367 ALA A N 1
ATOM 2754 C CA . ALA A 1 367 ? -2.916 -8.000 2.894 1.00 80.94 367 ALA A CA 1
ATOM 2755 C C . ALA A 1 367 ? -2.485 -8.233 4.360 1.00 80.94 367 ALA A C 1
ATOM 2757 O O . ALA A 1 367 ? -3.088 -9.056 5.048 1.00 80.94 367 ALA A O 1
ATOM 2758 N N . GLN A 1 368 ? -1.480 -7.498 4.858 1.00 77.69 368 GLN A N 1
ATOM 2759 C CA . GLN A 1 368 ? -0.853 -7.691 6.178 1.00 77.69 368 GLN A CA 1
ATOM 2760 C C . GLN A 1 368 ? -0.119 -9.030 6.332 1.00 77.69 368 GLN A C 1
ATOM 2762 O O . GLN A 1 368 ? 0.201 -9.454 7.446 1.00 77.69 368 GLN A O 1
ATOM 2767 N N . THR A 1 369 ? 0.194 -9.677 5.220 1.00 74.38 369 THR A N 1
ATOM 2768 C CA . THR A 1 369 ? 1.042 -10.857 5.153 1.00 74.38 369 THR A CA 1
ATOM 2769 C C . THR A 1 369 ? 2.501 -10.423 5.283 1.00 74.38 369 THR A C 1
ATOM 2771 O O . THR A 1 369 ? 2.922 -9.498 4.586 1.00 74.38 369 THR A O 1
ATOM 2774 N N . PRO A 1 370 ? 3.309 -11.042 6.162 1.00 72.31 370 PRO A N 1
ATOM 2775 C CA . PRO A 1 370 ? 4.739 -10.774 6.198 1.00 72.31 370 PRO A CA 1
ATOM 2776 C C . PRO A 1 370 ? 5.401 -11.046 4.840 1.00 72.31 370 PRO A C 1
ATOM 2778 O O . PRO A 1 370 ? 5.240 -12.130 4.287 1.00 72.31 370 PRO A O 1
ATOM 2781 N N . ARG A 1 371 ? 6.197 -10.094 4.352 1.00 68.31 371 ARG A N 1
ATOM 2782 C CA . ARG A 1 371 ? 7.205 -10.336 3.311 1.00 68.31 371 ARG A CA 1
ATOM 2783 C C . ARG A 1 371 ? 8.399 -11.004 4.002 1.00 68.31 371 ARG A C 1
ATOM 2785 O O . ARG A 1 371 ? 8.795 -10.472 5.049 1.00 68.31 371 ARG A O 1
ATOM 2792 N N . PRO A 1 372 ? 9.015 -12.109 3.532 1.00 60.38 372 PRO A N 1
ATOM 2793 C CA . PRO A 1 372 ? 8.861 -12.887 2.294 1.00 60.38 372 PRO A CA 1
ATOM 2794 C C . PRO A 1 372 ? 8.206 -14.270 2.511 1.00 60.38 372 PRO A C 1
ATOM 2796 O O . PRO A 1 372 ? 8.688 -15.078 3.313 1.00 60.38 372 PRO A O 1
ATOM 2799 N N . LEU A 1 373 ? 7.163 -14.597 1.744 1.00 49.06 373 LEU A N 1
ATOM 2800 C CA . LEU A 1 373 ? 6.630 -15.964 1.667 1.00 49.06 373 LEU A CA 1
ATOM 2801 C C . LEU A 1 373 ? 7.321 -16.762 0.547 1.00 49.06 373 LEU A C 1
ATOM 2803 O O . LEU A 1 373 ? 6.678 -17.243 -0.379 1.00 49.06 373 LEU A O 1
ATOM 2807 N N . GLY A 1 374 ? 8.641 -16.947 0.628 1.00 52.75 374 GLY A N 1
ATOM 2808 C CA . GLY A 1 374 ? 9.382 -17.531 -0.491 1.00 52.75 374 GLY A CA 1
ATOM 2809 C C . GLY A 1 374 ? 10.904 -17.465 -0.366 1.00 52.75 374 GLY A C 1
ATOM 2810 O O . GLY A 1 374 ? 11.437 -17.518 0.744 1.00 52.75 374 GLY A O 1
ATOM 2811 N N . LYS A 1 375 ? 11.613 -17.446 -1.502 1.00 59.09 375 LYS A N 1
ATOM 2812 C CA . LYS A 1 375 ? 13.074 -17.241 -1.557 1.00 59.09 375 LYS A CA 1
ATOM 2813 C C . LYS A 1 375 ? 13.410 -15.752 -1.512 1.00 59.09 375 LYS A C 1
ATOM 2815 O O . LYS A 1 375 ? 14.405 -15.396 -0.879 1.00 59.09 375 LYS A O 1
ATOM 2820 N N . ILE A 1 376 ? 12.603 -14.920 -2.173 1.00 76.75 376 ILE A N 1
ATOM 2821 C CA . ILE A 1 376 ? 12.705 -13.455 -2.177 1.00 76.75 376 ILE A CA 1
ATOM 2822 C C . ILE A 1 376 ? 11.304 -12.825 -2.097 1.00 76.75 376 ILE A C 1
ATOM 2824 O O . ILE A 1 376 ? 10.359 -13.533 -1.776 1.00 76.75 376 ILE A O 1
ATOM 2828 N N . ILE A 1 377 ? 11.169 -11.502 -2.230 1.00 77.56 377 ILE A N 1
ATOM 2829 C CA . ILE A 1 377 ? 9.843 -10.860 -2.155 1.00 77.56 377 ILE A CA 1
ATOM 2830 C C . ILE A 1 377 ? 9.106 -10.970 -3.492 1.00 77.56 377 ILE A C 1
ATOM 2832 O O . ILE A 1 377 ? 9.735 -10.933 -4.556 1.00 77.56 377 ILE A O 1
ATOM 2836 N N . ASP A 1 378 ? 7.781 -11.073 -3.430 1.00 83.81 378 ASP A N 1
ATOM 2837 C CA . ASP A 1 378 ? 6.922 -10.966 -4.607 1.00 83.81 378 ASP A CA 1
ATOM 2838 C C . ASP A 1 378 ? 6.903 -9.506 -5.093 1.00 83.81 378 ASP A C 1
ATOM 2840 O O . ASP A 1 378 ? 6.876 -8.560 -4.295 1.00 83.81 378 ASP A O 1
ATOM 2844 N N . ARG A 1 379 ? 6.901 -9.297 -6.413 1.00 89.88 379 ARG A N 1
ATOM 2845 C CA . ARG A 1 379 ? 6.685 -7.961 -6.985 1.00 89.88 379 ARG A CA 1
ATOM 2846 C C . ARG A 1 379 ? 5.216 -7.561 -6.809 1.00 89.88 379 ARG A C 1
ATOM 2848 O O . ARG A 1 379 ? 4.320 -8.399 -6.826 1.00 89.88 379 ARG A O 1
ATOM 2855 N N . GLY A 1 380 ? 4.959 -6.263 -6.712 1.00 92.06 380 GLY A N 1
ATOM 2856 C CA . GLY A 1 380 ? 3.623 -5.699 -6.537 1.00 92.06 380 GLY A CA 1
ATOM 2857 C C . GLY A 1 380 ? 3.161 -5.666 -5.081 1.00 92.06 380 GLY A C 1
ATOM 2858 O O . GLY A 1 380 ? 3.907 -5.974 -4.154 1.00 92.06 380 GLY A O 1
ATOM 2859 N N . ALA A 1 381 ? 1.918 -5.235 -4.873 1.00 90.38 381 ALA A N 1
ATOM 2860 C CA . ALA A 1 381 ? 1.379 -4.889 -3.556 1.00 90.38 381 ALA A CA 1
ATOM 2861 C C . ALA A 1 381 ? 1.060 -6.076 -2.654 1.00 90.38 381 ALA A C 1
ATOM 2863 O O . ALA A 1 381 ? 0.988 -5.918 -1.434 1.00 90.38 381 ALA A O 1
ATOM 2864 N N . LEU A 1 382 ? 0.862 -7.241 -3.253 1.00 87.31 382 LEU A N 1
ATOM 2865 C CA . LEU A 1 382 ? 0.438 -8.455 -2.584 1.00 87.31 382 LEU A CA 1
ATOM 2866 C C . LEU A 1 382 ? 1.594 -9.444 -2.607 1.00 87.31 382 LEU A C 1
ATOM 2868 O O . LEU A 1 382 ? 2.080 -9.797 -3.677 1.00 87.31 382 LEU A O 1
ATOM 2872 N N . GLU A 1 383 ? 1.972 -9.931 -1.435 1.00 78.19 383 GLU A N 1
ATOM 2873 C CA . GLU A 1 383 ? 2.501 -11.281 -1.355 1.00 78.19 383 GLU A CA 1
ATOM 2874 C C . GLU A 1 383 ? 1.305 -12.215 -1.531 1.00 78.19 383 GLU A C 1
ATOM 2876 O O . GLU A 1 383 ? 0.144 -11.862 -1.273 1.00 78.19 383 GLU A O 1
ATOM 2881 N N . ARG A 1 384 ? 1.553 -13.431 -1.992 1.00 67.94 384 ARG A N 1
ATOM 2882 C CA . ARG A 1 384 ? 0.471 -14.410 -2.081 1.00 67.94 384 ARG A CA 1
ATOM 2883 C C . ARG A 1 384 ? -0.294 -14.539 -0.772 1.00 67.94 384 ARG A C 1
ATOM 2885 O O . ARG A 1 384 ? 0.265 -14.878 0.270 1.00 67.94 384 ARG A O 1
ATOM 2892 N N . THR A 1 385 ? -1.613 -14.363 -0.853 1.00 49.03 385 THR A N 1
ATOM 2893 C CA . THR A 1 385 ? -2.478 -14.677 0.279 1.00 49.03 385 THR A CA 1
ATOM 2894 C C . THR A 1 385 ? -2.368 -16.164 0.582 1.00 49.03 385 THR A C 1
ATOM 2896 O O . THR A 1 385 ? -2.386 -17.017 -0.313 1.00 49.03 385 THR A O 1
ATOM 2899 N N . SER A 1 386 ? -2.338 -16.494 1.870 1.00 48.59 386 SER A N 1
ATOM 2900 C CA . SER A 1 386 ? -2.423 -17.877 2.331 1.00 48.59 386 SER A CA 1
ATOM 2901 C C . SER A 1 386 ? -3.713 -18.590 1.879 1.00 48.59 386 SER A C 1
ATOM 2903 O O . SER A 1 386 ? -3.846 -19.790 2.084 1.00 48.59 386 SER A O 1
ATOM 2905 N N . SER A 1 387 ? -4.664 -17.881 1.251 1.00 40.94 387 SER A N 1
ATOM 2906 C CA . SER A 1 387 ? -5.962 -18.376 0.781 1.00 40.94 387 SER A CA 1
ATOM 2907 C C . SER A 1 387 ? -6.061 -18.695 -0.720 1.00 40.94 387 SER A C 1
ATOM 2909 O O . SER A 1 387 ? -7.061 -19.273 -1.127 1.00 40.94 387 SER A O 1
ATOM 2911 N N . VAL A 1 388 ? -5.061 -18.409 -1.565 1.00 43.16 388 VAL A N 1
ATOM 2912 C CA . VAL A 1 388 ? -4.987 -19.025 -2.923 1.00 43.16 388 VAL A CA 1
ATOM 2913 C C . VAL A 1 388 ? -4.361 -20.435 -2.856 1.00 43.16 388 VAL A C 1
ATOM 2915 O O . VAL A 1 388 ? -4.361 -21.200 -3.818 1.00 43.16 388 VAL A O 1
ATOM 2918 N N . LEU A 1 389 ? -3.979 -20.867 -1.650 1.00 44.31 389 LEU A N 1
ATOM 2919 C CA . LEU A 1 389 ? -3.684 -22.257 -1.291 1.00 44.31 389 LEU A CA 1
ATOM 2920 C C . LEU A 1 389 ? -4.925 -23.168 -1.209 1.00 44.31 389 LEU A C 1
ATOM 2922 O O . LEU A 1 389 ? -4.816 -24.279 -0.710 1.00 44.31 389 LEU A O 1
ATOM 2926 N N . VAL A 1 390 ? -6.103 -22.749 -1.687 1.00 39.56 390 VAL A N 1
ATOM 2927 C CA . VAL A 1 390 ? -7.352 -23.526 -1.518 1.00 39.56 390 VAL A CA 1
ATOM 2928 C C . VAL A 1 390 ? -7.578 -24.567 -2.630 1.00 39.56 390 VAL A C 1
ATOM 2930 O O . VAL A 1 390 ? -8.388 -25.470 -2.457 1.00 39.56 390 VAL A O 1
ATOM 2933 N N . ASN A 1 391 ? -6.799 -24.538 -3.719 1.00 39.16 391 ASN A N 1
ATOM 2934 C CA . ASN A 1 391 ? -6.694 -25.673 -4.659 1.00 39.16 391 ASN A CA 1
ATOM 2935 C C . ASN A 1 391 ? -5.344 -26.404 -4.588 1.00 39.16 391 ASN A C 1
ATOM 2937 O O . ASN A 1 391 ? -5.118 -27.383 -5.300 1.00 39.16 391 ASN A O 1
ATOM 2941 N N . TYR A 1 392 ? -4.466 -25.964 -3.689 1.00 44.00 392 TYR A N 1
ATOM 2942 C CA . TYR A 1 392 ? -3.370 -26.778 -3.192 1.00 44.00 392 TYR A CA 1
ATOM 2943 C C . TYR A 1 392 ? -3.929 -27.630 -2.061 1.00 44.00 392 TYR A C 1
ATOM 2945 O O . TYR A 1 392 ? -4.679 -27.133 -1.227 1.00 44.00 392 TYR A O 1
ATOM 2953 N N . LEU A 1 393 ? -3.619 -28.924 -2.027 1.00 46.38 393 LEU A N 1
ATOM 2954 C CA . LEU A 1 393 ? -4.075 -29.774 -0.933 1.00 46.38 393 LEU A CA 1
ATOM 2955 C C . LEU A 1 393 ? -3.276 -29.404 0.328 1.00 46.38 393 LEU A C 1
ATOM 2957 O O . LEU A 1 393 ? -2.237 -29.994 0.624 1.00 46.38 393 LEU A O 1
ATOM 2961 N N . TYR A 1 394 ? -3.714 -28.356 1.025 1.00 52.00 394 TYR A N 1
ATOM 2962 C CA . TYR A 1 394 ? -3.051 -27.862 2.217 1.00 52.00 394 TYR A CA 1
ATOM 2963 C C . TYR A 1 394 ? -3.232 -28.877 3.337 1.00 52.00 394 TYR A C 1
ATOM 2965 O O . TYR A 1 394 ? -4.343 -29.199 3.758 1.00 52.00 394 TYR A O 1
ATOM 2973 N N . LEU A 1 395 ? -2.103 -29.366 3.829 1.00 54.22 395 LEU A N 1
ATOM 2974 C CA . LEU A 1 395 ? -2.021 -30.100 5.084 1.00 54.22 395 LEU A CA 1
ATOM 2975 C C . LEU A 1 395 ? -1.523 -29.186 6.197 1.00 54.22 395 LEU A C 1
ATOM 2977 O O . LEU A 1 395 ? -1.237 -29.663 7.288 1.00 54.22 395 LEU A O 1
ATOM 2981 N N . ALA A 1 396 ? -1.411 -27.879 5.956 1.00 56.88 396 ALA A N 1
ATOM 2982 C CA . ALA A 1 396 ? -0.858 -26.982 6.950 1.00 56.88 396 ALA A CA 1
ATOM 2983 C C . ALA A 1 396 ? -1.914 -26.593 7.976 1.00 56.88 396 ALA A C 1
ATOM 2985 O O . ALA A 1 396 ? -2.631 -25.600 7.906 1.00 56.88 396 ALA A O 1
ATOM 2986 N N . ASP A 1 397 ? -1.968 -27.461 8.961 1.00 65.38 397 ASP A N 1
ATOM 2987 C CA . ASP A 1 397 ? -1.841 -27.026 10.328 1.00 65.38 397 ASP A CA 1
ATOM 2988 C C . ASP A 1 397 ? -0.641 -26.067 10.494 1.00 65.38 397 ASP A C 1
ATOM 2990 O O . ASP A 1 397 ? 0.469 -26.352 10.036 1.00 65.38 397 ASP A O 1
ATOM 2994 N N . ASN A 1 398 ? -0.886 -24.904 11.090 1.00 69.75 398 ASN A N 1
ATOM 2995 C CA . ASN A 1 398 ? 0.143 -23.924 11.451 1.00 69.75 398 ASN A CA 1
ATOM 2996 C C . ASN A 1 398 ? 0.650 -24.141 12.891 1.00 69.75 398 ASN A C 1
ATOM 2998 O O . ASN A 1 398 ? 1.438 -23.333 13.390 1.00 69.75 398 ASN A O 1
ATOM 3002 N N . PHE A 1 399 ? 0.175 -25.209 13.542 1.00 81.81 399 PHE A N 1
ATOM 3003 C CA . PHE A 1 399 ? 0.559 -25.698 14.858 1.00 81.81 399 PHE A CA 1
ATOM 3004 C C . PHE A 1 399 ? 0.471 -24.629 15.955 1.00 81.81 399 PHE A C 1
ATOM 3006 O O . PHE A 1 399 ? 1.298 -24.587 16.876 1.00 81.81 399 PHE A O 1
ATOM 3013 N N . ASN A 1 400 ? -0.461 -23.681 15.798 1.00 80.69 400 ASN A N 1
ATOM 3014 C CA . ASN A 1 400 ? -0.582 -22.509 16.662 1.00 80.69 400 ASN A CA 1
ATOM 3015 C C . ASN A 1 400 ? -1.730 -22.604 17.676 1.00 80.69 400 ASN A C 1
ATOM 3017 O O . ASN A 1 400 ? -1.804 -21.751 18.563 1.00 80.69 400 ASN A O 1
ATOM 3021 N N . ASP A 1 401 ? -2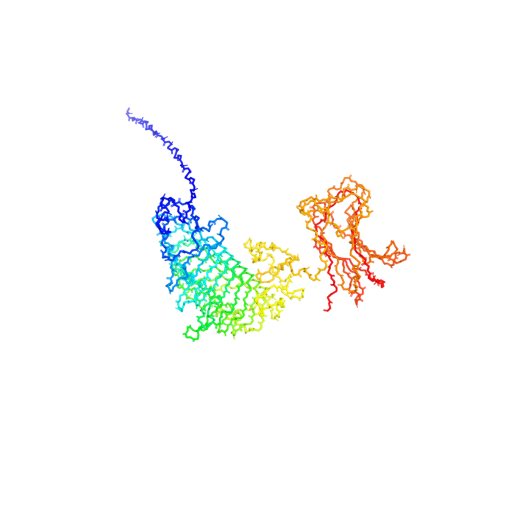.591 -23.617 17.564 1.00 84.62 401 ASP A N 1
ATOM 3022 C CA . ASP A 1 401 ? -3.750 -23.814 18.436 1.00 84.62 401 ASP A CA 1
ATOM 3023 C C . ASP A 1 401 ? -3.487 -24.832 19.558 1.00 84.62 401 ASP A C 1
ATOM 3025 O O . ASP A 1 401 ? -4.245 -24.892 20.531 1.00 84.62 401 ASP A O 1
ATOM 3029 N N . GLY A 1 402 ? -2.373 -25.567 19.481 1.00 89.62 402 GLY A N 1
ATOM 3030 C CA . GLY A 1 402 ? -1.991 -26.547 20.489 1.00 89.62 402 GLY A CA 1
ATOM 3031 C C . GLY A 1 402 ? -2.688 -27.897 20.306 1.00 89.62 402 GLY A C 1
ATOM 3032 O O . GLY A 1 402 ? -2.651 -28.717 21.231 1.00 89.62 402 GLY A O 1
ATOM 3033 N N . VAL A 1 403 ? -3.346 -28.135 19.167 1.00 91.88 403 VAL A N 1
ATOM 3034 C CA . VAL A 1 403 ? -4.196 -29.298 18.910 1.00 91.88 403 VAL A CA 1
ATOM 3035 C C . VAL A 1 403 ? -3.751 -30.022 17.642 1.00 91.88 403 VAL A C 1
ATOM 3037 O O . VAL A 1 403 ? -4.111 -29.645 16.537 1.00 91.88 403 VAL A O 1
ATOM 3040 N N . LEU A 1 404 ? -3.107 -31.181 17.837 1.00 91.06 404 LEU A N 1
ATOM 3041 C CA . LEU A 1 404 ? -2.669 -32.059 16.746 1.00 91.06 404 LEU A CA 1
ATOM 3042 C C . LEU A 1 404 ? -3.766 -32.284 15.698 1.00 91.06 404 LEU A C 1
ATOM 3044 O O . LEU A 1 404 ? -4.800 -32.902 15.980 1.00 91.06 404 LEU A O 1
ATOM 3048 N N . ASN A 1 405 ? -3.506 -31.850 14.470 1.00 85.88 405 ASN A N 1
ATOM 3049 C CA . ASN A 1 405 ? -4.476 -31.952 13.394 1.00 85.88 405 ASN A CA 1
ATOM 3050 C C . ASN A 1 405 ? -4.776 -33.407 12.972 1.00 85.88 405 ASN A C 1
ATOM 3052 O O . ASN A 1 405 ? -3.901 -34.206 12.630 1.00 85.88 405 ASN A O 1
ATOM 3056 N N . ASN A 1 406 ? -6.069 -33.739 12.917 1.00 89.06 406 ASN A N 1
ATOM 3057 C CA . ASN A 1 406 ? -6.579 -35.059 12.525 1.00 89.06 406 ASN A CA 1
ATOM 3058 C C . ASN A 1 406 ? -6.348 -35.415 11.042 1.00 89.06 406 ASN A C 1
ATOM 3060 O O . ASN A 1 406 ? -6.599 -36.551 10.636 1.00 89.06 406 ASN A O 1
ATOM 3064 N N . ASN A 1 407 ? -5.844 -34.489 10.227 1.00 83.19 407 ASN A N 1
ATOM 3065 C CA . ASN A 1 407 ? -5.382 -34.760 8.865 1.00 83.19 407 ASN A CA 1
ATOM 3066 C C . ASN A 1 407 ? -4.074 -35.566 8.836 1.00 83.19 407 ASN A C 1
ATOM 3068 O O . ASN A 1 407 ? -3.660 -36.011 7.765 1.00 83.19 407 ASN A O 1
ATOM 3072 N N . TYR A 1 408 ? -3.440 -35.793 9.989 1.00 87.12 408 TYR A N 1
ATOM 3073 C CA . TYR A 1 408 ? -2.233 -36.598 10.118 1.00 87.12 408 TYR A CA 1
ATOM 3074 C C . TYR A 1 408 ? -2.495 -37.963 10.777 1.00 87.12 408 TYR A C 1
ATOM 3076 O O . TYR A 1 408 ? -3.197 -38.099 11.777 1.00 87.12 408 TYR A O 1
ATOM 3084 N N . SER A 1 409 ? -1.865 -39.003 10.233 1.00 91.19 409 SER A N 1
ATOM 3085 C CA . SER A 1 409 ? -1.725 -40.333 10.828 1.00 91.19 409 SER A CA 1
ATOM 3086 C C . SER A 1 409 ? -0.438 -40.403 11.640 1.00 91.19 409 SER A C 1
ATOM 3088 O O . SER A 1 409 ? 0.640 -40.662 11.099 1.00 91.19 409 SER A O 1
ATOM 3090 N N . TYR A 1 410 ? -0.526 -40.219 12.955 1.00 91.50 410 TYR A N 1
ATOM 3091 C CA . TYR A 1 410 ? 0.616 -40.309 13.871 1.00 91.50 410 TYR A CA 1
ATOM 3092 C C . TYR A 1 410 ? 0.983 -41.771 14.184 1.00 91.50 410 TYR A C 1
ATOM 3094 O O . TYR A 1 410 ? 0.741 -42.285 15.273 1.00 91.50 410 TYR A O 1
ATOM 3102 N N . LEU A 1 411 ? 1.580 -42.471 13.215 1.00 90.69 411 LEU A N 1
ATOM 3103 C CA . LEU A 1 411 ? 1.841 -43.916 13.301 1.00 90.69 411 LEU A CA 1
ATOM 3104 C C . LEU A 1 411 ? 2.845 -44.329 14.391 1.00 90.69 411 LEU A C 1
ATOM 3106 O O . LEU A 1 411 ? 2.858 -45.488 14.811 1.00 90.69 411 LEU A O 1
ATOM 3110 N N . LYS A 1 412 ? 3.765 -43.442 14.795 1.00 92.56 412 LYS A N 1
ATOM 3111 C CA . LYS A 1 412 ? 4.767 -43.750 15.829 1.00 92.56 412 LYS A CA 1
ATOM 3112 C C . LYS A 1 412 ? 5.230 -42.503 16.578 1.00 92.56 412 LYS A C 1
ATOM 3114 O O . LYS A 1 412 ? 5.387 -41.442 15.978 1.00 92.56 412 LYS A O 1
ATOM 3119 N N . GLY A 1 413 ? 5.589 -42.687 17.848 1.00 90.88 413 GLY A N 1
ATOM 3120 C CA . GLY A 1 413 ? 6.175 -41.652 18.701 1.00 90.88 413 GLY A CA 1
ATOM 3121 C C . GLY A 1 413 ? 5.121 -40.804 19.408 1.00 90.88 413 GLY A C 1
ATOM 3122 O O . GLY A 1 413 ? 3.931 -41.090 19.328 1.00 90.88 413 GLY A O 1
ATOM 3123 N N . LYS A 1 414 ? 5.581 -39.787 20.137 1.00 92.06 414 LYS A N 1
ATOM 3124 C CA . LYS A 1 414 ? 4.727 -38.757 20.734 1.00 92.06 414 LYS A CA 1
ATOM 3125 C C . LYS A 1 414 ? 4.947 -37.455 19.977 1.00 92.06 414 LYS A C 1
ATOM 3127 O O . LYS A 1 414 ? 6.097 -37.139 19.656 1.00 92.06 414 LYS A O 1
ATOM 3132 N N . TRP A 1 415 ? 3.857 -36.749 19.726 1.00 93.75 415 TRP A N 1
ATOM 3133 C CA . TRP A 1 415 ? 3.821 -35.466 19.041 1.00 93.75 415 TRP A CA 1
ATOM 3134 C C . TRP A 1 415 ? 3.099 -34.453 19.926 1.00 93.75 415 TRP A C 1
ATOM 3136 O O . TRP A 1 415 ? 2.246 -34.840 20.727 1.00 93.75 415 TRP A O 1
ATOM 3146 N N . SER A 1 416 ? 3.470 -33.189 19.806 1.00 94.31 416 SER A N 1
ATOM 3147 C CA . SER A 1 416 ? 2.780 -32.058 20.423 1.00 94.31 416 SER A CA 1
ATOM 3148 C C . SER A 1 416 ? 2.943 -30.830 19.548 1.00 94.31 416 SER A C 1
ATOM 3150 O O . SER A 1 416 ? 3.804 -30.811 18.671 1.00 94.31 416 SER A O 1
ATOM 3152 N N . GLU A 1 417 ? 2.182 -29.792 19.848 1.00 92.44 417 GLU A N 1
ATOM 3153 C CA . GLU A 1 417 ? 2.369 -28.475 19.255 1.00 92.44 417 GLU A CA 1
ATOM 3154 C C . GLU A 1 417 ? 2.911 -27.488 20.281 1.00 92.44 417 GLU A C 1
ATOM 3156 O O . GLU A 1 417 ? 2.580 -27.576 21.465 1.00 92.44 417 GLU A O 1
ATOM 3161 N N . ASP A 1 418 ? 3.761 -26.573 19.823 1.00 86.62 418 ASP A N 1
ATOM 3162 C CA . ASP A 1 418 ? 4.379 -25.525 20.638 1.00 86.62 418 ASP A CA 1
ATOM 3163 C C . ASP A 1 418 ? 4.291 -24.170 19.922 1.00 86.62 418 ASP A C 1
ATOM 3165 O O . ASP A 1 418 ? 5.260 -23.672 19.341 1.00 86.62 418 ASP A O 1
ATOM 3169 N N . GLY A 1 419 ? 3.069 -23.625 19.882 1.00 74.75 419 GLY A N 1
ATOM 3170 C CA . GLY A 1 419 ? 2.778 -22.232 19.531 1.00 74.75 419 GLY A CA 1
ATOM 3171 C C . GLY A 1 419 ? 3.242 -21.763 18.149 1.00 74.75 419 GLY A C 1
ATOM 3172 O O . GLY A 1 419 ? 3.447 -20.555 18.005 1.00 74.75 419 GLY A O 1
ATOM 3173 N N . LYS A 1 420 ? 3.445 -22.700 17.201 1.00 81.25 420 LYS A N 1
ATOM 3174 C CA . LYS A 1 420 ? 3.823 -22.574 15.765 1.00 81.25 420 LYS A CA 1
ATOM 3175 C C . LYS A 1 420 ? 4.521 -23.825 15.216 1.00 81.25 420 LYS A C 1
ATOM 3177 O O . LYS A 1 420 ? 4.740 -23.935 14.012 1.00 81.25 420 LYS A O 1
ATOM 3182 N N . ASN A 1 421 ? 4.930 -24.736 16.095 1.00 83.19 421 ASN A N 1
ATOM 3183 C CA . ASN A 1 421 ? 5.756 -25.881 15.734 1.00 83.19 421 ASN A CA 1
ATOM 3184 C C . ASN A 1 421 ? 5.055 -27.194 16.034 1.00 83.19 421 ASN A C 1
ATOM 3186 O O . ASN A 1 421 ? 4.564 -27.376 17.145 1.00 83.19 421 ASN A O 1
ATOM 3190 N N . LEU A 1 422 ? 5.154 -28.153 15.119 1.00 89.94 422 LEU A N 1
ATOM 3191 C CA . LEU A 1 422 ? 4.918 -29.554 15.431 1.00 89.94 422 LEU A CA 1
ATOM 3192 C C . LEU A 1 422 ? 6.206 -30.177 15.970 1.00 89.94 422 LEU A C 1
ATOM 3194 O O . LEU A 1 422 ? 7.241 -30.188 15.303 1.00 89.94 422 LEU A O 1
ATOM 3198 N N . VAL A 1 423 ? 6.142 -30.721 17.180 1.00 91.44 423 VAL A N 1
ATOM 3199 C CA . VAL A 1 423 ? 7.300 -31.218 17.923 1.00 91.44 423 VAL A CA 1
ATOM 3200 C C . VAL A 1 423 ? 7.200 -32.725 18.104 1.00 91.44 423 VAL A C 1
ATOM 3202 O O . VAL A 1 423 ? 6.257 -33.244 18.705 1.00 91.44 423 VAL A O 1
ATOM 3205 N N . ALA A 1 424 ? 8.209 -33.459 17.636 1.00 91.12 424 ALA A N 1
ATOM 3206 C CA . ALA A 1 424 ? 8.368 -34.862 18.006 1.00 91.12 424 ALA A CA 1
ATOM 3207 C C . ALA A 1 424 ? 9.086 -34.979 19.354 1.00 91.12 424 ALA A C 1
ATOM 3209 O O . ALA A 1 424 ? 10.263 -34.655 19.472 1.00 91.12 424 ALA A O 1
ATOM 3210 N N . ILE A 1 425 ? 8.408 -35.532 20.358 1.00 85.75 425 ILE A N 1
ATOM 3211 C CA . ILE A 1 425 ? 8.936 -35.633 21.730 1.00 85.75 425 ILE A CA 1
ATOM 3212 C C . ILE A 1 425 ? 9.686 -36.965 21.966 1.00 85.75 425 ILE A C 1
ATOM 3214 O O . ILE A 1 425 ? 10.312 -37.181 23.003 1.00 85.75 425 ILE A O 1
ATOM 3218 N N . SER A 1 426 ? 9.625 -37.925 21.034 1.00 82.88 426 SER A N 1
ATOM 3219 C CA . SER A 1 426 ? 10.218 -39.255 21.243 1.00 82.88 426 SER A CA 1
ATOM 3220 C C . SER A 1 426 ? 11.698 -39.332 20.858 1.00 82.88 426 SER A C 1
ATOM 3222 O O . SER A 1 426 ? 12.032 -39.253 19.679 1.00 82.88 426 SER A O 1
ATOM 3224 N N . ALA A 1 427 ? 12.550 -39.692 21.825 1.00 75.50 427 ALA A N 1
ATOM 3225 C CA . ALA A 1 427 ? 13.990 -39.898 21.625 1.00 75.50 427 ALA A CA 1
ATOM 3226 C C . ALA A 1 427 ? 14.361 -41.009 20.613 1.00 75.50 427 ALA A C 1
ATOM 3228 O O . ALA A 1 427 ? 15.483 -41.060 20.108 1.00 75.50 427 ALA A O 1
ATOM 3229 N N . THR A 1 428 ? 13.455 -41.956 20.327 1.00 85.00 428 THR A N 1
ATOM 3230 C CA . THR A 1 428 ? 13.793 -43.148 19.522 1.00 85.00 428 THR A CA 1
ATOM 3231 C C . THR A 1 428 ? 13.344 -43.049 18.073 1.00 85.00 428 THR A C 1
ATOM 3233 O O . THR A 1 428 ? 14.135 -43.338 17.171 1.00 85.00 428 THR A O 1
ATOM 3236 N N . LYS A 1 429 ? 12.070 -42.721 17.837 1.00 90.25 429 LYS A N 1
ATOM 3237 C CA . LYS A 1 429 ? 11.487 -42.563 16.504 1.00 90.25 429 LYS A CA 1
ATOM 3238 C C . LYS A 1 429 ? 10.074 -41.988 16.605 1.00 90.25 429 LYS A C 1
ATOM 3240 O O . LYS A 1 429 ? 9.215 -42.639 17.197 1.00 90.25 429 LYS A O 1
ATOM 3245 N N . SER A 1 430 ? 9.818 -40.890 15.906 1.00 91.50 430 SER A N 1
ATOM 3246 C CA . SER A 1 430 ? 8.464 -40.413 15.609 1.00 91.50 430 SER A CA 1
ATOM 3247 C C . SER A 1 430 ? 8.195 -40.516 14.109 1.00 91.50 430 SER A C 1
ATOM 3249 O O . SER A 1 430 ? 9.111 -40.374 13.299 1.00 91.50 430 SER A O 1
ATOM 3251 N N . LYS A 1 431 ? 6.972 -40.868 13.718 1.00 93.19 431 LYS A N 1
ATOM 3252 C CA . LYS A 1 431 ? 6.559 -41.015 12.317 1.00 93.19 431 LYS A CA 1
ATOM 3253 C C . LYS A 1 431 ? 5.116 -40.557 12.183 1.00 93.19 431 LYS A C 1
ATOM 3255 O O . LYS A 1 431 ? 4.274 -41.028 12.947 1.00 93.19 431 LYS A O 1
ATOM 3260 N N . LEU A 1 432 ? 4.862 -39.705 11.203 1.00 92.31 432 LEU A N 1
ATOM 3261 C CA . LEU A 1 432 ? 3.527 -39.317 10.782 1.00 92.31 432 LEU A CA 1
ATOM 3262 C C . LEU A 1 432 ? 3.393 -39.413 9.261 1.00 92.31 432 LEU A C 1
ATOM 3264 O O . LEU A 1 432 ? 4.390 -39.339 8.539 1.00 92.31 432 LEU A O 1
ATOM 3268 N N . PHE A 1 433 ? 2.164 -39.598 8.802 1.00 89.25 433 PHE A N 1
ATOM 3269 C CA . PHE A 1 433 ? 1.751 -39.503 7.403 1.00 89.25 433 PHE A CA 1
ATOM 3270 C C . PHE A 1 433 ? 0.531 -38.618 7.300 1.00 89.25 433 PHE A C 1
ATOM 3272 O O . PHE A 1 433 ? -0.082 -38.275 8.304 1.00 89.25 433 PHE A O 1
ATOM 3279 N N . LEU A 1 434 ? 0.166 -38.283 6.082 1.00 85.25 434 LEU A N 1
ATOM 3280 C CA . LEU A 1 434 ? -1.057 -37.569 5.782 1.00 85.25 434 LEU A CA 1
ATOM 3281 C C . LEU A 1 434 ? -2.182 -38.590 5.623 1.00 85.25 434 LEU A C 1
ATOM 3283 O O . LEU A 1 434 ? -1.987 -39.626 4.997 1.00 85.25 434 LEU A O 1
ATOM 3287 N N . ASN A 1 435 ? -3.353 -38.306 6.187 1.00 79.31 435 ASN A N 1
ATOM 3288 C CA . ASN A 1 435 ? -4.532 -39.177 6.122 1.00 79.31 435 ASN A CA 1
ATOM 3289 C C . ASN A 1 435 ? -5.264 -39.122 4.773 1.00 79.31 435 ASN A C 1
ATOM 3291 O O . ASN A 1 435 ? -6.305 -39.758 4.621 1.00 79.31 435 ASN A O 1
ATOM 3295 N N . SER A 1 436 ? -4.752 -38.364 3.803 1.00 67.88 436 SER A N 1
ATOM 3296 C CA . SER A 1 436 ? -5.356 -38.245 2.480 1.00 67.88 436 SER A CA 1
ATOM 3297 C C . SER A 1 436 ? -4.613 -39.139 1.487 1.00 67.88 436 SER A C 1
ATOM 3299 O O . SER A 1 436 ? -3.401 -38.957 1.349 1.00 67.88 436 SER A O 1
ATOM 3301 N N . PRO A 1 437 ? -5.302 -40.045 0.764 1.00 59.38 437 PRO A N 1
ATOM 3302 C CA . PRO A 1 437 ? -4.727 -40.831 -0.324 1.00 59.38 437 PRO A CA 1
ATOM 3303 C C . PRO A 1 437 ? -4.530 -39.933 -1.551 1.00 59.38 437 PRO A C 1
ATOM 3305 O O . PRO A 1 437 ? -5.119 -40.145 -2.615 1.00 59.38 437 PRO A O 1
ATOM 3308 N N . LEU A 1 438 ? -3.747 -38.866 -1.395 1.00 63.38 438 LEU A N 1
ATOM 3309 C CA . LEU A 1 438 ? -3.386 -38.013 -2.505 1.00 63.38 438 LEU A CA 1
ATOM 3310 C C . LEU A 1 438 ? -2.392 -38.803 -3.351 1.00 63.38 438 LEU A C 1
ATOM 3312 O O . LEU A 1 438 ? -1.195 -38.838 -3.069 1.00 63.38 438 LEU A O 1
ATOM 3316 N N . LEU A 1 439 ? -2.896 -39.454 -4.399 1.00 67.44 439 LEU A N 1
ATOM 3317 C CA . LEU A 1 439 ? -2.056 -40.000 -5.454 1.00 67.44 439 LEU A CA 1
ATOM 3318 C C . LEU A 1 439 ? -1.386 -38.819 -6.142 1.00 67.44 439 LEU A C 1
ATOM 3320 O O . LEU A 1 439 ? -1.938 -38.255 -7.076 1.00 67.44 439 LEU A O 1
ATOM 3324 N N . CYS A 1 440 ? -0.230 -38.411 -5.632 1.00 69.75 440 CYS A N 1
ATOM 3325 C CA . CYS A 1 440 ? 0.522 -37.292 -6.164 1.00 69.75 440 CYS A CA 1
ATOM 3326 C C . CYS A 1 440 ? 1.369 -37.816 -7.319 1.00 69.75 440 CYS A C 1
ATOM 3328 O O . CYS A 1 440 ? 2.350 -38.538 -7.080 1.00 69.75 440 CYS A O 1
ATOM 3330 N N . PRO A 1 441 ? 0.963 -37.561 -8.571 1.00 71.12 441 PRO A N 1
ATOM 3331 C CA . PRO A 1 441 ? 1.684 -38.095 -9.698 1.00 71.12 441 PRO A CA 1
ATOM 3332 C C . PRO A 1 441 ? 2.950 -37.253 -9.918 1.00 71.12 441 PRO A C 1
ATOM 3334 O O . PRO A 1 441 ? 3.394 -36.462 -9.083 1.00 71.12 441 PRO A O 1
ATOM 3337 N N . LYS A 1 442 ? 3.573 -37.467 -11.063 1.00 72.31 442 LYS A N 1
ATOM 3338 C CA . LYS A 1 442 ? 4.666 -36.654 -11.578 1.00 72.31 442 LYS A CA 1
ATOM 3339 C C . LYS A 1 442 ? 4.350 -35.155 -11.561 1.00 72.31 442 LYS A C 1
ATOM 3341 O O . LYS A 1 442 ? 3.309 -34.777 -12.070 1.00 72.31 442 LYS A O 1
ATOM 3346 N N . GLY A 1 443 ? 5.280 -34.351 -11.050 1.00 70.56 443 GLY A N 1
ATOM 3347 C CA . GLY A 1 443 ? 5.253 -32.888 -10.934 1.00 70.56 443 GLY A CA 1
ATOM 3348 C C . GLY A 1 443 ? 5.033 -32.378 -9.506 1.00 70.56 443 GLY A C 1
ATOM 3349 O O . GLY A 1 443 ? 5.087 -31.175 -9.269 1.00 70.56 443 GLY A O 1
ATOM 3350 N N . CYS A 1 444 ? 4.797 -33.272 -8.544 1.00 79.62 444 CYS A N 1
ATOM 3351 C CA . CYS A 1 444 ? 4.553 -32.872 -7.167 1.00 79.62 444 CYS A CA 1
ATOM 3352 C C . CYS A 1 444 ? 5.796 -32.351 -6.434 1.00 79.62 444 CYS A C 1
ATOM 3354 O O . CYS A 1 444 ? 6.905 -32.874 -6.595 1.00 79.62 444 CYS A O 1
ATOM 3356 N N . VAL A 1 445 ? 5.569 -31.391 -5.537 1.00 82.12 445 VAL A N 1
ATOM 3357 C CA . VAL A 1 445 ? 6.569 -30.839 -4.617 1.00 82.12 445 VAL A CA 1
ATOM 3358 C C . VAL A 1 445 ? 6.113 -31.059 -3.181 1.00 82.12 445 VAL A C 1
ATOM 3360 O O . VAL A 1 445 ? 5.004 -30.680 -2.836 1.00 82.12 445 VAL A O 1
ATOM 3363 N N . PHE A 1 446 ? 6.965 -31.630 -2.332 1.00 86.19 446 PHE A N 1
ATOM 3364 C CA . PHE A 1 446 ? 6.769 -31.675 -0.882 1.00 86.19 446 PHE A CA 1
ATOM 3365 C C . PHE A 1 446 ? 7.735 -30.694 -0.209 1.00 86.19 446 PHE A C 1
ATOM 3367 O O . PHE A 1 446 ? 8.946 -30.828 -0.359 1.00 86.19 446 PHE A O 1
ATOM 3374 N N . ASP A 1 447 ? 7.213 -29.703 0.509 1.00 82.81 447 ASP A N 1
ATOM 3375 C CA . ASP A 1 447 ? 7.961 -28.582 1.089 1.00 82.81 447 ASP A CA 1
ATOM 3376 C C . ASP A 1 447 ? 7.678 -28.485 2.597 1.00 82.81 447 ASP A C 1
ATOM 3378 O O . ASP A 1 447 ? 6.524 -28.566 3.016 1.00 82.81 447 ASP A O 1
ATOM 3382 N N . THR A 1 448 ? 8.708 -28.365 3.433 1.00 86.69 448 THR A N 1
ATOM 3383 C CA . THR A 1 448 ? 8.541 -28.172 4.882 1.00 86.69 448 THR A CA 1
ATOM 3384 C C . THR A 1 448 ? 9.747 -27.487 5.510 1.00 86.69 448 THR A C 1
ATOM 3386 O O . THR A 1 448 ? 10.864 -27.646 5.016 1.00 86.69 448 THR A O 1
ATOM 3389 N N . THR A 1 449 ? 9.565 -26.782 6.626 1.00 83.62 449 THR A N 1
ATOM 3390 C CA . THR A 1 449 ? 10.680 -26.246 7.414 1.00 83.62 449 THR A CA 1
ATOM 3391 C C . THR A 1 449 ? 10.948 -27.128 8.626 1.00 83.62 449 THR A C 1
ATOM 3393 O O . THR A 1 449 ? 10.036 -27.515 9.353 1.00 83.62 449 THR A O 1
ATOM 3396 N N . VAL A 1 450 ? 12.219 -27.454 8.859 1.00 89.56 450 VAL A N 1
ATOM 3397 C CA . VAL A 1 450 ? 12.664 -28.220 10.026 1.00 89.56 450 VAL A CA 1
ATOM 3398 C C . VAL A 1 450 ? 13.710 -27.449 10.822 1.00 89.56 450 VAL A C 1
ATOM 3400 O O . VAL A 1 450 ? 14.632 -26.877 10.248 1.00 89.56 450 VAL A O 1
ATOM 3403 N N . ARG A 1 451 ? 13.622 -27.497 12.151 1.00 88.88 451 ARG A N 1
ATOM 3404 C CA . ARG A 1 451 ? 14.604 -26.916 13.074 1.00 88.88 451 ARG A CA 1
ATOM 3405 C C . ARG A 1 451 ? 15.074 -27.962 14.070 1.00 88.88 451 ARG A C 1
ATOM 3407 O O . ARG A 1 451 ? 14.296 -28.513 14.848 1.00 88.88 451 ARG A O 1
ATOM 3414 N N . PHE A 1 452 ? 16.373 -28.228 14.072 1.00 88.50 452 PHE A N 1
ATOM 3415 C CA . PHE A 1 452 ? 16.985 -29.193 14.983 1.00 88.50 452 PHE A CA 1
ATOM 3416 C C . PHE A 1 452 ? 17.187 -28.578 16.368 1.00 88.50 452 PHE A C 1
ATOM 3418 O O . PHE A 1 452 ? 17.712 -27.469 16.470 1.00 88.50 452 PHE A O 1
ATOM 3425 N N . SER A 1 453 ? 16.847 -29.289 17.448 1.00 86.69 453 SER A N 1
ATOM 3426 C CA . SER A 1 453 ? 17.324 -28.885 18.773 1.00 86.69 453 SER A CA 1
ATOM 3427 C C . SER A 1 453 ? 18.856 -28.996 18.858 1.00 86.69 453 SER A C 1
ATOM 3429 O O . SER A 1 453 ? 19.479 -29.721 18.069 1.00 86.69 453 SER A O 1
ATOM 3431 N N . PRO A 1 454 ? 19.491 -28.334 19.843 1.00 85.50 454 PRO A N 1
ATOM 3432 C CA . PRO A 1 454 ? 20.849 -28.668 20.248 1.00 85.50 454 PRO A CA 1
ATOM 3433 C C . PRO A 1 454 ? 20.895 -30.159 20.576 1.00 85.50 454 PRO A C 1
ATOM 3435 O O . PRO A 1 454 ? 20.143 -30.632 21.431 1.00 85.50 454 PRO A O 1
ATOM 3438 N N . ALA A 1 455 ? 21.698 -30.913 19.830 1.00 74.06 455 ALA A N 1
ATOM 3439 C CA . ALA A 1 455 ? 21.754 -32.354 20.001 1.00 74.06 455 ALA A CA 1
ATOM 3440 C C . ALA A 1 455 ? 22.381 -32.683 21.363 1.00 74.06 455 ALA A C 1
ATOM 3442 O O . ALA A 1 455 ? 23.506 -32.276 21.652 1.00 74.06 455 ALA A O 1
ATOM 3443 N N . THR A 1 456 ? 21.660 -33.435 22.189 1.00 74.94 456 THR A N 1
ATOM 3444 C CA . THR A 1 456 ? 22.173 -34.031 23.430 1.00 74.94 456 THR A CA 1
ATOM 3445 C C . THR A 1 456 ? 22.450 -35.529 23.264 1.00 74.94 456 THR A C 1
ATOM 3447 O O . THR A 1 456 ? 23.166 -36.120 24.072 1.00 74.94 456 THR A O 1
ATOM 3450 N N . GLY A 1 457 ? 21.925 -36.146 22.195 1.00 73.31 457 GLY A N 1
ATOM 3451 C CA . GLY A 1 457 ? 22.057 -37.570 21.891 1.00 73.31 457 GLY A CA 1
ATOM 3452 C C . GLY A 1 457 ? 22.970 -37.923 20.706 1.00 73.31 457 GLY A C 1
ATOM 3453 O O . GLY A 1 457 ? 23.518 -37.080 20.003 1.00 73.31 457 GLY A O 1
ATOM 3454 N N . LEU A 1 458 ? 23.107 -39.233 20.454 1.00 73.50 458 LEU A N 1
ATOM 3455 C CA . LEU A 1 458 ? 23.966 -39.809 19.399 1.00 73.50 458 LEU A CA 1
ATOM 3456 C C . LEU A 1 458 ? 23.359 -39.772 17.986 1.00 73.50 458 LEU A C 1
ATOM 3458 O O . LEU A 1 458 ? 24.015 -40.145 17.010 1.00 73.50 458 LEU A O 1
ATOM 3462 N N . VAL A 1 459 ? 22.084 -39.408 17.851 1.00 79.25 459 VAL A N 1
ATOM 3463 C CA . VAL A 1 459 ? 21.395 -39.362 16.560 1.00 79.25 459 VAL A CA 1
ATOM 3464 C C . VAL A 1 459 ? 20.486 -38.148 16.550 1.00 79.25 459 VAL A C 1
ATOM 3466 O O . VAL A 1 459 ? 19.648 -38.044 17.432 1.00 79.25 459 VAL A O 1
ATOM 3469 N N . ASN A 1 460 ? 20.606 -37.297 15.531 1.00 87.25 460 ASN A N 1
ATOM 3470 C CA . ASN A 1 460 ? 19.620 -36.261 15.247 1.00 87.25 460 ASN A CA 1
ATOM 3471 C C . ASN A 1 460 ? 19.343 -36.209 13.738 1.00 87.25 460 ASN A C 1
ATOM 3473 O O . ASN A 1 460 ? 20.195 -35.798 12.943 1.00 87.25 460 ASN A O 1
ATOM 3477 N N . LYS A 1 461 ? 18.200 -36.775 13.331 1.00 93.56 461 LYS A N 1
ATOM 3478 C CA . LYS A 1 461 ? 17.831 -36.961 11.924 1.00 93.56 461 LYS A CA 1
ATOM 3479 C C . LYS A 1 461 ? 16.373 -36.603 11.672 1.00 93.56 461 LYS A C 1
ATOM 3481 O O . LYS A 1 461 ? 15.484 -37.215 12.273 1.00 93.56 461 LYS A O 1
ATOM 3486 N N . ALA A 1 462 ? 16.154 -35.740 10.686 1.00 92.81 462 ALA A N 1
ATOM 3487 C CA . ALA A 1 462 ? 14.854 -35.518 10.068 1.00 92.81 462 ALA A CA 1
ATOM 3488 C C . ALA A 1 462 ? 14.766 -36.295 8.754 1.00 92.81 462 ALA A C 1
ATOM 3490 O O . ALA A 1 462 ? 15.752 -36.438 8.022 1.00 92.81 462 ALA A O 1
ATOM 3491 N N . TYR A 1 463 ? 13.585 -36.829 8.474 1.00 94.69 463 TYR A N 1
ATOM 3492 C CA . TYR A 1 463 ? 13.306 -37.575 7.264 1.00 94.69 463 TYR A CA 1
ATOM 3493 C C . TYR A 1 463 ? 12.036 -37.033 6.628 1.00 94.69 463 TYR A C 1
ATOM 3495 O O . TYR A 1 463 ? 10.992 -36.994 7.275 1.00 94.69 463 TYR A O 1
ATOM 3503 N N . MET A 1 464 ? 12.122 -36.725 5.344 1.00 93.31 464 MET A N 1
ATOM 3504 C CA . MET A 1 464 ? 10.969 -36.422 4.508 1.00 93.31 464 MET A CA 1
ATOM 3505 C C . MET A 1 464 ? 10.706 -37.637 3.622 1.00 93.31 464 MET A C 1
ATOM 3507 O O . MET A 1 464 ? 11.624 -38.111 2.954 1.00 93.31 464 MET A O 1
ATOM 3511 N N . LEU A 1 465 ? 9.500 -38.191 3.677 1.00 93.06 465 LEU A N 1
ATOM 3512 C CA . LEU A 1 465 ? 9.064 -39.352 2.903 1.00 93.06 465 LEU A CA 1
ATOM 3513 C C . LEU A 1 465 ? 8.097 -38.858 1.824 1.00 93.06 465 LEU A C 1
ATOM 3515 O O . LEU A 1 465 ? 7.125 -38.190 2.164 1.00 93.06 465 LEU A O 1
ATOM 3519 N N . GLY A 1 466 ? 8.351 -39.187 0.561 1.00 90.38 466 GLY A N 1
ATOM 3520 C CA . GLY A 1 466 ? 7.460 -38.877 -0.559 1.00 90.38 466 GLY A CA 1
ATOM 3521 C C . GLY A 1 466 ? 7.257 -40.087 -1.463 1.00 90.38 466 GLY A C 1
ATOM 3522 O O . GLY A 1 466 ? 8.084 -41.006 -1.461 1.00 90.38 466 GLY A O 1
ATOM 3523 N N . TRP A 1 467 ? 6.150 -40.099 -2.210 1.00 89.56 467 TRP A N 1
ATOM 3524 C CA . TRP A 1 467 ? 5.716 -41.239 -3.036 1.00 89.56 467 TRP A CA 1
ATOM 3525 C C . TRP A 1 467 ? 5.727 -42.562 -2.257 1.00 89.56 467 TRP A C 1
ATOM 3527 O O . TRP A 1 467 ? 6.147 -43.602 -2.763 1.00 89.56 467 TRP A O 1
ATOM 3537 N N . TYR A 1 468 ? 5.328 -42.509 -0.986 1.00 90.81 468 TYR A N 1
ATOM 3538 C CA . TYR A 1 468 ? 5.301 -43.655 -0.092 1.00 90.81 468 TYR A CA 1
ATOM 3539 C C . TYR A 1 468 ? 4.086 -44.522 -0.400 1.00 90.81 468 TYR A C 1
ATOM 3541 O O . TYR A 1 468 ? 2.960 -44.162 -0.082 1.00 90.81 468 TYR A O 1
ATOM 3549 N N . GLN A 1 469 ? 4.310 -45.678 -1.011 1.00 88.88 469 GLN A N 1
ATOM 3550 C CA . GLN A 1 469 ? 3.247 -46.656 -1.266 1.00 88.88 469 GLN A CA 1
ATOM 3551 C C . GLN A 1 469 ? 3.179 -47.671 -0.131 1.00 88.88 469 GLN A C 1
ATOM 3553 O O . GLN A 1 469 ? 2.113 -48.004 0.375 1.00 88.88 469 GLN A O 1
ATOM 3558 N N . ASP A 1 470 ? 4.350 -48.134 0.302 1.00 91.12 470 ASP A N 1
ATOM 3559 C CA . ASP A 1 470 ? 4.507 -49.078 1.395 1.00 91.12 470 ASP A CA 1
ATOM 3560 C C . ASP A 1 470 ? 5.916 -48.965 2.011 1.00 91.12 470 ASP A C 1
ATOM 3562 O O . ASP A 1 470 ? 6.706 -48.067 1.712 1.00 91.12 470 ASP A O 1
ATOM 3566 N N . SER A 1 471 ? 6.249 -49.873 2.931 1.00 91.62 471 SER A N 1
ATOM 3567 C CA . SER A 1 471 ? 7.558 -49.889 3.595 1.00 91.62 471 SER A CA 1
ATOM 3568 C C . SER A 1 471 ? 8.721 -50.316 2.687 1.00 91.62 471 SER A C 1
ATOM 3570 O O . SER A 1 471 ? 9.878 -50.170 3.094 1.00 91.62 471 SER A O 1
ATOM 3572 N N . GLY A 1 472 ? 8.434 -50.831 1.490 1.00 93.69 472 GLY A N 1
ATOM 3573 C CA . GLY A 1 472 ? 9.385 -51.247 0.469 1.00 93.69 472 GLY A CA 1
ATOM 3574 C C . GLY A 1 472 ? 9.541 -50.258 -0.692 1.00 93.69 472 GLY A C 1
ATOM 3575 O O . GLY A 1 472 ? 10.604 -50.257 -1.311 1.00 93.69 472 GLY A O 1
ATOM 3576 N N . THR A 1 473 ? 8.557 -49.400 -0.960 1.00 91.81 473 THR A N 1
ATOM 3577 C CA . THR A 1 473 ? 8.542 -48.506 -2.129 1.00 91.81 473 THR A CA 1
ATOM 3578 C C . THR A 1 473 ? 8.216 -47.068 -1.729 1.00 91.81 473 THR A C 1
ATOM 3580 O O . THR A 1 473 ? 7.077 -46.747 -1.392 1.00 91.81 473 THR A O 1
ATOM 3583 N N . TYR A 1 474 ? 9.245 -46.212 -1.723 1.00 92.50 474 TYR A N 1
ATOM 3584 C CA . TYR A 1 474 ? 9.154 -44.793 -1.355 1.00 92.50 474 TYR A CA 1
ATOM 3585 C C . TYR A 1 474 ? 10.441 -44.028 -1.695 1.00 92.50 474 TYR A C 1
ATOM 3587 O O . TYR A 1 474 ? 11.527 -44.606 -1.792 1.00 92.50 474 TYR A O 1
ATOM 3595 N N . VAL A 1 475 ? 10.353 -42.702 -1.777 1.00 91.81 475 VAL A N 1
ATOM 3596 C CA . VAL A 1 475 ? 11.512 -41.800 -1.782 1.00 91.81 475 VAL A CA 1
ATOM 3597 C C . VAL A 1 475 ? 11.678 -41.208 -0.389 1.00 91.81 475 VAL A C 1
ATOM 3599 O O . VAL A 1 475 ? 10.706 -40.855 0.277 1.00 91.81 475 VAL A O 1
ATOM 3602 N N . LYS A 1 476 ? 12.919 -41.106 0.086 1.00 93.56 476 LYS A N 1
ATOM 3603 C CA . LYS A 1 476 ? 13.223 -40.410 1.331 1.00 93.56 476 LYS A CA 1
ATOM 3604 C C . LYS A 1 476 ? 14.400 -39.461 1.231 1.00 93.56 476 LYS A C 1
ATOM 3606 O O . LYS A 1 476 ? 15.462 -39.807 0.714 1.00 93.56 476 LYS A O 1
ATOM 3611 N N . VAL A 1 477 ? 14.229 -38.314 1.864 1.00 94.06 477 VAL A N 1
ATOM 3612 C CA . VAL A 1 477 ? 15.296 -37.388 2.226 1.00 94.06 477 VAL A CA 1
ATOM 3613 C C . VAL A 1 477 ? 15.708 -37.668 3.660 1.00 94.06 477 VAL A C 1
ATOM 3615 O O . VAL A 1 477 ? 14.865 -37.960 4.504 1.00 94.06 477 VAL A O 1
ATOM 3618 N N . ILE A 1 478 ? 17.001 -37.586 3.948 1.00 94.94 478 ILE A N 1
ATOM 3619 C CA . ILE A 1 478 ? 17.557 -37.665 5.295 1.00 94.94 478 ILE A CA 1
ATOM 3620 C C . ILE A 1 478 ? 18.449 -36.453 5.507 1.00 94.94 478 ILE A C 1
ATOM 3622 O O . ILE A 1 478 ? 19.491 -36.339 4.858 1.00 94.94 478 ILE A O 1
ATOM 3626 N N . VAL A 1 479 ? 18.072 -35.609 6.458 1.00 93.62 479 VAL A N 1
ATOM 3627 C CA . VAL A 1 479 ? 18.922 -34.545 6.991 1.00 93.62 479 VAL A CA 1
ATOM 3628 C C . VAL A 1 479 ? 19.538 -35.077 8.277 1.00 93.62 479 VAL A C 1
ATOM 3630 O O . VAL A 1 479 ? 18.826 -35.392 9.230 1.00 93.62 479 VAL A O 1
ATOM 3633 N N . ASN A 1 480 ? 20.854 -35.276 8.281 1.00 94.94 480 ASN A N 1
ATOM 3634 C CA . ASN A 1 480 ? 21.594 -35.795 9.425 1.00 94.94 480 ASN A CA 1
ATOM 3635 C C . ASN A 1 480 ? 22.492 -34.700 9.989 1.00 94.94 480 ASN A C 1
ATOM 3637 O O . ASN A 1 480 ? 23.606 -34.516 9.493 1.00 94.94 480 ASN A O 1
ATOM 3641 N N . GLN A 1 481 ? 21.997 -34.024 11.026 1.00 93.69 481 GLN A N 1
ATOM 3642 C CA . GLN A 1 481 ? 22.644 -32.862 11.626 1.00 93.69 481 GLN A CA 1
ATOM 3643 C C . GLN A 1 481 ? 24.068 -33.188 12.086 1.00 93.69 481 GLN A C 1
ATOM 3645 O O . GLN A 1 481 ? 25.032 -32.600 11.611 1.00 93.69 481 GLN A O 1
ATOM 3650 N N . LEU A 1 482 ? 24.215 -34.222 12.921 1.00 91.94 482 LEU A N 1
ATOM 3651 C CA . LEU A 1 482 ? 25.503 -34.601 13.514 1.00 91.94 482 LEU A CA 1
ATOM 3652 C C . LEU A 1 482 ? 26.560 -35.023 12.487 1.00 91.94 482 LEU A C 1
ATOM 3654 O O . LEU A 1 482 ? 27.753 -34.925 12.750 1.00 91.94 482 LEU A O 1
ATOM 3658 N N . ALA A 1 483 ? 26.138 -35.532 11.328 1.00 93.94 483 ALA A N 1
ATOM 3659 C CA . ALA A 1 483 ? 27.067 -35.922 10.271 1.00 93.94 483 ALA A CA 1
ATOM 3660 C C . ALA A 1 483 ? 27.277 -34.832 9.213 1.00 93.94 483 ALA A C 1
ATOM 3662 O O . ALA A 1 483 ? 28.010 -35.094 8.257 1.00 93.94 483 ALA A O 1
ATOM 3663 N N . GLY A 1 484 ? 26.592 -33.685 9.323 1.00 93.81 484 GLY A N 1
ATOM 3664 C CA . GLY A 1 484 ? 26.594 -32.636 8.305 1.00 93.81 484 GLY A CA 1
ATOM 3665 C C . GLY A 1 484 ? 26.260 -33.190 6.920 1.00 93.81 484 GLY A C 1
ATOM 3666 O O . GLY A 1 484 ? 27.052 -33.074 5.981 1.00 93.81 484 GLY A O 1
ATOM 3667 N N . LYS A 1 485 ? 25.157 -33.943 6.808 1.00 94.75 485 LYS A N 1
ATOM 3668 C CA . LYS A 1 485 ? 24.880 -34.742 5.608 1.00 94.75 485 LYS A CA 1
ATOM 3669 C C . LYS A 1 485 ? 23.416 -34.715 5.199 1.00 94.75 485 LYS A C 1
ATOM 3671 O O . LYS A 1 485 ? 22.551 -35.149 5.960 1.00 94.75 485 LYS A O 1
ATOM 3676 N N . LEU A 1 486 ? 23.181 -34.364 3.937 1.00 93.88 486 LEU A N 1
ATOM 3677 C CA . LEU A 1 486 ? 21.904 -34.516 3.247 1.00 93.88 486 LEU A CA 1
ATOM 3678 C C . LEU A 1 486 ? 21.971 -35.753 2.347 1.00 93.88 486 LEU A C 1
ATOM 3680 O O . LEU A 1 486 ? 22.938 -35.956 1.609 1.00 93.88 486 LEU A O 1
ATOM 3684 N N . THR A 1 487 ? 20.982 -36.637 2.440 1.00 95.12 487 THR A N 1
ATOM 3685 C CA . THR A 1 487 ? 20.930 -37.882 1.663 1.00 95.12 487 THR A CA 1
ATOM 3686 C C . THR A 1 487 ? 19.559 -38.067 1.034 1.00 95.12 487 THR A C 1
ATOM 3688 O O . THR A 1 487 ? 18.568 -38.098 1.751 1.00 95.12 487 THR A O 1
ATOM 3691 N N . LEU A 1 488 ? 19.520 -38.283 -0.276 1.00 94.06 488 LEU A N 1
ATOM 3692 C CA . LEU A 1 488 ? 18.327 -38.659 -1.027 1.00 94.06 488 LEU A CA 1
ATOM 3693 C C . LEU A 1 488 ? 18.419 -40.149 -1.377 1.00 94.06 488 LEU A C 1
ATOM 3695 O O . LEU A 1 488 ? 19.462 -40.607 -1.849 1.00 94.06 488 LEU A O 1
ATOM 3699 N N . ILE A 1 489 ? 17.377 -40.923 -1.076 1.00 94.44 489 ILE A N 1
ATOM 3700 C CA . ILE A 1 489 ? 17.328 -42.370 -1.324 1.00 94.44 489 ILE A CA 1
ATOM 3701 C C . ILE A 1 489 ? 15.971 -42.742 -1.899 1.00 94.44 489 ILE A C 1
ATOM 3703 O O . ILE A 1 489 ? 14.948 -42.358 -1.340 1.00 94.44 489 ILE A O 1
ATOM 3707 N N . GLN A 1 490 ? 15.965 -43.572 -2.932 1.00 92.81 490 GLN A N 1
ATOM 3708 C CA . GLN A 1 490 ? 14.770 -44.237 -3.429 1.00 92.81 490 GLN A CA 1
ATOM 3709 C C . GLN A 1 490 ? 14.804 -45.724 -3.079 1.00 92.81 490 GLN A C 1
ATOM 3711 O O . GLN A 1 490 ? 15.814 -46.401 -3.289 1.00 92.81 490 GLN A O 1
ATOM 3716 N N . TYR A 1 491 ? 13.683 -46.224 -2.572 1.00 94.56 491 TYR A N 1
ATOM 3717 C CA . TYR A 1 491 ? 13.423 -47.639 -2.351 1.00 94.56 491 TYR A CA 1
ATOM 3718 C C . TYR A 1 491 ? 12.381 -48.145 -3.344 1.00 94.56 491 TYR A C 1
ATOM 3720 O O . TYR A 1 491 ? 11.398 -47.452 -3.602 1.00 94.56 491 TYR A O 1
ATOM 3728 N N . VAL A 1 492 ? 12.600 -49.349 -3.871 1.00 92.25 492 VAL A N 1
ATOM 3729 C CA . VAL A 1 492 ? 11.642 -50.093 -4.701 1.00 92.25 492 VAL A CA 1
ATOM 3730 C C . VAL A 1 492 ? 11.661 -51.544 -4.231 1.00 92.25 492 VAL A C 1
ATOM 3732 O O . VAL A 1 492 ? 12.724 -52.170 -4.213 1.00 92.25 492 VAL A O 1
ATOM 3735 N N . ASN A 1 493 ? 10.508 -52.078 -3.819 1.00 94.12 493 ASN A N 1
ATOM 3736 C CA . ASN A 1 493 ? 10.366 -53.450 -3.308 1.00 94.12 493 ASN A CA 1
ATOM 3737 C C . ASN A 1 493 ? 11.373 -53.809 -2.191 1.00 94.12 493 ASN A C 1
ATOM 3739 O O . ASN A 1 493 ? 11.890 -54.922 -2.119 1.00 94.12 493 ASN A O 1
ATOM 3743 N N . GLY A 1 494 ? 11.697 -52.843 -1.329 1.00 94.81 494 GLY A N 1
ATOM 3744 C CA . GLY A 1 494 ? 12.606 -52.996 -0.190 1.00 94.81 494 GLY A CA 1
ATOM 3745 C C . GLY A 1 494 ? 14.093 -52.826 -0.517 1.00 94.81 494 GLY A C 1
ATOM 3746 O O . GLY A 1 494 ? 14.898 -52.685 0.406 1.00 94.81 494 GLY A O 1
ATOM 3747 N N . ALA A 1 495 ? 14.472 -52.771 -1.795 1.00 95.12 495 ALA A N 1
ATOM 3748 C CA . ALA A 1 495 ? 15.846 -52.537 -2.230 1.00 95.12 495 ALA A CA 1
ATOM 3749 C C . ALA A 1 495 ? 16.116 -51.043 -2.468 1.00 95.12 495 ALA A C 1
ATOM 3751 O O . ALA A 1 495 ? 15.222 -50.293 -2.854 1.00 95.12 495 ALA A O 1
ATOM 3752 N N . ILE A 1 496 ? 17.361 -50.600 -2.258 1.00 95.62 496 ILE A N 1
ATOM 3753 C CA . ILE A 1 496 ? 17.785 -49.240 -2.623 1.00 95.62 496 ILE A CA 1
ATOM 3754 C C . ILE A 1 496 ? 17.960 -49.198 -4.140 1.00 95.62 496 ILE A C 1
ATOM 3756 O O . ILE A 1 496 ? 18.936 -49.737 -4.657 1.00 95.62 496 ILE A O 1
ATOM 3760 N N . ALA A 1 497 ? 17.027 -48.550 -4.832 1.00 92.31 497 ALA A N 1
ATOM 3761 C CA . ALA A 1 497 ? 17.072 -48.381 -6.280 1.00 92.31 497 ALA A CA 1
ATOM 3762 C C . ALA A 1 497 ? 18.038 -47.259 -6.687 1.00 92.31 497 ALA A C 1
ATOM 3764 O O . ALA A 1 497 ? 18.784 -47.391 -7.653 1.00 92.31 497 ALA A O 1
ATOM 3765 N N . ALA A 1 498 ? 18.068 -46.174 -5.908 1.00 91.88 498 ALA A N 1
ATOM 3766 C CA . ALA A 1 498 ? 18.970 -45.052 -6.126 1.00 91.88 498 ALA A CA 1
ATOM 3767 C C . ALA A 1 498 ? 19.335 -44.371 -4.800 1.00 91.88 498 ALA A C 1
ATOM 3769 O O . ALA A 1 498 ? 18.574 -44.400 -3.826 1.00 91.88 498 ALA A O 1
ATOM 3770 N N . LYS A 1 499 ? 20.530 -43.772 -4.741 1.00 94.19 499 LYS A N 1
ATOM 3771 C CA . LYS A 1 499 ? 21.012 -43.036 -3.566 1.00 94.19 499 LYS A CA 1
ATOM 3772 C C . LYS A 1 499 ? 22.024 -41.963 -3.947 1.00 94.19 499 LYS A C 1
ATOM 3774 O O . LYS A 1 499 ? 23.022 -42.252 -4.603 1.00 94.19 499 LYS A O 1
ATOM 3779 N N . LYS A 1 500 ? 21.842 -40.757 -3.412 1.00 94.75 500 LYS A N 1
ATOM 3780 C CA . LYS A 1 500 ? 22.815 -39.661 -3.481 1.00 94.75 500 LYS A CA 1
ATOM 3781 C C . LYS A 1 500 ? 23.010 -39.025 -2.108 1.00 94.75 500 LYS A C 1
ATOM 3783 O O . LYS A 1 500 ? 22.118 -39.029 -1.263 1.00 94.75 500 LYS A O 1
ATOM 3788 N N . SER A 1 501 ? 24.200 -38.498 -1.847 1.00 95.38 501 SER A N 1
ATOM 3789 C CA . SER A 1 501 ? 24.461 -37.706 -0.648 1.00 95.38 501 SER A CA 1
ATOM 3790 C C . SER A 1 501 ? 25.400 -36.549 -0.932 1.00 95.38 501 SER A C 1
ATOM 3792 O O . SER A 1 501 ? 26.299 -36.690 -1.759 1.00 95.38 501 SER A O 1
ATOM 3794 N N . ILE A 1 502 ? 25.236 -35.469 -0.177 1.00 94.19 502 ILE A N 1
ATOM 3795 C CA . ILE A 1 502 ? 26.143 -34.320 -0.142 1.00 94.19 502 ILE A CA 1
ATOM 3796 C C . ILE A 1 502 ? 26.472 -33.970 1.315 1.00 94.19 502 ILE A C 1
ATOM 3798 O O . ILE A 1 502 ? 25.724 -34.334 2.230 1.00 94.19 502 ILE A O 1
ATOM 3802 N N . LYS A 1 503 ? 27.612 -33.310 1.530 1.00 94.50 503 LYS A N 1
ATOM 3803 C CA . LYS A 1 503 ? 27.932 -32.690 2.820 1.00 94.50 503 LYS A CA 1
ATOM 3804 C C . LYS A 1 503 ? 27.292 -31.304 2.868 1.00 94.50 503 LYS A C 1
ATOM 3806 O O . LYS A 1 503 ? 27.362 -30.592 1.874 1.00 94.50 503 LYS A O 1
ATOM 3811 N N . VAL A 1 504 ? 26.693 -30.964 4.000 1.00 92.31 504 VAL A N 1
ATOM 3812 C CA . VAL A 1 504 ? 26.049 -29.673 4.287 1.00 92.31 504 VAL A CA 1
ATOM 3813 C C . VAL A 1 504 ? 26.293 -29.329 5.751 1.00 92.31 504 VAL A C 1
ATOM 3815 O O . VAL A 1 504 ? 26.384 -30.237 6.581 1.00 92.31 504 VAL A O 1
ATOM 3818 N N . THR A 1 505 ? 26.413 -28.050 6.080 1.00 91.94 505 THR A N 1
ATOM 3819 C CA . THR A 1 505 ? 26.475 -27.622 7.480 1.00 91.94 505 THR A CA 1
ATOM 3820 C C . THR A 1 505 ? 25.049 -27.564 8.012 1.00 91.94 505 THR A C 1
ATOM 3822 O O . THR A 1 505 ? 24.159 -27.050 7.353 1.00 91.94 505 THR A O 1
ATOM 3825 N N . ILE A 1 506 ? 24.794 -28.175 9.168 1.00 90.12 506 ILE A N 1
ATOM 3826 C CA . ILE A 1 506 ? 23.454 -28.189 9.763 1.00 90.12 506 ILE A CA 1
ATOM 3827 C C . ILE A 1 506 ? 23.617 -27.818 11.230 1.00 90.12 506 ILE A C 1
ATOM 3829 O O . ILE A 1 506 ? 23.938 -28.658 12.074 1.00 90.12 506 ILE A O 1
ATOM 3833 N N . ASP A 1 507 ? 23.415 -26.545 11.509 1.00 89.88 507 ASP A N 1
ATOM 3834 C CA . ASP A 1 507 ? 23.521 -25.955 12.824 1.00 89.88 507 ASP A CA 1
ATOM 3835 C C . ASP A 1 507 ? 22.223 -26.170 13.619 1.00 89.88 507 ASP A C 1
ATOM 3837 O O . ASP A 1 507 ? 21.118 -26.184 13.069 1.00 89.88 507 ASP A O 1
ATOM 3841 N N . PRO A 1 508 ? 22.315 -26.411 14.936 1.00 89.50 508 PRO A N 1
ATOM 3842 C CA . PRO A 1 508 ? 21.135 -26.443 15.792 1.00 89.50 508 PRO A CA 1
ATOM 3843 C C . PRO A 1 508 ? 20.453 -25.075 15.828 1.00 89.50 508 PRO A C 1
ATOM 3845 O O . PRO A 1 508 ? 21.111 -24.044 15.732 1.00 89.50 508 PRO A O 1
ATOM 3848 N N . LEU A 1 509 ? 19.138 -25.078 16.053 1.00 86.38 509 LEU A N 1
ATOM 3849 C CA . LEU A 1 509 ? 18.299 -23.883 16.196 1.00 86.38 509 LEU A CA 1
ATOM 3850 C C . LEU A 1 509 ? 18.234 -22.979 14.954 1.00 86.38 509 LEU A C 1
ATOM 3852 O O . LEU A 1 509 ? 17.731 -21.863 15.044 1.00 86.38 509 LEU A O 1
ATOM 3856 N N . VAL A 1 510 ? 18.686 -23.473 13.802 1.00 84.38 510 VAL A N 1
ATOM 3857 C CA . VAL A 1 510 ? 18.505 -22.833 12.497 1.00 84.38 510 VAL A CA 1
ATOM 3858 C C . VAL A 1 510 ? 17.358 -23.517 11.758 1.00 84.38 510 VAL A C 1
ATOM 3860 O O . VAL A 1 510 ? 17.204 -24.741 11.828 1.00 84.38 510 VAL A O 1
ATOM 3863 N N . ASP A 1 511 ? 16.546 -22.719 11.070 1.00 82.12 511 ASP A N 1
ATOM 3864 C CA . ASP A 1 511 ? 15.466 -23.206 10.218 1.00 82.12 511 ASP A CA 1
ATOM 3865 C C . ASP A 1 511 ? 16.004 -23.693 8.885 1.00 82.12 511 ASP A C 1
ATOM 3867 O O . ASP A 1 511 ? 16.725 -22.987 8.191 1.00 82.12 511 ASP A O 1
ATOM 3871 N N . TYR A 1 512 ? 15.618 -24.900 8.503 1.00 84.31 512 TYR A N 1
ATOM 3872 C CA . TYR A 1 512 ? 15.989 -25.503 7.238 1.00 84.31 512 TYR A CA 1
ATOM 3873 C C . TYR A 1 512 ? 14.736 -25.799 6.437 1.00 84.31 512 TYR A C 1
ATOM 3875 O O . TYR A 1 512 ? 14.006 -26.742 6.745 1.00 84.31 512 TYR A O 1
ATOM 3883 N N . ARG A 1 513 ? 14.505 -25.030 5.374 1.00 83.19 513 ARG A N 1
ATOM 3884 C CA . ARG A 1 513 ? 13.446 -25.345 4.418 1.00 83.19 513 ARG A CA 1
ATOM 3885 C C . ARG A 1 513 ? 13.909 -26.466 3.496 1.00 83.19 513 ARG A C 1
ATOM 3887 O O . ARG A 1 513 ? 14.878 -26.316 2.753 1.00 83.19 513 ARG A O 1
ATOM 3894 N N . MET A 1 514 ? 13.229 -27.596 3.599 1.00 85.69 514 MET A N 1
ATOM 3895 C CA . MET A 1 514 ? 13.427 -28.792 2.803 1.00 85.69 514 MET A CA 1
ATOM 3896 C C . MET A 1 514 ? 12.368 -28.846 1.713 1.00 85.69 514 MET A C 1
ATOM 3898 O O . MET A 1 514 ? 11.178 -28.791 2.008 1.00 85.69 514 MET A O 1
ATOM 3902 N N . ARG A 1 515 ? 12.793 -29.052 0.471 1.00 81.81 515 ARG A N 1
ATOM 3903 C CA . ARG A 1 515 ? 11.889 -29.237 -0.662 1.00 81.81 515 ARG A CA 1
ATOM 3904 C C . ARG A 1 515 ? 12.270 -30.496 -1.428 1.00 81.81 515 ARG A C 1
ATOM 3906 O O . ARG A 1 515 ? 13.420 -30.632 -1.820 1.00 81.81 515 ARG A O 1
ATOM 3913 N N . LEU A 1 516 ? 11.329 -31.412 -1.632 1.00 87.81 516 LEU A N 1
ATOM 3914 C CA . LEU A 1 516 ? 11.476 -32.651 -2.398 1.00 87.81 516 LEU A CA 1
ATOM 3915 C C . LEU A 1 516 ? 10.587 -32.584 -3.642 1.00 87.81 516 LEU A C 1
ATOM 3917 O O . LEU A 1 516 ? 9.369 -32.493 -3.521 1.00 87.81 516 LEU A O 1
ATOM 3921 N N . VAL A 1 517 ? 11.193 -32.664 -4.826 1.00 82.81 517 VAL A N 1
ATOM 3922 C CA . VAL A 1 517 ? 10.503 -32.506 -6.116 1.00 82.81 517 VAL A CA 1
ATOM 3923 C C . VAL A 1 517 ? 10.644 -33.770 -6.959 1.00 82.81 517 VAL A C 1
ATOM 3925 O O . VAL A 1 517 ? 11.739 -34.330 -7.062 1.00 82.81 517 VAL A O 1
ATOM 3928 N N . TYR A 1 518 ? 9.551 -34.203 -7.591 1.00 80.19 518 TYR A N 1
ATOM 3929 C CA . TYR A 1 518 ? 9.573 -35.233 -8.634 1.00 80.19 518 TYR A CA 1
ATOM 3930 C C . TYR A 1 518 ? 8.965 -34.681 -9.914 1.00 80.19 518 TYR A C 1
ATOM 3932 O O . TYR A 1 518 ? 7.759 -34.495 -9.989 1.00 80.19 518 TYR A O 1
ATOM 3940 N N . ASP A 1 519 ? 9.796 -34.437 -10.918 1.00 67.31 519 ASP A N 1
ATOM 3941 C CA . ASP A 1 519 ? 9.432 -33.821 -12.198 1.00 67.31 519 ASP A CA 1
ATOM 3942 C C . ASP A 1 519 ? 9.033 -34.844 -13.278 1.00 67.31 519 ASP A C 1
ATOM 3944 O O . ASP A 1 519 ? 8.294 -34.514 -14.197 1.00 67.31 519 ASP A O 1
ATOM 3948 N N . GLY A 1 520 ? 9.512 -36.088 -13.175 1.00 59.53 520 GLY A N 1
ATOM 3949 C CA . GLY A 1 520 ? 9.180 -37.275 -13.973 1.00 59.53 520 GLY A CA 1
ATOM 3950 C C . GLY A 1 520 ? 9.312 -37.181 -15.505 1.00 59.53 520 GLY A C 1
ATOM 3951 O O . GLY A 1 520 ? 8.983 -38.158 -16.177 1.00 59.53 520 GLY A O 1
ATOM 3952 N N . ASP A 1 521 ? 9.738 -36.049 -16.072 1.00 57.22 521 ASP A N 1
ATOM 3953 C CA . ASP A 1 521 ? 10.063 -35.851 -17.503 1.00 57.22 521 ASP A CA 1
ATOM 3954 C C . ASP A 1 521 ? 11.536 -35.516 -17.741 1.00 57.22 521 ASP A C 1
ATOM 3956 O O . ASP A 1 521 ? 12.016 -35.594 -18.870 1.00 57.22 521 ASP A O 1
ATOM 3960 N N . TYR A 1 522 ? 12.273 -35.182 -16.686 1.00 43.31 522 TYR A N 1
ATOM 3961 C CA . TYR A 1 522 ? 13.690 -34.860 -16.735 1.00 43.31 522 TYR A CA 1
ATOM 3962 C C . TYR A 1 522 ? 14.427 -35.690 -15.677 1.00 43.31 522 TYR A C 1
ATOM 3964 O O . TYR A 1 522 ? 13.811 -36.251 -14.773 1.00 43.31 522 TYR A O 1
ATOM 3972 N N . PRO A 1 523 ? 15.736 -35.941 -15.827 1.00 46.28 523 PRO A N 1
ATOM 3973 C CA . PRO A 1 523 ? 16.313 -37.190 -15.348 1.00 46.28 523 PRO A CA 1
ATOM 3974 C C . PRO A 1 523 ? 16.545 -37.260 -13.830 1.00 46.28 523 PRO A C 1
ATOM 3976 O O . PRO A 1 523 ? 17.356 -38.091 -13.431 1.00 46.28 523 PRO A O 1
ATOM 3979 N N . GLN A 1 524 ? 15.961 -36.406 -12.971 1.00 59.22 524 GLN A N 1
ATOM 3980 C CA . GLN A 1 524 ? 16.382 -36.289 -11.566 1.00 59.22 524 GLN A CA 1
ATOM 3981 C C . GLN A 1 524 ? 15.253 -35.886 -10.592 1.00 59.22 524 GLN A C 1
ATOM 3983 O O . GLN A 1 524 ? 14.748 -34.774 -10.635 1.00 59.22 524 GLN A O 1
ATOM 3988 N N . THR A 1 525 ? 14.972 -36.726 -9.588 1.00 59.97 525 THR A N 1
ATOM 3989 C CA . THR A 1 525 ? 14.378 -36.259 -8.323 1.00 59.97 525 THR A CA 1
ATOM 3990 C C . THR A 1 525 ? 15.442 -35.406 -7.660 1.00 59.97 525 THR A C 1
ATOM 3992 O O . THR A 1 525 ? 16.597 -35.841 -7.546 1.00 59.97 525 THR A O 1
ATOM 3995 N N . TYR A 1 526 ? 15.069 -34.227 -7.177 1.00 72.44 526 TYR A N 1
ATOM 3996 C CA . TYR A 1 526 ? 15.990 -33.401 -6.415 1.00 72.44 526 TYR A CA 1
ATOM 3997 C C . TYR A 1 526 ? 15.411 -32.962 -5.084 1.00 72.44 526 TYR A C 1
ATOM 3999 O O . TYR A 1 526 ? 14.197 -32.941 -4.864 1.00 72.44 526 TYR A O 1
ATOM 4007 N N . VAL A 1 527 ? 16.332 -32.669 -4.174 1.00 69.81 527 VAL A N 1
ATOM 4008 C CA . VAL A 1 527 ? 16.036 -32.027 -2.905 1.00 69.81 527 VAL A CA 1
ATOM 4009 C C . VAL A 1 527 ? 16.821 -30.740 -2.821 1.00 69.81 527 VAL A C 1
ATOM 4011 O O . VAL A 1 527 ? 18.035 -30.754 -3.036 1.00 69.81 527 VAL A O 1
ATOM 4014 N N . GLU A 1 528 ? 16.128 -29.677 -2.446 1.00 70.75 528 GLU A N 1
ATOM 4015 C CA . GLU A 1 528 ? 16.695 -28.367 -2.160 1.00 70.75 528 GLU A CA 1
ATOM 4016 C C . GLU A 1 528 ? 16.639 -28.094 -0.650 1.00 70.75 528 GLU A C 1
ATOM 4018 O O . GLU A 1 528 ? 15.624 -28.345 0.008 1.00 70.75 528 GLU A O 1
ATOM 4023 N N . LEU A 1 529 ? 17.755 -27.610 -0.105 1.00 69.94 529 LEU A N 1
ATOM 4024 C CA . LEU A 1 529 ? 17.880 -27.065 1.243 1.00 69.94 529 LEU A CA 1
ATOM 4025 C C . LEU A 1 529 ? 18.204 -25.570 1.111 1.00 69.94 529 LEU A C 1
ATOM 4027 O O . LEU A 1 529 ? 19.338 -25.205 0.788 1.00 69.94 529 LEU A O 1
ATOM 4031 N N . LEU A 1 530 ? 17.201 -24.712 1.304 1.00 57.28 530 LEU A N 1
ATOM 4032 C CA . LEU A 1 530 ? 17.267 -23.310 0.862 1.00 57.28 530 LEU A CA 1
ATOM 4033 C C . LEU A 1 530 ? 18.234 -22.432 1.664 1.00 57.28 530 LEU A C 1
ATOM 4035 O O . LEU A 1 530 ? 18.808 -21.509 1.095 1.00 57.28 530 LEU A O 1
ATOM 4039 N N . THR A 1 531 ? 18.470 -22.719 2.944 1.00 56.81 531 THR A N 1
ATOM 4040 C CA . THR A 1 531 ? 19.350 -21.884 3.781 1.00 56.81 531 THR A CA 1
ATOM 4041 C C . THR A 1 531 ? 20.815 -21.896 3.352 1.00 56.81 531 THR A C 1
ATOM 4043 O O . THR A 1 531 ? 21.500 -20.897 3.543 1.00 56.81 531 THR A O 1
ATOM 4046 N N . ASP A 1 532 ? 21.256 -22.955 2.668 1.00 59.34 532 ASP A N 1
ATOM 4047 C CA . ASP A 1 532 ? 22.616 -23.082 2.129 1.00 59.34 532 ASP A CA 1
ATOM 4048 C C . ASP A 1 532 ? 22.653 -23.091 0.585 1.00 59.34 532 ASP A C 1
ATOM 4050 O O . ASP A 1 532 ? 23.712 -23.301 -0.009 1.00 59.34 532 ASP A O 1
ATOM 4054 N N . ASN A 1 533 ? 21.502 -22.929 -0.089 1.00 67.50 533 ASN A N 1
ATOM 4055 C CA . ASN A 1 533 ? 21.318 -23.233 -1.521 1.00 67.50 533 ASN A CA 1
ATOM 4056 C C . ASN A 1 533 ? 21.859 -24.630 -1.918 1.00 67.50 533 ASN A C 1
ATOM 4058 O O . ASN A 1 533 ? 22.364 -24.837 -3.029 1.00 67.50 533 ASN A O 1
ATOM 4062 N N . ALA A 1 534 ? 21.791 -25.605 -1.005 1.00 77.06 534 ALA A N 1
ATOM 4063 C CA . ALA A 1 534 ? 22.348 -26.931 -1.229 1.00 77.06 534 ALA A CA 1
ATOM 4064 C C . ALA A 1 534 ? 21.333 -27.826 -1.944 1.00 77.06 534 ALA A C 1
ATOM 4066 O O . ALA A 1 534 ? 20.254 -28.106 -1.425 1.00 77.06 534 ALA A O 1
ATOM 4067 N N . ASN A 1 535 ? 21.712 -28.326 -3.120 1.00 80.06 535 ASN A N 1
ATOM 4068 C CA . ASN A 1 535 ? 20.866 -29.187 -3.938 1.00 80.06 535 ASN A CA 1
ATOM 4069 C C . ASN A 1 535 ? 21.463 -30.590 -4.072 1.00 80.06 535 ASN A C 1
ATOM 4071 O O . ASN A 1 535 ? 22.647 -30.753 -4.385 1.00 80.06 535 ASN A O 1
ATOM 4075 N N . VAL A 1 536 ? 20.644 -31.623 -3.872 1.00 84.19 536 VAL A N 1
ATOM 4076 C CA . VAL A 1 536 ? 21.015 -33.014 -4.152 1.00 84.19 536 VAL A CA 1
ATOM 4077 C C . VAL A 1 536 ? 20.095 -33.601 -5.209 1.00 84.19 536 VAL A C 1
ATOM 4079 O O . VAL A 1 536 ? 18.892 -33.710 -5.012 1.00 84.19 536 VAL A O 1
ATOM 4082 N N . TYR A 1 537 ? 20.700 -34.035 -6.310 1.00 85.31 537 TYR A N 1
ATOM 4083 C CA . TYR A 1 537 ? 20.004 -34.613 -7.450 1.00 85.31 537 TYR A CA 1
ATOM 4084 C C . TYR A 1 537 ? 20.269 -36.113 -7.561 1.00 85.31 537 TYR A C 1
ATOM 4086 O O . TYR A 1 537 ? 21.397 -36.576 -7.347 1.00 85.31 537 TYR A O 1
ATOM 4094 N N . MET A 1 538 ? 19.246 -36.882 -7.918 1.00 84.94 538 MET A N 1
ATOM 4095 C CA . MET A 1 538 ? 19.340 -38.329 -8.064 1.00 84.94 538 MET A CA 1
ATOM 4096 C C . MET A 1 538 ? 18.486 -38.814 -9.240 1.00 84.94 538 MET A C 1
ATOM 4098 O O . MET A 1 538 ? 17.298 -38.499 -9.277 1.00 84.94 538 MET A O 1
ATOM 4102 N N . PRO A 1 539 ? 19.046 -39.628 -10.156 1.00 81.75 539 PRO A N 1
ATOM 4103 C CA . PRO A 1 539 ? 18.261 -40.273 -11.196 1.00 81.75 539 PRO A CA 1
ATOM 4104 C C . PRO A 1 539 ? 17.138 -41.121 -10.618 1.00 81.75 539 PRO A C 1
ATOM 4106 O O . PRO A 1 539 ? 17.363 -41.878 -9.671 1.00 81.75 539 PRO A O 1
ATOM 4109 N N . VAL A 1 540 ? 15.943 -40.982 -11.183 1.00 69.75 540 VAL A N 1
ATOM 4110 C CA . VAL A 1 540 ? 14.745 -41.649 -10.666 1.00 69.75 540 VAL A CA 1
ATOM 4111 C C . VAL A 1 540 ? 14.522 -42.956 -11.399 1.00 69.75 540 VAL A C 1
ATOM 4113 O O . VAL A 1 540 ? 14.546 -43.003 -12.626 1.00 69.75 540 VAL A O 1
ATOM 4116 N N . VAL A 1 541 ? 14.239 -44.013 -10.648 1.00 78.81 541 VAL A N 1
ATOM 4117 C CA . VAL A 1 541 ? 13.514 -45.172 -11.177 1.00 78.81 541 VAL A CA 1
ATOM 4118 C C . VAL A 1 541 ? 12.024 -44.830 -11.091 1.00 78.81 541 VAL A C 1
ATOM 4120 O O . VAL A 1 541 ? 11.621 -44.197 -10.125 1.00 78.81 541 VAL A O 1
ATOM 4123 N N . SER A 1 542 ? 11.193 -45.172 -12.077 1.00 76.31 542 SER A N 1
ATOM 4124 C CA . SER A 1 542 ? 9.763 -44.801 -12.084 1.00 76.31 542 SER A CA 1
ATOM 4125 C C . SER A 1 542 ? 9.091 -45.011 -10.716 1.00 76.31 542 SER A C 1
ATOM 4127 O O . SER A 1 542 ? 9.154 -46.118 -10.175 1.00 76.31 542 SER A O 1
ATOM 4129 N N . VAL A 1 543 ? 8.448 -43.975 -10.167 1.00 69.56 543 VAL A N 1
ATOM 4130 C CA . VAL A 1 543 ? 7.623 -44.084 -8.955 1.00 69.56 543 VAL A CA 1
ATOM 4131 C C . VAL A 1 543 ? 6.152 -43.948 -9.328 1.00 69.56 543 VAL A C 1
ATOM 4133 O O . VAL A 1 543 ? 5.760 -43.020 -10.031 1.00 69.56 543 VAL A O 1
ATOM 4136 N N . SER A 1 544 ? 5.323 -44.880 -8.866 1.00 77.06 544 SER A N 1
ATOM 4137 C CA . SER A 1 544 ? 3.872 -44.674 -8.806 1.00 77.06 544 SER A CA 1
ATOM 4138 C C . SER A 1 544 ? 3.545 -43.578 -7.781 1.00 77.06 544 SER A C 1
ATOM 4140 O O . SER A 1 544 ? 4.316 -43.344 -6.844 1.00 77.06 544 SER A O 1
ATOM 4142 N N . GLY A 1 545 ? 2.389 -42.925 -7.931 1.00 80.44 545 GLY A N 1
ATOM 4143 C CA . GLY A 1 545 ? 1.867 -42.021 -6.901 1.00 80.44 545 GLY A CA 1
ATOM 4144 C C . GLY A 1 545 ? 1.779 -42.719 -5.538 1.00 80.44 545 GLY A C 1
ATOM 4145 O O . GLY A 1 545 ? 1.547 -43.927 -5.469 1.00 80.44 545 GLY A O 1
ATOM 4146 N N . GLY A 1 546 ? 1.998 -41.971 -4.460 1.00 85.31 546 GLY A N 1
ATOM 4147 C CA . GLY A 1 546 ? 1.954 -42.480 -3.091 1.00 85.31 546 GLY A CA 1
ATOM 4148 C C . GLY A 1 546 ? 1.894 -41.345 -2.074 1.00 85.31 546 GLY A C 1
ATOM 4149 O O . GLY A 1 546 ? 1.949 -40.175 -2.449 1.00 85.31 546 GLY A O 1
ATOM 4150 N N . ASP A 1 547 ? 1.814 -41.708 -0.799 1.00 88.38 547 ASP A N 1
ATOM 4151 C CA . ASP A 1 547 ? 1.640 -40.779 0.313 1.00 88.38 547 ASP A CA 1
ATOM 4152 C C . ASP A 1 547 ? 2.923 -40.003 0.638 1.00 88.38 547 ASP A C 1
ATOM 4154 O O . ASP A 1 547 ? 4.031 -40.324 0.190 1.00 88.38 547 ASP A O 1
ATOM 4158 N N . PHE A 1 548 ? 2.783 -39.002 1.504 1.00 89.88 548 PHE A N 1
ATOM 4159 C CA . PHE A 1 548 ? 3.908 -38.271 2.072 1.00 89.88 548 PHE A CA 1
ATOM 4160 C C . PHE A 1 548 ? 3.853 -38.322 3.587 1.00 89.88 548 PHE A C 1
ATOM 4162 O O . PHE A 1 548 ? 2.797 -38.463 4.208 1.00 89.88 548 PHE A O 1
ATOM 4169 N N . GLY A 1 549 ? 5.023 -38.233 4.197 1.00 91.50 549 GLY A N 1
ATOM 4170 C CA . GLY A 1 549 ? 5.136 -38.298 5.638 1.00 91.50 549 GLY A CA 1
ATOM 4171 C C . GLY A 1 549 ? 6.436 -37.722 6.141 1.00 91.50 549 GLY A C 1
ATOM 4172 O O . GLY A 1 549 ? 7.408 -37.546 5.404 1.00 91.50 549 GLY A O 1
ATOM 4173 N N . ILE A 1 550 ? 6.460 -37.472 7.440 1.00 91.75 550 ILE A N 1
ATOM 4174 C CA . ILE A 1 550 ? 7.647 -37.010 8.140 1.00 91.75 550 ILE A CA 1
ATOM 4175 C C . ILE A 1 550 ? 8.014 -38.067 9.167 1.00 91.75 550 ILE A C 1
ATOM 4177 O O . ILE A 1 550 ? 7.177 -38.645 9.866 1.00 91.75 550 ILE A O 1
ATOM 4181 N N . GLN A 1 551 ? 9.300 -38.369 9.236 1.00 93.69 551 GLN A N 1
ATOM 4182 C CA . GLN A 1 551 ? 9.842 -39.245 10.254 1.00 93.69 551 GLN A CA 1
ATOM 4183 C C . GLN A 1 551 ? 10.997 -38.535 10.940 1.00 93.69 551 GLN A C 1
ATOM 4185 O O . GLN A 1 551 ? 11.725 -37.760 10.334 1.00 93.69 551 GLN A O 1
ATOM 4190 N N . MET A 1 552 ? 11.182 -38.828 12.218 1.00 90.00 552 MET A N 1
ATOM 4191 C CA . MET A 1 552 ? 12.204 -38.223 13.052 1.00 90.00 552 MET A CA 1
ATOM 4192 C C . MET A 1 552 ? 12.862 -39.278 13.925 1.00 90.00 552 MET A C 1
ATOM 4194 O O . MET A 1 552 ? 12.234 -40.274 14.295 1.00 90.00 552 MET A O 1
ATOM 4198 N N . LYS A 1 553 ? 14.149 -39.091 14.216 1.00 90.69 553 LYS A N 1
ATOM 4199 C CA . LYS A 1 553 ? 14.916 -39.946 15.126 1.00 90.69 553 LYS A CA 1
ATOM 4200 C C . LYS A 1 553 ? 15.965 -39.107 15.846 1.00 90.69 553 LYS A C 1
ATOM 4202 O O . LYS A 1 553 ? 16.899 -38.652 15.185 1.00 90.69 553 LYS A O 1
ATOM 4207 N N . GLY A 1 554 ? 15.848 -39.003 17.165 1.00 87.38 554 GLY A N 1
ATOM 4208 C CA . GLY A 1 554 ? 16.783 -38.245 17.985 1.00 87.38 554 GLY A CA 1
ATOM 4209 C C . GLY A 1 554 ? 16.101 -37.351 19.001 1.00 87.38 554 GLY A C 1
ATOM 4210 O O . GLY A 1 554 ? 14.972 -37.624 19.405 1.00 87.38 554 GLY A O 1
ATOM 4211 N N . ASP A 1 555 ? 16.817 -36.297 19.379 1.00 82.75 555 ASP A N 1
ATOM 4212 C CA . ASP A 1 555 ? 16.308 -35.183 20.176 1.00 82.75 555 ASP A CA 1
ATOM 4213 C C . ASP A 1 555 ? 15.110 -34.487 19.494 1.00 82.75 555 ASP A C 1
ATOM 4215 O O . ASP A 1 555 ? 14.858 -34.721 18.302 1.00 82.75 555 ASP A O 1
ATOM 4219 N N . PRO A 1 556 ? 14.349 -33.654 20.232 1.00 76.81 556 PRO A N 1
ATOM 4220 C CA . PRO A 1 556 ? 13.228 -32.927 19.663 1.00 76.81 556 PRO A CA 1
ATOM 4221 C C . PRO A 1 556 ? 13.640 -32.135 18.425 1.00 76.81 556 PRO A C 1
ATOM 4223 O O . PRO A 1 556 ? 14.670 -31.466 18.388 1.00 76.81 556 PRO A O 1
ATOM 4226 N N . LEU A 1 557 ? 12.809 -32.192 17.397 1.00 78.00 557 LEU A N 1
ATOM 4227 C CA . LEU A 1 557 ? 12.915 -31.271 16.279 1.00 78.00 557 LEU A CA 1
ATOM 4228 C C . LEU A 1 557 ? 11.547 -30.681 16.005 1.00 78.00 557 LEU A C 1
ATOM 4230 O O . LEU A 1 557 ? 10.511 -31.311 16.237 1.00 78.00 557 LEU A O 1
ATOM 4234 N N . TYR A 1 558 ? 11.603 -29.427 15.600 1.00 85.06 558 TYR A N 1
ATOM 4235 C CA . TYR A 1 558 ? 10.458 -28.587 15.362 1.00 85.06 558 TYR A CA 1
ATOM 4236 C C . TYR A 1 558 ? 10.214 -28.591 13.861 1.00 85.06 558 TYR A C 1
ATOM 4238 O O . TYR A 1 558 ? 11.154 -28.452 13.075 1.00 85.06 558 TYR A O 1
ATOM 4246 N N . ILE A 1 559 ? 8.972 -28.823 13.471 1.00 80.44 559 ILE A N 1
ATOM 4247 C CA . ILE A 1 559 ? 8.534 -28.716 12.089 1.00 80.44 559 ILE A CA 1
ATOM 4248 C C . ILE A 1 559 ? 7.633 -27.494 12.027 1.00 80.44 559 ILE A C 1
ATOM 4250 O O . ILE A 1 559 ? 6.620 -27.435 12.724 1.00 80.44 559 ILE A O 1
ATOM 4254 N N . GLU A 1 560 ? 8.006 -26.540 11.189 1.00 73.12 560 GLU A N 1
ATOM 4255 C CA . GLU A 1 560 ? 7.168 -25.401 10.846 1.00 73.12 560 GLU A CA 1
ATOM 4256 C C . GLU A 1 560 ? 6.647 -25.651 9.436 1.00 73.12 560 GLU A C 1
ATOM 4258 O O . GLU A 1 560 ? 7.443 -25.765 8.508 1.00 73.12 560 GLU A O 1
ATOM 4263 N N . ASN A 1 561 ? 5.323 -25.717 9.281 1.00 66.50 561 ASN A N 1
ATOM 4264 C CA . ASN A 1 561 ? 4.626 -25.772 7.996 1.00 66.50 561 ASN A CA 1
ATOM 4265 C C . ASN A 1 561 ? 4.998 -26.957 7.065 1.00 66.50 561 ASN A C 1
ATOM 4267 O O . ASN A 1 561 ? 6.143 -27.133 6.661 1.00 66.50 561 ASN A O 1
ATOM 4271 N N . ALA A 1 562 ? 4.027 -27.772 6.646 1.00 65.12 562 ALA A N 1
ATOM 4272 C CA . ALA A 1 562 ? 4.244 -28.852 5.673 1.00 65.12 562 ALA A CA 1
ATOM 4273 C C . ALA A 1 562 ? 3.244 -28.749 4.512 1.00 65.12 562 ALA A C 1
ATOM 4275 O O . ALA A 1 562 ? 2.032 -28.722 4.731 1.00 65.12 562 ALA A O 1
ATOM 4276 N N . PHE A 1 563 ? 3.745 -28.712 3.275 1.00 72.31 563 PHE A N 1
ATOM 4277 C CA . PHE A 1 563 ? 2.952 -28.442 2.073 1.00 72.31 563 PHE A CA 1
ATOM 4278 C C . PHE A 1 563 ? 3.220 -29.447 0.963 1.00 72.31 563 PHE A C 1
ATOM 4280 O O . PHE A 1 563 ? 4.373 -29.776 0.694 1.00 72.31 563 PHE A O 1
ATOM 4287 N N . ILE A 1 564 ? 2.168 -29.868 0.258 1.00 65.25 564 ILE A N 1
ATOM 4288 C CA . ILE A 1 564 ? 2.302 -30.589 -1.009 1.00 65.25 564 ILE A CA 1
ATOM 4289 C C . ILE A 1 564 ? 1.696 -29.754 -2.128 1.00 65.25 564 ILE A C 1
ATOM 4291 O O . ILE A 1 564 ? 0.509 -29.430 -2.115 1.00 65.25 564 ILE A O 1
ATOM 4295 N N . THR A 1 565 ? 2.516 -29.463 -3.124 1.00 61.94 565 THR A N 1
ATOM 4296 C CA . THR A 1 565 ? 2.119 -28.824 -4.372 1.00 61.94 565 THR A CA 1
ATOM 4297 C C . THR A 1 565 ? 1.863 -29.928 -5.403 1.00 61.94 565 THR A C 1
ATOM 4299 O O . THR A 1 565 ? 2.774 -30.723 -5.638 1.00 61.94 565 THR A O 1
ATOM 4302 N N . PRO A 1 566 ? 0.664 -30.039 -6.007 1.00 58.50 566 PRO A N 1
ATOM 4303 C CA . PRO A 1 566 ? 0.426 -30.944 -7.124 1.00 58.50 566 PRO A CA 1
ATOM 4304 C C . PRO A 1 566 ? 1.218 -30.493 -8.370 1.00 58.50 566 PRO A C 1
ATOM 4306 O O . PRO A 1 566 ? 1.790 -29.400 -8.372 1.00 58.50 566 PRO A O 1
ATOM 4309 N N . PRO A 1 567 ? 1.264 -31.322 -9.426 1.00 55.62 567 PRO A N 1
ATOM 4310 C CA . PRO A 1 567 ? 1.972 -31.015 -10.662 1.00 55.62 567 PRO A CA 1
ATOM 4311 C C . PRO A 1 567 ? 1.530 -29.696 -11.276 1.00 55.62 567 PRO A C 1
ATOM 4313 O O . PRO A 1 567 ? 0.339 -29.392 -11.333 1.00 55.62 567 PRO A O 1
ATOM 4316 N N . ILE A 1 568 ? 2.511 -28.955 -11.777 1.00 45.34 568 ILE A N 1
ATOM 4317 C CA . ILE A 1 568 ? 2.307 -27.830 -12.681 1.00 45.34 568 ILE A CA 1
ATOM 4318 C C . ILE A 1 568 ? 1.931 -28.441 -14.037 1.00 45.34 568 ILE A C 1
ATOM 4320 O O . ILE A 1 568 ? 2.793 -29.050 -14.668 1.00 45.34 568 ILE A O 1
ATOM 4324 N N . ASN A 1 569 ? 0.655 -28.377 -14.427 1.00 39.25 569 ASN A N 1
ATOM 4325 C CA . ASN A 1 569 ? 0.235 -28.740 -15.788 1.00 39.25 569 ASN A CA 1
ATOM 4326 C C . ASN A 1 569 ? 0.615 -27.647 -16.780 1.00 39.25 569 ASN A C 1
ATOM 4328 O O . ASN A 1 569 ? 0.413 -26.462 -16.426 1.00 39.25 569 ASN A O 1
#